Protein AF-A0A7C4QH54-F1 (afdb_monomer)

Foldseek 3Di:
DDDDDDDDDPPDPDPPDDPPDCVVLVVLLVVLLVLLLCLQVPPLVPPPHDADPQLVVLLVLLVCVLVVVDDDCWDPPDPIAFCLLSVVLNVQCVPVNSDQSSLLVVLSVLLSLLLVLQLLLQLLVCVVPPCSSVRSSVRSNCSSPVPVLSRRSSHSDLQSNQSVLLSVLSNLVSVCVVVVDPVSVVVSVVSLVSCVRRHVLSVLVVLVVCVVVVVLVVSVVVLVVCVVVCVVCVVSCVSNVVSCVVVPPPCVPPDPDPDPPQDDKDWDKDDQEFEQDPVQKTKIKIKIAHDPQKKWADQDAPDPPHDHWDKDKPDWDKDKATDPDRIGDGMDIIMMMTGDDPPDQKDKMKMKIWIWMDGPVDIDDIDIDMDMHMYGD

Mean predicted aligned error: 15.24 Å

Solvent-accessible surface area (backbone atoms only — not comparable to full-atom values): 20505 Å² total; per-residue (Å²): 136,86,82,83,79,81,80,80,75,81,82,73,78,67,88,84,60,74,77,80,76,60,61,68,59,52,52,51,49,51,48,29,34,51,49,20,41,50,70,31,58,58,59,42,80,62,38,67,76,75,84,52,67,71,29,52,52,38,51,52,53,10,50,34,40,64,70,67,74,46,84,65,78,55,39,78,62,99,85,53,48,64,28,41,40,30,53,54,46,17,57,48,27,74,76,73,38,92,42,73,57,44,41,18,50,51,14,23,48,40,39,26,56,18,23,62,36,34,20,51,24,46,20,60,75,35,58,90,43,98,54,16,68,57,52,5,46,51,48,13,44,47,54,36,66,31,62,67,57,42,55,42,7,28,34,35,41,42,71,16,39,37,61,30,40,54,20,50,30,50,38,31,43,56,48,14,71,70,67,71,40,71,72,39,46,52,50,21,51,50,46,48,54,48,29,50,39,38,17,81,83,36,64,39,52,66,44,54,49,29,50,76,71,66,40,49,70,61,33,52,53,53,49,61,72,43,41,73,54,38,73,75,38,43,82,86,30,41,62,52,54,60,68,41,53,86,68,51,68,73,68,89,70,61,75,74,77,77,75,74,74,76,63,80,67,49,75,48,72,33,65,52,62,35,58,32,46,102,86,34,41,22,71,35,38,39,35,39,43,35,43,91,79,37,33,31,38,10,69,69,38,93,47,94,87,58,62,43,35,47,73,51,57,41,83,43,56,70,49,72,54,70,72,90,50,48,56,46,60,43,77,45,74,29,47,32,37,39,41,62,61,93,90,56,71,54,48,73,36,39,38,45,36,36,37,29,53,26,46,97,88,52,67,56,77,73,46,78,49,78,50,69,37,36,45,30,95

Radius of gyration: 34.36 Å; Cα contacts (8 Å, |Δi|>4): 586; chains: 1; bounding box: 82×75×97 Å

Secondary structure (DSSP, 8-state):
-----PPPPP-PPPTTSPPPPSHHHHHHHHHHHHHHHHHHHTTTTTSS-S--HHHHHHHHHHHHHHTTS---SEE-STT-EESHHHHHHHHHHHHH-S-HHHHHHHHHHHHHHHHHHHHHHHHHHTTTSTTHHHHHHHHHHHHHH-HHHHHHHTSSSGGGHHHHHHHHHHHHHHHHHHH--HHHHHHHHHHHHHHHHH-GGGGGHHHHHHHHTT-HHHHHHHHHHHHHHHHH-TTTTHHHHHHHGGGS--GGGSPPP--PPP-PPEEEEE-SEEE--TTSEEEEEEEEE--TT-EEE-SS-SSTTS---EEEEESSEEEE---S-SEE-SEEEEEEEEEPPTT-SEEEEEEEEEE-EE-SS-BPPPEEEEEEEEEE-

Sequence (377 aa):
MSASMAGSSPHTPNPDTPPPRAWPWLAGLALATGLAALLRYWDLSGLPPGYWYDEAHKAVIAVYILRGLQAPIYITDFIGIEAGFAWLLAGWFALFGPTEFGGRALSALLGVLAVPLVYGAARGLYRDHPRANLIGLAAAFGLAGLFWHLLWSRRGDEISLVPLASAAVLMAVVWACRRRTIPAFLFAGALLGLSQYIAPAARVLPLEALLAFGEVERATQTLGYFLGLMERAPGAMEAMLLAAMPLLPEASQAEAAPVQPAGEVIVSFGPREARAEGDGWGTFELSFQIPGGVHLNGNRPAARWLIPTTASVEPLEASIAWPSEDQYVGTVKVPVRLRLPEGSGGEEFQIDVRFQACTESECQEPVERRFGGVLVR

pLDDT: mean 87.73, std 13.54, range [35.78, 98.62]

Nearest PDB structures (foldseek):
  2dwy-assembly3_C  TM=5.657E-01  e=8.528E-03  Homo sapiens
  2dwx-assembly1_A  TM=5.484E-01  e=2.101E-02  Homo sapiens
  1na8-assembly1_A  TM=5.716E-01  e=2.101E-02  Homo sapiens
  1om9-assembly1_A  TM=5.227E-01  e=1.998E-02  Homo sapiens
  5lo7-assembly1_B  TM=4.716E-01  e=2.322E-02  Yersinia enterocolitica

Structure (mmCIF, N/CA/C/O backbone):
data_AF-A0A7C4QH54-F1
#
_entry.id   AF-A0A7C4QH54-F1
#
loop_
_atom_site.group_PDB
_atom_site.id
_atom_site.type_symbol
_atom_site.label_atom_id
_atom_site.label_alt_id
_atom_site.label_comp_id
_atom_site.label_asym_id
_atom_site.label_entity_id
_atom_site.label_seq_id
_atom_site.pdbx_PDB_ins_code
_atom_site.Cartn_x
_atom_site.Cartn_y
_atom_site.Cartn_z
_atom_site.occupancy
_atom_site.B_iso_or_equiv
_atom_site.auth_seq_id
_atom_site.auth_comp_id
_atom_site.auth_asym_id
_atom_site.auth_atom_id
_atom_site.pdbx_PDB_model_num
ATOM 1 N N . MET A 1 1 ? 13.641 53.342 18.847 1.00 39.88 1 MET A N 1
ATOM 2 C CA . MET A 1 1 ? 14.711 52.380 19.192 1.00 39.88 1 MET A CA 1
ATOM 3 C C . MET A 1 1 ? 14.899 51.463 17.999 1.00 39.88 1 MET A C 1
ATOM 5 O O . MET A 1 1 ? 14.008 50.687 17.694 1.00 39.88 1 MET A O 1
ATOM 9 N N . SER A 1 2 ? 15.981 51.679 17.252 1.00 35.78 2 SER A N 1
ATOM 10 C CA . SER A 1 2 ? 16.306 50.953 16.021 1.00 35.78 2 SER A CA 1
ATOM 11 C C . SER A 1 2 ? 17.147 49.733 16.395 1.00 35.78 2 SER A C 1
ATOM 13 O O . SER A 1 2 ? 18.235 49.899 16.946 1.00 35.78 2 SER A O 1
ATOM 15 N N . ALA A 1 3 ? 16.624 48.526 16.182 1.00 39.12 3 ALA A N 1
ATOM 16 C CA . ALA A 1 3 ? 17.351 47.287 16.433 1.00 39.12 3 ALA A CA 1
ATOM 17 C C . ALA A 1 3 ? 18.115 46.885 15.164 1.00 39.12 3 ALA A C 1
ATOM 19 O O . ALA A 1 3 ? 17.528 46.539 14.143 1.00 39.12 3 ALA A O 1
ATOM 20 N N . SER A 1 4 ? 19.440 46.972 15.256 1.00 37.88 4 SER A N 1
ATOM 21 C CA . SER A 1 4 ? 20.406 46.478 14.279 1.00 37.88 4 SER A CA 1
ATOM 22 C C . SER A 1 4 ? 20.275 44.958 14.131 1.00 37.88 4 SER A C 1
ATOM 24 O O . SER A 1 4 ? 20.542 44.219 15.079 1.00 37.88 4 SER A O 1
ATOM 26 N N . MET A 1 5 ? 19.864 44.483 12.953 1.00 38.78 5 MET A N 1
ATOM 27 C CA . MET A 1 5 ? 20.036 43.085 12.560 1.00 38.78 5 MET A CA 1
ATOM 28 C C . MET A 1 5 ? 21.453 42.912 12.010 1.00 38.78 5 MET A C 1
ATOM 30 O O . MET A 1 5 ? 21.752 43.310 10.885 1.00 38.78 5 MET A O 1
ATOM 34 N N . ALA A 1 6 ? 22.333 42.333 12.824 1.00 42.00 6 ALA A N 1
ATOM 35 C CA . ALA A 1 6 ? 23.648 41.889 12.388 1.00 42.00 6 ALA A CA 1
ATOM 36 C C . ALA A 1 6 ? 23.488 40.752 11.365 1.00 42.00 6 ALA A C 1
ATOM 38 O O . ALA A 1 6 ? 22.905 39.709 11.664 1.00 42.00 6 ALA A O 1
ATOM 39 N N . GLY A 1 7 ? 23.994 40.975 10.151 1.00 38.94 7 GLY A N 1
ATOM 40 C CA . GLY A 1 7 ? 24.037 39.976 9.092 1.00 38.94 7 GLY A CA 1
ATOM 41 C C . GLY A 1 7 ? 24.912 38.790 9.488 1.00 38.94 7 GLY A C 1
ATOM 42 O O . GLY A 1 7 ? 26.075 38.953 9.851 1.00 38.94 7 GLY A O 1
ATOM 43 N N . SER A 1 8 ? 24.348 37.589 9.404 1.00 41.72 8 SER A N 1
ATOM 44 C CA . SER A 1 8 ? 25.106 36.345 9.410 1.00 41.72 8 SER A CA 1
ATOM 45 C C . SER A 1 8 ? 25.739 36.160 8.031 1.00 41.72 8 SER A C 1
ATOM 47 O O . SER A 1 8 ? 25.054 36.073 7.012 1.00 41.72 8 SER A O 1
ATOM 49 N N . SER A 1 9 ? 27.068 36.153 7.985 1.00 45.09 9 SER A N 1
ATOM 50 C CA . SER A 1 9 ? 27.829 35.878 6.768 1.00 45.09 9 SER A CA 1
ATOM 51 C C . SER A 1 9 ? 27.486 34.482 6.225 1.00 45.09 9 SER A C 1
ATOM 53 O O . SER A 1 9 ? 27.394 33.537 7.013 1.00 45.09 9 SER A O 1
ATOM 55 N N . PRO A 1 10 ? 27.332 34.301 4.901 1.00 47.28 10 PRO A N 1
ATOM 56 C CA . PRO A 1 10 ? 27.159 32.977 4.320 1.00 47.28 10 PRO A CA 1
ATOM 57 C C . PRO A 1 10 ? 28.426 32.152 4.570 1.00 47.28 10 PRO A C 1
ATOM 59 O O . PRO A 1 10 ? 29.519 32.539 4.158 1.00 47.28 10 PRO A O 1
ATOM 62 N N . HIS A 1 11 ? 28.282 31.018 5.259 1.00 52.44 11 HIS A N 1
ATOM 63 C CA . HIS A 1 11 ? 29.340 30.020 5.397 1.00 52.44 11 HIS A CA 1
ATOM 64 C C . HIS A 1 11 ? 29.776 29.574 3.995 1.00 52.44 11 HIS A C 1
ATOM 66 O O . HIS A 1 11 ? 29.070 28.822 3.322 1.00 52.44 11 HIS A O 1
ATOM 72 N N . THR A 1 12 ? 30.933 30.045 3.537 1.00 50.88 12 THR A N 1
ATOM 73 C CA . THR A 1 12 ? 31.593 29.496 2.357 1.00 50.88 12 THR A CA 1
ATOM 74 C C . THR A 1 12 ? 32.136 28.110 2.730 1.00 50.88 12 THR A C 1
ATOM 76 O O . THR A 1 12 ? 32.876 27.989 3.710 1.00 50.88 12 THR A O 1
ATOM 79 N N . PRO A 1 13 ? 31.745 27.031 2.024 1.00 53.25 13 PRO A N 1
ATOM 80 C CA . PRO A 1 13 ? 32.285 25.705 2.295 1.00 53.25 13 PRO A CA 1
ATOM 81 C C . PRO A 1 13 ? 33.795 25.709 2.038 1.00 53.25 13 PRO A C 1
ATOM 83 O O . PRO A 1 13 ? 34.244 26.224 1.014 1.00 53.25 13 PRO A O 1
ATOM 86 N N . ASN A 1 14 ? 34.571 25.139 2.962 1.00 55.00 14 ASN A N 1
ATOM 87 C CA . ASN A 1 14 ? 36.018 25.009 2.821 1.00 55.00 14 ASN A CA 1
ATOM 88 C C . ASN A 1 14 ? 36.349 24.137 1.584 1.00 55.00 14 ASN A C 1
ATOM 90 O O . ASN A 1 14 ? 35.956 22.963 1.576 1.00 55.00 14 ASN A O 1
ATOM 94 N N . PRO A 1 15 ? 37.048 24.664 0.558 1.00 60.28 15 PRO A N 1
ATOM 95 C CA . PRO A 1 15 ? 37.346 23.937 -0.681 1.00 60.28 15 PRO A CA 1
ATOM 96 C C . PRO A 1 15 ? 38.214 22.685 -0.477 1.00 60.28 15 PRO A C 1
ATOM 98 O O . PRO A 1 15 ? 38.249 21.829 -1.358 1.00 60.28 15 PRO A O 1
ATOM 101 N N . ASP A 1 16 ? 38.840 22.538 0.694 1.00 58.12 16 ASP A N 1
ATOM 102 C CA . ASP A 1 16 ? 39.712 21.409 1.032 1.00 58.12 16 ASP A CA 1
ATOM 103 C C . ASP A 1 16 ? 38.981 20.224 1.689 1.00 58.12 16 ASP A C 1
ATOM 105 O O . ASP A 1 16 ? 39.603 19.222 2.049 1.00 58.12 16 ASP A O 1
ATOM 109 N N . THR A 1 17 ? 37.656 20.298 1.862 1.00 54.53 17 THR A N 1
ATOM 110 C CA . THR A 1 17 ? 36.892 19.141 2.349 1.00 54.53 17 THR A CA 1
ATOM 111 C C . THR A 1 17 ? 36.672 18.140 1.211 1.00 54.53 17 THR A C 1
ATOM 113 O O . THR A 1 17 ? 36.002 18.471 0.231 1.00 54.53 17 THR A O 1
ATOM 116 N N . PRO A 1 18 ? 37.212 16.905 1.299 1.00 55.81 18 PRO A N 1
ATOM 117 C CA . PRO A 1 18 ? 36.976 15.909 0.266 1.00 55.81 18 PRO A CA 1
ATOM 118 C C . PRO A 1 18 ? 35.468 15.649 0.165 1.00 55.81 18 PRO A C 1
ATOM 120 O O . PRO A 1 18 ? 34.795 15.565 1.200 1.00 55.81 18 PRO A O 1
ATOM 123 N N . PRO A 1 19 ? 34.917 15.512 -1.055 1.00 62.16 19 PRO A N 1
ATOM 124 C CA . PRO A 1 19 ? 33.498 15.259 -1.222 1.00 62.16 19 PRO A CA 1
ATOM 125 C C . PRO A 1 19 ? 33.109 14.013 -0.416 1.00 62.16 19 PRO A C 1
ATOM 127 O O . PRO A 1 19 ? 33.867 13.033 -0.385 1.00 62.16 19 PRO A O 1
ATOM 130 N N . PRO A 1 20 ? 31.947 14.026 0.260 1.00 66.81 20 PRO A N 1
ATOM 131 C CA . PRO A 1 20 ? 31.520 12.904 1.079 1.00 66.81 20 PRO A CA 1
ATOM 132 C C . PRO A 1 20 ? 31.536 11.621 0.246 1.00 66.81 20 PRO A C 1
ATOM 134 O O . PRO A 1 20 ? 30.994 11.569 -0.861 1.00 66.81 20 PRO A O 1
ATOM 137 N N . ARG A 1 21 ? 32.185 10.575 0.771 1.00 79.81 21 ARG A N 1
ATOM 138 C CA . ARG A 1 21 ? 32.340 9.297 0.066 1.00 79.81 21 ARG A CA 1
ATOM 139 C C . ARG A 1 21 ? 30.960 8.728 -0.276 1.00 79.81 21 ARG A C 1
ATOM 141 O O . ARG A 1 21 ? 30.160 8.454 0.614 1.00 79.81 21 ARG A O 1
ATOM 148 N N . ALA A 1 22 ? 30.694 8.527 -1.567 1.00 83.88 22 ALA A N 1
ATOM 149 C CA . ALA A 1 22 ? 29.417 7.994 -2.054 1.00 83.88 22 ALA A CA 1
ATOM 150 C C . ALA A 1 22 ? 29.273 6.472 -1.854 1.00 83.88 22 ALA A C 1
ATOM 152 O O . ALA A 1 22 ? 28.159 5.966 -1.731 1.00 83.88 22 ALA A O 1
ATOM 153 N N . TRP A 1 23 ? 30.397 5.750 -1.782 1.00 88.69 23 TRP A N 1
ATOM 154 C CA . TRP A 1 23 ? 30.456 4.291 -1.647 1.00 88.69 23 TRP A CA 1
ATOM 155 C C . TRP A 1 23 ? 29.602 3.683 -0.517 1.00 88.69 23 TRP A C 1
ATOM 157 O O . TRP A 1 23 ? 28.861 2.752 -0.818 1.00 88.69 23 TRP A O 1
ATOM 167 N N . PRO A 1 24 ? 29.623 4.166 0.747 1.00 91.31 24 PRO A N 1
ATOM 168 C CA . PRO A 1 24 ? 28.806 3.570 1.810 1.00 91.31 24 PRO A CA 1
ATOM 169 C C . PRO A 1 24 ? 27.304 3.610 1.500 1.00 91.31 24 PRO A C 1
ATOM 171 O O . PRO A 1 24 ? 26.581 2.671 1.822 1.00 91.31 24 PRO A O 1
ATOM 174 N N . TRP A 1 25 ? 26.833 4.659 0.822 1.00 94.75 25 TRP A N 1
ATOM 175 C CA . TRP A 1 25 ? 25.427 4.794 0.442 1.00 94.75 25 TRP A CA 1
ATOM 176 C C . TRP A 1 25 ? 25.056 3.855 -0.704 1.00 94.75 25 TRP A C 1
ATOM 178 O O . TRP A 1 25 ? 23.994 3.243 -0.668 1.00 94.75 25 TRP A O 1
ATOM 188 N N . LEU A 1 26 ? 25.946 3.704 -1.689 1.00 95.31 26 LEU A N 1
ATOM 189 C CA . LEU A 1 26 ? 25.770 2.743 -2.780 1.00 95.31 26 LEU A CA 1
ATOM 190 C C . LEU A 1 26 ? 25.789 1.302 -2.262 1.00 95.31 26 LEU A C 1
ATOM 192 O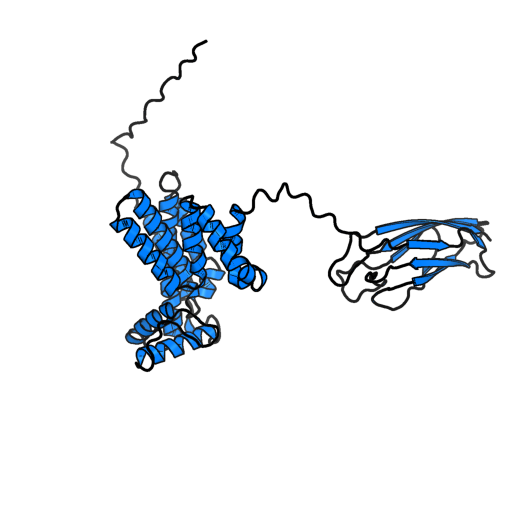 O . LEU A 1 26 ? 24.951 0.505 -2.667 1.00 95.31 26 LEU A O 1
ATOM 196 N N . ALA A 1 27 ? 26.686 0.986 -1.325 1.00 96.94 27 ALA A N 1
ATOM 197 C CA . ALA A 1 27 ? 26.740 -0.317 -0.672 1.00 96.94 27 ALA A CA 1
ATOM 198 C C . ALA A 1 27 ? 25.464 -0.597 0.137 1.00 96.94 27 ALA A C 1
ATOM 200 O O . ALA A 1 27 ? 24.895 -1.679 0.023 1.00 96.94 27 ALA A O 1
ATOM 201 N N . GLY A 1 28 ? 24.968 0.386 0.897 1.00 97.75 28 GLY A N 1
ATOM 202 C CA . GLY A 1 28 ? 23.698 0.269 1.617 1.00 97.75 28 GLY A CA 1
ATOM 203 C C . GLY A 1 28 ? 22.504 0.053 0.683 1.00 97.75 28 GLY A C 1
ATOM 204 O O . GLY A 1 28 ? 21.655 -0.792 0.952 1.00 97.75 28 GLY A O 1
ATOM 205 N N . LEU A 1 29 ? 22.462 0.765 -0.446 1.00 98.06 29 LEU A N 1
ATOM 206 C CA . LEU A 1 29 ? 21.412 0.613 -1.452 1.00 98.06 29 LEU A CA 1
ATOM 207 C C . LEU A 1 29 ? 21.473 -0.753 -2.146 1.00 98.06 29 LEU A C 1
ATOM 209 O O . LEU A 1 29 ? 20.440 -1.393 -2.346 1.00 98.06 29 LEU A O 1
ATOM 213 N N . ALA A 1 30 ? 22.679 -1.212 -2.485 1.00 98.31 30 ALA A N 1
ATOM 214 C CA . ALA A 1 30 ? 22.908 -2.537 -3.044 1.00 98.31 30 ALA A CA 1
ATOM 215 C C . ALA A 1 30 ? 22.482 -3.631 -2.058 1.00 98.31 30 ALA A C 1
ATOM 217 O O . ALA A 1 30 ? 21.823 -4.584 -2.463 1.00 98.31 30 ALA A O 1
ATOM 218 N N . LEU A 1 31 ? 22.772 -3.462 -0.764 1.00 98.50 31 LEU A N 1
ATOM 219 C CA . LEU A 1 31 ? 22.332 -4.379 0.285 1.00 98.50 31 LEU A CA 1
ATOM 220 C C . LEU A 1 31 ? 20.803 -4.405 0.415 1.00 98.50 31 LEU A C 1
ATOM 222 O O . LEU A 1 31 ? 20.225 -5.486 0.441 1.00 98.50 31 LEU A O 1
ATOM 226 N N . ALA A 1 32 ? 20.139 -3.247 0.445 1.00 98.44 32 ALA A N 1
ATOM 227 C CA . ALA A 1 32 ? 18.677 -3.175 0.506 1.00 98.44 32 ALA A CA 1
ATOM 228 C C . ALA A 1 32 ? 18.019 -3.823 -0.724 1.00 98.44 32 ALA A C 1
ATOM 230 O O . ALA A 1 32 ? 17.060 -4.581 -0.593 1.00 98.44 32 ALA A O 1
ATOM 231 N N . THR A 1 33 ? 18.565 -3.573 -1.916 1.00 98.62 33 THR A N 1
ATOM 232 C CA . THR A 1 33 ? 18.067 -4.150 -3.176 1.00 98.62 33 THR A CA 1
ATOM 233 C C . THR A 1 33 ? 18.323 -5.659 -3.235 1.00 98.62 33 THR A C 1
ATOM 235 O O . THR A 1 33 ? 17.441 -6.421 -3.622 1.00 98.62 33 THR A O 1
ATOM 238 N N . GLY A 1 34 ? 19.499 -6.112 -2.793 1.00 98.62 34 GLY A N 1
ATOM 239 C CA . GLY A 1 34 ? 19.845 -7.529 -2.692 1.00 98.62 34 GLY A CA 1
ATOM 240 C C . GLY A 1 34 ? 18.968 -8.271 -1.686 1.00 98.62 34 GLY A C 1
ATOM 241 O O . GLY A 1 34 ? 18.473 -9.352 -1.990 1.00 98.62 34 GLY A O 1
ATOM 242 N N . LEU A 1 35 ? 18.693 -7.663 -0.528 1.00 98.56 35 LEU A N 1
ATOM 243 C CA . LEU A 1 35 ? 17.735 -8.182 0.448 1.00 98.56 35 LEU A CA 1
ATOM 244 C C . LEU A 1 35 ? 16.329 -8.269 -0.155 1.00 98.56 35 LEU A C 1
ATOM 246 O O . LEU A 1 35 ? 15.664 -9.290 -0.013 1.00 98.56 35 LEU A O 1
ATOM 250 N N . ALA A 1 36 ? 15.885 -7.230 -0.863 1.00 98.31 36 ALA A N 1
ATOM 251 C CA . ALA A 1 36 ? 14.583 -7.222 -1.517 1.00 98.31 36 ALA A CA 1
ATOM 252 C C . ALA A 1 36 ? 14.446 -8.343 -2.554 1.00 98.31 36 ALA A C 1
ATOM 254 O O . ALA A 1 36 ? 13.388 -8.974 -2.616 1.00 98.31 36 ALA A O 1
ATOM 255 N N . ALA A 1 37 ? 15.506 -8.595 -3.330 1.00 98.50 37 ALA A N 1
ATOM 256 C CA . ALA A 1 37 ? 15.572 -9.682 -4.299 1.00 98.50 37 ALA A CA 1
ATOM 257 C C . ALA A 1 37 ? 15.566 -11.047 -3.609 1.00 98.50 37 ALA A C 1
ATOM 259 O O . ALA A 1 37 ? 14.752 -11.894 -3.966 1.00 98.50 37 ALA A O 1
ATOM 260 N N . LEU A 1 38 ? 16.393 -11.237 -2.578 1.00 98.38 38 LEU A N 1
ATOM 261 C CA . LEU A 1 38 ? 16.413 -12.468 -1.790 1.00 98.38 38 LEU A CA 1
ATOM 262 C C . LEU A 1 38 ? 15.015 -12.783 -1.247 1.00 98.38 38 LEU A C 1
ATOM 264 O O . LEU A 1 38 ? 14.488 -13.857 -1.506 1.00 98.38 38 LEU A O 1
ATOM 268 N N . LEU A 1 39 ? 14.381 -11.828 -0.565 1.00 97.56 39 LEU A N 1
ATOM 269 C CA . LEU A 1 39 ? 13.066 -12.028 0.043 1.00 97.56 39 LEU A CA 1
ATOM 270 C C . LEU A 1 39 ? 11.965 -12.318 -0.982 1.00 97.56 39 LEU A C 1
ATOM 272 O O . LEU A 1 39 ? 11.040 -13.062 -0.669 1.00 97.56 39 LEU A O 1
ATOM 276 N N . ARG A 1 40 ? 12.030 -11.745 -2.191 1.00 97.44 40 ARG A N 1
ATOM 277 C CA . ARG A 1 40 ? 10.994 -11.920 -3.225 1.00 97.44 40 ARG A CA 1
ATOM 278 C C . ARG A 1 40 ? 11.198 -13.167 -4.074 1.00 97.44 40 ARG A C 1
ATOM 280 O O . ARG A 1 40 ? 10.212 -13.780 -4.448 1.00 97.44 40 ARG A O 1
ATOM 287 N N . TYR A 1 41 ? 12.438 -13.564 -4.347 1.00 97.50 41 TYR A N 1
ATOM 288 C CA . TYR A 1 41 ? 12.729 -14.730 -5.187 1.00 97.50 41 TYR A CA 1
ATOM 289 C C . TYR A 1 41 ? 12.950 -16.022 -4.400 1.00 97.50 41 TYR A C 1
ATOM 291 O O . TYR A 1 41 ? 12.870 -17.102 -4.986 1.00 97.50 41 TYR A O 1
ATOM 299 N N . TRP A 1 42 ? 13.194 -15.944 -3.088 1.00 96.94 42 TRP A N 1
ATOM 300 C CA . TRP A 1 42 ? 13.304 -17.130 -2.242 1.00 96.94 42 TRP A CA 1
ATOM 301 C C . TRP A 1 42 ? 12.014 -17.950 -2.295 1.00 96.94 42 TRP A C 1
ATOM 303 O O . TRP A 1 42 ? 10.961 -17.458 -1.894 1.00 96.94 42 TRP A O 1
ATOM 313 N N . ASP A 1 43 ? 12.095 -19.183 -2.793 1.00 95.44 43 ASP A N 1
ATOM 314 C CA . ASP A 1 43 ? 10.956 -20.099 -2.935 1.00 95.44 43 ASP A CA 1
ATOM 315 C C . ASP A 1 43 ? 9.724 -19.467 -3.618 1.00 95.44 43 ASP A C 1
ATOM 317 O O . ASP A 1 43 ? 8.590 -19.579 -3.156 1.00 95.44 43 ASP A O 1
ATOM 321 N N . LEU A 1 44 ? 9.937 -18.714 -4.703 1.00 95.25 44 LEU A N 1
ATOM 322 C CA . LEU A 1 44 ? 8.845 -18.033 -5.417 1.00 95.25 44 LEU A CA 1
ATOM 323 C C . LEU A 1 44 ? 7.822 -19.005 -6.034 1.00 95.25 44 LEU A C 1
ATOM 325 O O . LEU A 1 44 ? 6.654 -18.659 -6.204 1.00 95.25 44 LEU A O 1
ATOM 329 N N . SER A 1 45 ? 8.253 -20.229 -6.345 1.00 92.38 45 SER A N 1
ATOM 330 C CA . SER A 1 45 ? 7.378 -21.286 -6.859 1.00 92.38 45 SER A CA 1
ATOM 331 C C . SER A 1 45 ? 6.494 -21.905 -5.773 1.00 92.38 45 SER A C 1
ATOM 333 O O . SER A 1 45 ? 5.382 -22.320 -6.080 1.00 92.38 45 SER A O 1
ATOM 335 N N . GLY A 1 46 ? 6.971 -21.988 -4.525 1.00 92.19 46 GLY A N 1
ATOM 336 C CA . GLY A 1 46 ? 6.212 -22.549 -3.404 1.00 92.19 46 GLY A CA 1
ATOM 337 C C . GLY A 1 46 ? 5.389 -21.521 -2.626 1.00 92.19 46 GLY A C 1
ATOM 338 O O . GLY A 1 46 ? 4.373 -21.876 -2.027 1.00 92.19 46 GLY A O 1
ATOM 339 N N . LEU A 1 47 ? 5.800 -20.246 -2.633 1.00 92.69 47 LEU A N 1
ATOM 340 C CA . LEU A 1 47 ? 5.214 -19.199 -1.795 1.00 92.69 47 LEU A CA 1
ATOM 341 C C . LEU A 1 47 ? 4.856 -17.921 -2.587 1.00 92.69 47 LEU A C 1
ATOM 343 O O . LEU A 1 47 ? 5.739 -17.340 -3.225 1.00 92.69 47 LEU A O 1
ATOM 347 N N . PRO A 1 48 ? 3.631 -17.380 -2.435 1.00 91.88 48 PRO A N 1
ATOM 348 C CA . PRO A 1 48 ? 2.529 -17.932 -1.640 1.00 91.88 48 PRO A CA 1
ATOM 349 C C . PRO A 1 48 ? 1.941 -19.216 -2.265 1.00 91.88 48 PRO A C 1
ATOM 351 O O . PRO A 1 48 ? 2.052 -19.415 -3.476 1.00 91.88 48 PRO A O 1
ATOM 354 N N . PRO A 1 49 ? 1.345 -20.109 -1.455 1.00 90.50 49 PRO A N 1
ATOM 355 C CA . PRO A 1 49 ? 0.809 -21.369 -1.953 1.00 90.50 49 PRO A CA 1
ATOM 356 C C . PRO A 1 49 ? -0.447 -21.154 -2.803 1.00 90.50 49 PRO A C 1
ATOM 358 O O . PRO A 1 49 ? -1.317 -20.352 -2.458 1.00 90.50 49 PRO A O 1
ATOM 361 N N . GLY A 1 50 ? -0.564 -21.942 -3.874 1.00 88.00 50 GLY A N 1
ATOM 362 C CA . GLY A 1 50 ? -1.699 -21.908 -4.796 1.00 88.00 50 GLY A CA 1
ATOM 363 C C . GLY A 1 50 ? -1.686 -20.693 -5.720 1.00 88.00 50 GLY A C 1
ATOM 364 O O . GLY A 1 50 ? -0.954 -19.735 -5.490 1.00 88.00 50 GLY A O 1
ATOM 365 N N . TYR A 1 51 ? -2.519 -20.727 -6.760 1.00 90.44 51 TYR A N 1
ATOM 366 C CA . TYR A 1 51 ? -2.584 -19.658 -7.750 1.00 90.44 51 TYR A CA 1
ATOM 367 C C . TYR A 1 51 ? -3.823 -18.794 -7.522 1.00 90.44 51 TYR A C 1
ATOM 369 O O . TYR A 1 51 ? -4.952 -19.231 -7.754 1.00 90.44 51 TYR A O 1
ATOM 377 N N . TRP A 1 52 ? -3.621 -17.583 -7.000 1.00 91.69 52 TRP A N 1
ATOM 378 C CA . TRP A 1 52 ? -4.722 -16.695 -6.643 1.00 91.69 52 TRP A CA 1
ATOM 379 C C . TRP A 1 52 ? -5.530 -16.280 -7.879 1.00 91.69 52 TRP A C 1
ATOM 381 O O . TRP A 1 52 ? -4.967 -16.050 -8.950 1.00 91.69 52 TRP A O 1
ATOM 391 N N . TYR A 1 53 ? -6.852 -16.147 -7.735 1.00 91.06 53 TYR A N 1
ATOM 392 C CA . TYR A 1 53 ? -7.742 -15.912 -8.877 1.00 91.06 53 TYR A CA 1
ATOM 393 C C . TYR A 1 53 ? -7.433 -14.600 -9.621 1.00 91.06 53 TYR A C 1
ATOM 395 O O . TYR A 1 53 ? -7.512 -14.583 -10.848 1.00 91.06 53 TYR A O 1
ATOM 403 N N . ASP A 1 54 ? -7.008 -13.535 -8.923 1.00 89.69 54 ASP A N 1
ATOM 404 C CA . ASP A 1 54 ? -6.617 -12.275 -9.582 1.00 89.69 54 ASP A CA 1
ATOM 405 C C . ASP A 1 54 ? -5.351 -12.435 -10.434 1.00 89.69 54 ASP A C 1
ATOM 407 O O . ASP A 1 54 ? -5.252 -11.846 -11.512 1.00 89.69 54 ASP A O 1
ATOM 411 N N . GLU A 1 55 ? -4.383 -13.229 -9.961 1.00 92.56 55 GLU A N 1
ATOM 412 C CA . GLU A 1 55 ? -3.145 -13.523 -10.694 1.00 92.56 55 GLU A CA 1
ATOM 413 C C . GLU A 1 55 ? -3.458 -14.374 -11.931 1.00 92.56 55 GLU A C 1
ATOM 415 O O . GLU A 1 55 ? -2.991 -14.087 -13.036 1.00 92.56 55 GLU A O 1
ATOM 420 N N . ALA A 1 56 ? -4.299 -15.399 -11.755 1.00 93.19 56 ALA A N 1
ATOM 421 C CA . ALA A 1 56 ? -4.720 -16.294 -12.823 1.00 93.19 56 ALA A CA 1
ATOM 422 C C . ALA A 1 56 ? -5.506 -15.549 -13.911 1.00 93.19 56 ALA A C 1
ATOM 424 O O . ALA A 1 56 ? -5.233 -15.730 -15.098 1.00 93.19 56 ALA A O 1
ATOM 425 N N . HIS A 1 57 ? -6.432 -14.665 -13.525 1.00 93.38 57 HIS A N 1
ATOM 426 C CA . HIS A 1 57 ? -7.183 -13.836 -14.466 1.00 93.38 57 HIS A CA 1
ATOM 427 C C . HIS A 1 57 ? -6.238 -13.005 -15.346 1.00 93.38 57 HIS A C 1
ATOM 429 O O . HIS A 1 57 ? -6.313 -13.066 -16.574 1.00 93.38 57 HIS A O 1
ATOM 435 N N . LYS A 1 58 ? -5.282 -12.291 -14.739 1.00 92.94 58 LYS A N 1
ATOM 436 C CA . LYS A 1 58 ? -4.316 -11.454 -15.472 1.00 92.94 58 LYS A CA 1
ATOM 437 C C . LYS A 1 58 ? -3.421 -12.274 -16.388 1.00 92.94 58 LYS A C 1
ATOM 439 O O . LYS A 1 58 ? -3.168 -11.858 -17.517 1.00 92.94 58 LYS A O 1
ATOM 444 N N . ALA A 1 59 ? -2.993 -13.454 -15.948 1.00 95.31 59 ALA A N 1
ATOM 445 C CA . ALA A 1 59 ? -2.213 -14.353 -16.784 1.00 95.31 59 ALA A CA 1
ATOM 446 C C . ALA A 1 59 ? -3.002 -14.871 -17.994 1.00 95.31 59 ALA A C 1
ATOM 448 O O . ALA A 1 59 ? -2.459 -14.899 -19.097 1.00 95.31 59 ALA A O 1
ATOM 449 N N . VAL A 1 60 ? -4.284 -15.216 -17.831 1.00 95.38 60 VAL A N 1
ATOM 450 C CA . VAL A 1 60 ? -5.154 -15.613 -18.952 1.00 95.38 60 VAL A CA 1
ATOM 451 C C . VAL A 1 60 ? -5.303 -14.468 -19.952 1.00 95.38 60 VAL A C 1
ATOM 453 O O . VAL A 1 60 ? -5.093 -14.670 -21.150 1.00 95.38 60 VAL A O 1
ATOM 456 N N . ILE A 1 61 ? -5.585 -13.254 -19.471 1.00 95.62 61 ILE A N 1
ATOM 457 C CA . ILE A 1 61 ? -5.686 -12.071 -20.332 1.00 95.62 61 ILE A CA 1
ATOM 458 C C . ILE A 1 61 ? -4.370 -11.834 -21.083 1.00 95.62 61 ILE A C 1
ATOM 460 O O . ILE A 1 61 ? -4.395 -11.640 -22.301 1.00 95.62 61 ILE A O 1
ATOM 464 N N . ALA A 1 62 ? -3.230 -11.912 -20.395 1.00 96.88 62 ALA A N 1
ATOM 465 C CA . ALA A 1 62 ? -1.906 -11.767 -20.993 1.00 96.88 62 ALA A CA 1
ATOM 466 C C . ALA A 1 62 ? -1.619 -12.836 -22.062 1.00 96.88 62 ALA A C 1
ATOM 468 O O . ALA A 1 62 ? -1.050 -12.523 -23.106 1.00 96.88 62 ALA A O 1
ATOM 469 N N . VAL A 1 63 ? -2.057 -14.083 -21.858 1.00 97.56 63 VAL A N 1
ATOM 470 C CA . VAL A 1 63 ? -1.953 -15.153 -22.866 1.00 97.56 63 VAL A CA 1
ATOM 471 C C . VAL A 1 63 ? -2.810 -14.851 -24.093 1.00 97.56 63 VAL A C 1
ATOM 473 O O . VAL A 1 63 ? -2.355 -15.060 -25.217 1.00 97.56 63 VAL A O 1
ATOM 476 N N . TYR A 1 64 ? -4.034 -14.355 -23.915 1.00 97.12 64 TYR A N 1
ATOM 477 C CA . TYR A 1 64 ? -4.875 -13.966 -25.047 1.00 97.12 64 TYR A CA 1
ATOM 478 C C . TYR A 1 64 ? -4.275 -12.789 -25.826 1.00 97.12 64 TYR A C 1
ATOM 480 O O . TYR A 1 64 ? -4.297 -12.818 -27.054 1.00 97.12 64 TYR A O 1
ATOM 488 N N . ILE A 1 65 ? -3.688 -11.804 -25.137 1.00 97.56 65 ILE A N 1
ATOM 489 C CA . ILE A 1 65 ? -2.934 -10.710 -25.769 1.00 97.56 65 ILE A CA 1
ATOM 490 C C . ILE A 1 65 ? -1.759 -11.275 -26.574 1.00 97.56 65 ILE A C 1
ATOM 492 O O . ILE A 1 65 ? -1.628 -10.992 -27.762 1.00 97.56 65 ILE A O 1
ATOM 496 N N . LEU A 1 66 ? -0.938 -12.128 -25.953 1.00 97.44 66 LEU A N 1
ATOM 497 C CA . LEU A 1 66 ? 0.236 -12.740 -26.578 1.00 97.44 66 LEU A CA 1
ATOM 498 C C . LEU A 1 66 ? -0.119 -13.557 -27.831 1.00 97.44 66 LEU A C 1
ATOM 500 O O . LEU A 1 66 ? 0.642 -13.584 -28.794 1.00 97.44 66 LEU A O 1
ATOM 504 N N . ARG A 1 67 ? -1.282 -14.218 -27.828 1.00 97.44 67 ARG A N 1
ATOM 505 C CA . ARG A 1 67 ? -1.801 -14.997 -28.964 1.00 97.44 67 ARG A CA 1
ATOM 506 C C . ARG A 1 67 ? -2.537 -14.152 -30.010 1.00 97.44 67 ARG A C 1
ATOM 508 O O . ARG A 1 67 ? -3.023 -14.715 -30.985 1.00 97.44 67 ARG A O 1
ATOM 515 N N . GLY A 1 68 ? -2.655 -12.838 -29.810 1.00 96.62 68 GLY A N 1
ATOM 516 C CA . GLY A 1 68 ? -3.392 -11.944 -30.706 1.00 96.62 68 GLY A CA 1
ATOM 517 C C . GLY A 1 68 ? -4.910 -12.158 -30.695 1.00 96.62 68 GLY A C 1
ATOM 518 O O . GLY A 1 68 ? -5.587 -11.757 -31.635 1.00 96.62 68 GLY A O 1
ATOM 519 N N . LEU A 1 69 ? -5.451 -12.795 -29.652 1.00 96.62 69 LEU A N 1
ATOM 520 C CA . LEU A 1 69 ? -6.889 -13.051 -29.504 1.00 96.62 69 LEU A CA 1
ATOM 521 C C . LEU A 1 69 ? -7.648 -11.818 -28.999 1.00 96.62 69 LEU A C 1
ATOM 523 O O . LEU A 1 69 ? -8.847 -11.699 -29.229 1.00 96.62 69 LEU A O 1
ATOM 527 N N . GLN A 1 70 ? -6.957 -10.904 -28.315 1.00 93.69 70 GLN A N 1
ATOM 528 C CA . GLN A 1 70 ? -7.510 -9.631 -27.863 1.00 93.69 70 GLN A CA 1
ATOM 529 C C . GLN A 1 70 ? -6.439 -8.538 -27.822 1.00 93.69 70 GLN A C 1
ATOM 531 O O . GLN A 1 70 ? -5.257 -8.821 -27.638 1.00 93.69 70 GLN A O 1
ATOM 536 N N . ALA A 1 71 ? -6.875 -7.283 -27.923 1.00 94.25 71 ALA A N 1
ATOM 537 C CA . ALA A 1 71 ? -6.044 -6.099 -27.716 1.00 94.25 71 ALA A CA 1
ATOM 538 C C . ALA A 1 71 ? -6.797 -5.082 -26.833 1.00 94.25 71 ALA A C 1
ATOM 540 O O . ALA A 1 71 ? -7.220 -4.032 -27.322 1.00 94.25 71 ALA A O 1
ATOM 541 N N . PRO A 1 72 ? -7.049 -5.413 -25.552 1.00 92.88 72 PRO A N 1
ATOM 542 C CA . PRO A 1 72 ? -7.885 -4.598 -24.691 1.00 92.88 72 PRO A CA 1
ATOM 543 C C . PRO A 1 72 ? -7.176 -3.287 -24.352 1.00 92.88 72 PRO A C 1
ATOM 545 O O . PRO A 1 72 ? -6.012 -3.272 -23.948 1.00 92.88 72 PRO A O 1
ATOM 548 N N . ILE A 1 73 ? -7.912 -2.185 -24.485 1.00 92.19 73 ILE A N 1
ATOM 549 C CA . ILE A 1 73 ? -7.574 -0.905 -23.845 1.00 92.19 73 ILE A CA 1
ATOM 550 C C . ILE A 1 73 ? -8.063 -0.933 -22.390 1.00 92.19 73 ILE A C 1
ATOM 552 O O . ILE A 1 73 ? -7.427 -0.402 -21.489 1.00 92.19 73 ILE A O 1
ATOM 556 N N . TYR A 1 74 ? -9.184 -1.606 -22.149 1.00 91.50 74 TYR A N 1
ATOM 557 C CA . TYR A 1 74 ? -9.773 -1.822 -20.838 1.00 91.50 74 TYR A CA 1
ATOM 558 C C . TYR A 1 74 ? -10.345 -3.237 -20.799 1.00 91.50 74 TYR A C 1
ATOM 560 O O . TYR A 1 74 ? -10.886 -3.707 -21.803 1.00 91.50 74 TYR A O 1
ATOM 568 N N . ILE A 1 75 ? -10.187 -3.927 -19.675 1.00 90.81 75 ILE A N 1
ATOM 569 C CA . ILE A 1 75 ? -10.688 -5.288 -19.487 1.00 90.81 75 ILE A CA 1
ATOM 570 C C . ILE A 1 75 ? -12.055 -5.156 -18.829 1.00 90.81 75 ILE A C 1
ATOM 572 O O . ILE A 1 75 ? -12.143 -4.676 -17.706 1.00 90.81 75 ILE A O 1
ATOM 576 N N . THR A 1 76 ? -13.116 -5.539 -19.538 1.00 87.62 76 THR A N 1
ATOM 577 C CA . THR A 1 76 ? -14.510 -5.377 -19.086 1.00 87.62 76 THR A CA 1
ATOM 578 C C . THR A 1 76 ? -14.995 -6.486 -18.159 1.00 87.62 76 THR A C 1
ATOM 580 O O . THR A 1 76 ? -16.023 -6.327 -17.508 1.00 87.62 76 THR A O 1
ATOM 583 N N . ASP A 1 77 ? -14.279 -7.606 -18.112 1.00 81.94 77 ASP A N 1
ATOM 584 C CA . ASP A 1 77 ? -14.642 -8.749 -17.282 1.00 81.94 77 ASP A CA 1
ATOM 585 C C . ASP A 1 77 ? -14.280 -8.505 -15.805 1.00 81.94 77 ASP A C 1
ATOM 587 O O . ASP A 1 77 ? -13.577 -7.554 -15.448 1.00 81.94 77 ASP A O 1
ATOM 591 N N . PHE A 1 78 ? -14.746 -9.405 -14.935 1.00 74.88 78 PHE A N 1
ATOM 592 C CA . PHE A 1 78 ? -14.532 -9.362 -13.488 1.00 74.88 78 PHE A CA 1
ATOM 593 C C . PHE A 1 78 ? -15.205 -8.145 -12.829 1.00 74.88 78 PHE A C 1
ATOM 595 O O . PHE A 1 78 ? -16.396 -8.200 -12.536 1.00 74.88 78 PHE A O 1
ATOM 602 N N . ILE A 1 79 ? -14.470 -7.052 -12.624 1.00 75.31 79 ILE A N 1
ATOM 603 C CA . ILE A 1 79 ? -14.967 -5.789 -12.042 1.00 75.31 79 ILE A CA 1
ATOM 604 C C . ILE A 1 79 ? -14.637 -4.572 -12.912 1.00 75.31 79 ILE A C 1
ATOM 606 O O . ILE A 1 79 ? -14.881 -3.440 -12.501 1.00 75.31 79 ILE A O 1
ATOM 610 N N . GLY A 1 80 ? -14.071 -4.801 -14.100 1.00 81.81 80 GLY A N 1
ATOM 611 C CA . GLY A 1 80 ? -13.516 -3.739 -14.919 1.00 81.81 80 GLY A CA 1
ATOM 612 C C . GLY A 1 80 ? -12.149 -3.275 -14.405 1.00 81.81 80 GLY A C 1
ATOM 613 O O . GLY A 1 80 ? -12.058 -2.590 -13.385 1.00 81.81 80 GLY A O 1
ATOM 614 N N . ILE A 1 81 ? -11.072 -3.611 -15.117 1.00 84.94 81 ILE A N 1
ATOM 615 C CA . ILE A 1 81 ? -9.700 -3.236 -14.731 1.00 84.94 81 ILE A CA 1
ATOM 616 C C . ILE A 1 81 ? -8.894 -2.715 -15.923 1.00 84.94 81 ILE A C 1
ATOM 618 O O . ILE A 1 81 ? -9.133 -3.068 -17.081 1.00 84.94 81 ILE A O 1
ATOM 622 N N . GLU A 1 82 ? -7.911 -1.864 -15.647 1.00 87.62 82 GLU A N 1
ATOM 623 C CA . GLU A 1 82 ? -6.994 -1.362 -16.660 1.00 87.62 82 GLU A CA 1
ATOM 624 C C . GLU A 1 82 ? -6.118 -2.478 -17.245 1.00 87.62 82 GLU A C 1
ATOM 626 O O . GLU A 1 82 ? -5.645 -3.379 -16.549 1.00 87.62 82 GLU A O 1
ATOM 631 N N . ALA A 1 83 ? -5.855 -2.397 -18.551 1.00 92.69 83 ALA A N 1
ATOM 632 C CA . ALA A 1 83 ? -5.113 -3.430 -19.266 1.00 92.69 83 ALA A CA 1
ATOM 633 C C . ALA A 1 83 ? -3.582 -3.297 -19.148 1.00 92.69 83 ALA A C 1
ATOM 635 O O . ALA A 1 83 ? -2.858 -4.177 -19.618 1.00 92.69 83 ALA A O 1
ATOM 636 N N . GLY A 1 84 ? -3.058 -2.224 -18.542 1.00 93.69 84 GLY A N 1
ATOM 637 C CA . GLY A 1 84 ? -1.629 -1.899 -18.580 1.00 93.69 84 GLY A CA 1
ATOM 638 C C . GLY A 1 84 ? -0.719 -2.992 -18.017 1.00 93.69 84 GLY A C 1
ATOM 639 O O . GLY A 1 84 ? 0.264 -3.363 -18.661 1.00 93.69 84 GLY A O 1
ATOM 640 N N . PHE A 1 85 ? -1.066 -3.574 -16.865 1.00 94.12 85 PHE A N 1
ATOM 641 C CA . PHE A 1 85 ? -0.301 -4.697 -16.312 1.00 94.12 85 PHE A CA 1
ATOM 642 C C . PHE A 1 85 ? -0.406 -5.958 -17.179 1.00 94.12 85 PHE A C 1
ATOM 644 O O . PHE A 1 85 ? 0.589 -6.651 -17.365 1.00 94.12 85 PHE A O 1
ATOM 651 N N . ALA A 1 86 ? -1.573 -6.240 -17.766 1.00 95.00 86 ALA A N 1
ATOM 652 C CA . ALA A 1 86 ? -1.748 -7.403 -18.635 1.00 95.00 86 ALA A CA 1
ATOM 653 C C . ALA A 1 86 ? -0.895 -7.305 -19.912 1.00 95.00 86 ALA A C 1
ATOM 655 O O . ALA A 1 86 ? -0.319 -8.303 -20.339 1.00 95.00 86 ALA A O 1
ATOM 656 N N . TRP A 1 87 ? -0.746 -6.105 -20.483 1.00 96.56 87 TRP A N 1
ATOM 657 C CA . TRP A 1 87 ? 0.181 -5.851 -21.591 1.00 96.56 87 TRP A CA 1
ATOM 658 C C . TRP A 1 87 ? 1.642 -6.060 -21.189 1.00 96.56 87 TRP A C 1
ATOM 660 O O . TRP A 1 87 ? 2.398 -6.702 -21.922 1.00 96.56 87 TRP A O 1
ATOM 670 N N . LEU A 1 88 ? 2.035 -5.559 -20.015 1.00 96.75 88 LEU A N 1
ATOM 671 C CA . LEU A 1 88 ? 3.380 -5.771 -19.479 1.00 96.75 88 LEU A CA 1
ATOM 672 C C . LEU A 1 88 ? 3.662 -7.267 -19.264 1.00 96.75 88 LEU A C 1
ATOM 674 O O . LEU A 1 88 ? 4.712 -7.768 -19.667 1.00 96.75 88 LEU A O 1
ATOM 678 N N . LEU A 1 89 ? 2.698 -7.990 -18.692 1.00 97.19 89 LEU A N 1
ATOM 679 C CA . LEU A 1 89 ? 2.774 -9.427 -18.459 1.00 97.19 89 LEU A CA 1
ATOM 680 C C . LEU A 1 89 ? 2.799 -10.228 -19.768 1.00 97.19 89 LEU A C 1
ATOM 682 O O . LEU A 1 89 ? 3.553 -11.190 -19.871 1.00 97.19 89 LEU A O 1
ATOM 686 N N . ALA A 1 90 ? 2.048 -9.817 -20.792 1.00 97.81 90 ALA A N 1
ATOM 687 C CA . ALA A 1 90 ? 2.084 -10.449 -22.110 1.00 97.81 90 ALA A CA 1
ATOM 688 C C . ALA A 1 90 ? 3.471 -10.325 -22.758 1.00 97.81 90 ALA A C 1
ATOM 690 O O . ALA A 1 90 ? 4.008 -11.311 -23.263 1.00 97.81 90 ALA A O 1
ATOM 691 N N . GLY A 1 91 ? 4.084 -9.137 -22.687 1.00 97.75 91 GLY A N 1
ATOM 692 C CA . GLY A 1 91 ? 5.460 -8.924 -23.139 1.00 97.75 91 GLY A CA 1
ATOM 693 C C . GLY A 1 91 ? 6.469 -9.769 -22.358 1.00 97.75 91 GLY A C 1
ATOM 694 O O . GLY A 1 91 ? 7.367 -10.366 -22.946 1.00 97.75 91 GLY A O 1
ATOM 695 N N . TRP A 1 92 ? 6.288 -9.893 -21.042 1.00 97.88 92 TRP A N 1
ATOM 696 C CA . TRP A 1 92 ? 7.113 -10.765 -20.206 1.00 97.88 92 TRP A CA 1
ATOM 697 C C . TRP A 1 92 ? 6.961 -12.249 -20.573 1.00 97.88 92 TRP A C 1
ATOM 699 O O . TRP A 1 92 ? 7.953 -12.963 -20.722 1.00 97.88 92 TRP A O 1
ATOM 709 N N . PHE A 1 93 ? 5.733 -12.713 -20.803 1.00 98.31 93 PHE A N 1
ATOM 710 C CA . PHE A 1 93 ? 5.449 -14.073 -21.260 1.00 98.31 93 PHE A CA 1
ATOM 711 C C . PHE A 1 93 ? 5.994 -14.366 -22.656 1.00 98.31 93 PHE A C 1
ATOM 713 O O . PHE A 1 93 ? 6.361 -15.510 -22.918 1.00 98.31 93 PHE A O 1
ATOM 720 N N . ALA A 1 94 ? 6.116 -13.365 -23.531 1.00 97.75 94 ALA A N 1
ATOM 721 C CA . ALA A 1 94 ? 6.792 -13.533 -24.816 1.00 97.75 94 ALA A CA 1
ATOM 722 C C . ALA A 1 94 ? 8.279 -13.905 -24.651 1.00 97.75 94 ALA A C 1
ATOM 724 O O . ALA A 1 94 ? 8.826 -14.616 -25.490 1.00 97.75 94 ALA A O 1
ATOM 725 N N . LEU A 1 95 ? 8.923 -13.437 -23.576 1.00 97.31 95 LEU A N 1
ATOM 726 C CA . LEU A 1 95 ? 10.348 -13.658 -23.308 1.00 97.31 95 LEU A CA 1
ATOM 727 C C . LEU A 1 95 ? 10.611 -14.916 -22.471 1.00 97.31 95 LEU A C 1
ATOM 729 O O . LEU A 1 95 ? 11.556 -15.650 -22.750 1.00 97.31 95 LEU A O 1
ATOM 733 N N . PHE A 1 96 ? 9.791 -15.162 -21.445 1.00 96.25 96 PHE A N 1
ATOM 734 C CA . PHE A 1 96 ? 10.045 -16.195 -20.428 1.00 96.25 96 PHE A CA 1
ATOM 735 C C . PHE A 1 96 ? 8.994 -17.312 -20.387 1.00 96.25 96 PHE A C 1
ATOM 737 O O . PHE A 1 96 ? 9.146 -18.281 -19.645 1.00 96.25 96 PHE A O 1
ATOM 744 N N . GLY A 1 97 ? 7.939 -17.196 -21.193 1.00 95.88 97 GLY A N 1
ATOM 745 C CA . GLY A 1 97 ? 6.839 -18.151 -21.263 1.00 95.88 97 GLY A CA 1
ATOM 746 C C . GLY A 1 97 ? 5.704 -17.880 -20.257 1.00 95.88 97 GLY A C 1
ATOM 747 O O . GLY A 1 97 ? 5.935 -17.327 -19.177 1.00 95.88 97 GLY A O 1
ATOM 748 N N . PRO A 1 98 ? 4.460 -18.284 -20.588 1.00 96.25 98 PRO A N 1
ATOM 749 C CA . PRO A 1 98 ? 3.279 -18.086 -19.749 1.00 96.25 98 PRO A CA 1
ATOM 750 C C . PRO A 1 98 ? 3.178 -19.151 -18.651 1.00 96.25 98 PRO A C 1
ATOM 752 O O . PRO A 1 98 ? 2.427 -20.119 -18.763 1.00 96.25 98 PRO A O 1
ATOM 755 N N . THR A 1 99 ? 3.961 -18.983 -17.590 1.00 94.69 99 THR A N 1
ATOM 756 C CA . THR A 1 99 ? 3.941 -19.853 -16.403 1.00 94.69 99 THR A CA 1
ATOM 757 C C . THR A 1 99 ? 3.559 -19.059 -15.157 1.00 94.69 99 THR A C 1
ATOM 759 O O . THR A 1 99 ? 3.755 -17.843 -15.112 1.00 94.69 99 THR A O 1
ATOM 762 N N . GLU A 1 100 ? 3.060 -19.743 -14.123 1.00 93.62 100 GLU A N 1
ATOM 763 C CA . GLU A 1 100 ? 2.801 -19.133 -12.808 1.00 93.62 100 GLU A CA 1
ATOM 764 C C . GLU A 1 100 ? 4.065 -18.458 -12.258 1.00 93.62 100 GLU A C 1
ATOM 766 O O . GLU A 1 100 ? 4.044 -17.276 -11.911 1.00 93.62 100 GLU A O 1
ATOM 771 N N . PHE A 1 101 ? 5.195 -19.177 -12.285 1.00 94.88 101 PHE A N 1
ATOM 772 C CA . PHE A 1 101 ? 6.499 -18.624 -11.920 1.00 94.88 101 PHE A CA 1
ATOM 773 C C . PHE A 1 101 ? 6.835 -17.380 -12.745 1.00 94.88 101 PHE A C 1
ATOM 775 O O . PHE A 1 101 ? 7.274 -16.384 -12.183 1.00 94.88 101 PHE A O 1
ATOM 782 N N . GLY A 1 102 ? 6.603 -17.409 -14.060 1.00 94.81 102 GLY A N 1
ATOM 783 C CA . GLY A 1 102 ? 6.842 -16.271 -14.942 1.00 94.81 102 GLY A CA 1
ATOM 784 C C . GLY A 1 102 ? 6.077 -15.026 -14.495 1.00 94.81 102 GLY A C 1
ATOM 785 O O . GLY A 1 102 ? 6.677 -13.960 -14.379 1.00 94.81 102 GLY A O 1
ATOM 786 N N . GLY A 1 103 ? 4.787 -15.159 -14.178 1.00 95.75 103 GLY A N 1
ATOM 787 C CA . GLY A 1 103 ? 3.968 -14.031 -13.729 1.00 95.75 103 GLY A CA 1
ATOM 788 C C . GLY A 1 103 ? 4.434 -13.473 -12.389 1.00 95.75 103 GLY A C 1
ATOM 789 O O . GLY A 1 103 ? 4.625 -12.265 -12.247 1.00 95.75 103 GLY A O 1
ATOM 790 N N . ARG A 1 104 ? 4.724 -14.357 -11.433 1.00 96.69 104 ARG A N 1
ATOM 791 C CA . ARG A 1 104 ? 5.270 -13.969 -10.127 1.00 96.69 104 ARG A CA 1
ATOM 792 C C . ARG A 1 104 ? 6.658 -13.348 -10.230 1.00 96.69 104 ARG A C 1
ATOM 794 O O . ARG A 1 104 ? 6.962 -12.410 -9.502 1.00 96.69 104 ARG A O 1
ATOM 801 N N . ALA A 1 105 ? 7.496 -13.829 -11.145 1.00 97.31 105 ALA A N 1
ATOM 802 C CA . ALA A 1 105 ? 8.844 -13.315 -11.358 1.00 97.31 105 ALA A CA 1
ATOM 803 C C . ALA A 1 105 ? 8.840 -11.873 -11.878 1.00 97.31 105 ALA A C 1
ATOM 805 O O . ALA A 1 105 ? 9.726 -11.105 -11.497 1.00 97.31 105 ALA A O 1
ATOM 806 N N . LEU A 1 106 ? 7.851 -11.496 -12.698 1.00 97.44 106 LEU A N 1
ATOM 807 C CA . LEU A 1 106 ? 7.655 -10.109 -13.121 1.00 97.44 106 LEU A CA 1
ATOM 808 C C . LEU A 1 106 ? 7.296 -9.218 -11.927 1.00 97.44 106 LEU A C 1
ATOM 810 O O . LEU A 1 106 ? 7.975 -8.223 -11.687 1.00 97.44 106 LEU A O 1
ATOM 814 N N . SER A 1 107 ? 6.275 -9.578 -11.150 1.00 96.69 107 SER A N 1
ATOM 815 C CA . SER A 1 107 ? 5.873 -8.791 -9.975 1.00 96.69 107 SER A CA 1
ATOM 816 C C . SER A 1 107 ? 6.988 -8.707 -8.926 1.00 96.69 107 SER A C 1
ATOM 818 O O . SER A 1 107 ? 7.220 -7.642 -8.347 1.00 96.69 107 SER A O 1
ATOM 820 N N . ALA A 1 108 ? 7.767 -9.781 -8.759 1.00 97.62 108 ALA A N 1
ATOM 821 C CA . ALA A 1 108 ? 8.940 -9.796 -7.893 1.00 97.62 108 ALA A CA 1
ATOM 822 C C . ALA A 1 108 ? 9.995 -8.797 -8.379 1.00 97.62 108 ALA A C 1
ATOM 824 O O . ALA A 1 108 ? 10.502 -8.012 -7.577 1.00 97.62 108 ALA A O 1
ATOM 825 N N . LEU A 1 109 ? 10.279 -8.769 -9.686 1.00 97.88 109 LEU A N 1
ATOM 826 C CA . LEU A 1 109 ? 11.208 -7.815 -10.290 1.00 97.88 109 LEU A CA 1
ATOM 827 C C . LEU A 1 109 ? 10.745 -6.375 -10.057 1.00 97.88 109 LEU A C 1
ATOM 829 O O . LEU A 1 109 ? 11.540 -5.536 -9.638 1.00 97.88 109 LEU A O 1
ATOM 833 N N . LEU A 1 110 ? 9.465 -6.088 -10.286 1.00 97.50 110 LEU A N 1
ATOM 834 C CA . LEU A 1 110 ? 8.890 -4.755 -10.099 1.00 97.50 110 LEU A CA 1
ATOM 835 C C . LEU A 1 110 ? 8.990 -4.302 -8.635 1.00 97.50 110 LEU A C 1
ATOM 837 O O . LEU A 1 110 ? 9.420 -3.179 -8.367 1.00 97.50 110 LEU A O 1
ATOM 841 N N . GLY A 1 111 ? 8.718 -5.205 -7.690 1.00 97.12 111 GLY A N 1
ATOM 842 C CA . GLY A 1 111 ? 8.911 -4.959 -6.262 1.00 97.12 111 GLY A CA 1
ATOM 843 C C . GLY A 1 111 ? 10.377 -4.739 -5.865 1.00 97.12 111 GLY A C 1
ATOM 844 O O . GLY A 1 111 ? 10.659 -3.917 -4.991 1.00 97.12 111 GLY A O 1
ATOM 845 N N . VAL A 1 112 ? 11.328 -5.427 -6.510 1.00 98.38 112 VAL A N 1
ATOM 846 C CA . VAL A 1 112 ? 12.772 -5.185 -6.321 1.00 98.38 112 VAL A CA 1
ATOM 847 C C . VAL A 1 112 ? 13.170 -3.820 -6.870 1.00 98.38 112 VAL A C 1
ATOM 849 O O . VAL A 1 112 ? 13.877 -3.085 -6.187 1.00 98.38 112 VAL A O 1
ATOM 852 N N . LEU A 1 113 ? 12.700 -3.453 -8.065 1.00 97.81 113 LEU A N 1
ATOM 853 C CA . LEU A 1 113 ? 12.980 -2.158 -8.692 1.00 97.81 113 LEU A CA 1
ATOM 854 C C . LEU A 1 113 ? 12.365 -0.988 -7.914 1.00 97.81 113 LEU A C 1
ATOM 856 O O . LEU A 1 113 ? 12.931 0.105 -7.910 1.00 97.81 113 LEU A O 1
ATOM 860 N N . ALA A 1 114 ? 11.259 -1.205 -7.199 1.00 97.44 114 ALA A N 1
ATOM 861 C CA . ALA A 1 114 ? 10.655 -0.180 -6.353 1.00 97.44 114 ALA A CA 1
ATOM 862 C C . ALA A 1 114 ? 11.599 0.292 -5.232 1.00 97.44 114 ALA A C 1
ATOM 864 O O . ALA A 1 114 ? 11.591 1.470 -4.880 1.00 97.44 114 ALA A O 1
ATOM 865 N N . VAL A 1 115 ? 12.458 -0.585 -4.702 1.00 98.19 115 VAL A N 1
ATOM 866 C CA . VAL A 1 115 ? 13.373 -0.271 -3.588 1.00 98.19 115 VAL A CA 1
ATOM 867 C C . VAL A 1 115 ? 14.374 0.843 -3.925 1.00 98.19 115 VAL A C 1
ATOM 869 O O . VAL A 1 115 ? 14.409 1.843 -3.197 1.00 98.19 115 VAL A O 1
ATOM 872 N N . PRO A 1 116 ? 15.170 0.758 -5.010 1.00 97.69 116 PRO A N 1
ATOM 873 C CA . PRO A 1 116 ? 16.065 1.844 -5.380 1.00 97.69 116 PRO A CA 1
ATOM 874 C C . PRO A 1 116 ? 15.334 3.114 -5.823 1.00 97.69 116 PRO A C 1
ATOM 876 O O . PRO A 1 116 ? 15.848 4.213 -5.594 1.00 97.69 116 PRO A O 1
ATOM 879 N N . LEU A 1 117 ? 14.131 3.002 -6.394 1.00 96.75 117 LEU A N 1
ATOM 880 C CA . LEU A 1 117 ? 13.325 4.177 -6.721 1.00 96.75 117 LEU A CA 1
ATOM 881 C C . LEU A 1 117 ? 12.834 4.897 -5.460 1.00 96.75 117 LEU A C 1
ATOM 883 O O . LEU A 1 117 ? 12.945 6.117 -5.382 1.00 96.75 117 LEU A O 1
ATOM 887 N N . VAL A 1 118 ? 12.374 4.171 -4.439 1.00 97.19 118 VAL A N 1
ATOM 888 C CA . VAL A 1 118 ? 11.965 4.762 -3.155 1.00 97.19 118 VAL A CA 1
ATOM 889 C C . VAL A 1 118 ? 13.144 5.417 -2.435 1.00 97.19 118 VAL A C 1
ATOM 891 O O . VAL A 1 118 ? 12.988 6.522 -1.913 1.00 97.19 118 VAL A O 1
ATOM 894 N N . TYR A 1 119 ? 14.342 4.819 -2.481 1.00 97.19 119 TYR A N 1
ATOM 895 C CA . TYR A 1 119 ? 15.567 5.492 -2.026 1.00 97.19 119 TYR A CA 1
ATOM 896 C C . TYR A 1 119 ? 15.757 6.842 -2.730 1.00 97.19 119 TYR A C 1
ATOM 898 O O . TYR A 1 119 ? 15.978 7.863 -2.072 1.00 97.19 119 TYR A O 1
ATOM 906 N N . GLY A 1 120 ? 15.670 6.851 -4.065 1.00 95.50 120 GLY A N 1
ATOM 907 C CA . GLY A 1 120 ? 15.851 8.047 -4.885 1.00 95.50 120 GLY A CA 1
ATOM 908 C C . GLY A 1 120 ? 14.802 9.120 -4.602 1.00 95.50 120 GLY A C 1
ATOM 909 O O . GLY A 1 120 ? 15.152 10.293 -4.456 1.00 95.50 120 GLY A O 1
ATOM 910 N N . ALA A 1 121 ? 13.540 8.717 -4.461 1.00 94.75 121 ALA A N 1
ATOM 911 C CA . ALA A 1 121 ? 12.416 9.592 -4.161 1.00 94.75 121 ALA A CA 1
ATOM 912 C C . ALA A 1 121 ? 12.563 10.247 -2.781 1.00 94.75 121 ALA A C 1
ATOM 914 O O . ALA A 1 121 ? 12.570 11.474 -2.677 1.00 94.75 121 ALA A O 1
ATOM 915 N N . ALA A 1 122 ? 12.781 9.446 -1.733 1.00 95.25 122 ALA A N 1
ATOM 916 C CA . ALA A 1 122 ? 12.952 9.937 -0.369 1.00 95.25 122 ALA A CA 1
ATOM 917 C C . ALA A 1 122 ? 14.194 10.833 -0.243 1.00 95.25 122 ALA A C 1
ATOM 919 O O . ALA A 1 122 ? 14.118 11.947 0.276 1.00 95.25 122 ALA A O 1
ATOM 920 N N . ARG A 1 123 ? 15.339 10.413 -0.793 1.00 94.38 123 ARG A N 1
ATOM 921 C CA . ARG A 1 123 ? 16.546 11.253 -0.823 1.00 94.38 123 ARG A CA 1
ATOM 922 C C . ARG A 1 123 ? 16.315 12.556 -1.593 1.00 94.38 123 ARG A C 1
ATOM 924 O O . ARG A 1 123 ? 16.852 13.590 -1.205 1.00 94.38 123 ARG A O 1
ATOM 931 N N . GLY A 1 124 ? 15.572 12.506 -2.697 1.00 91.50 124 GLY A N 1
ATOM 932 C CA . GLY A 1 124 ? 15.247 13.666 -3.522 1.00 91.50 124 GLY A CA 1
ATOM 933 C C . GLY A 1 124 ? 14.390 14.691 -2.782 1.00 91.50 124 GLY A C 1
ATOM 934 O O . GLY A 1 124 ? 14.684 15.884 -2.868 1.00 91.50 124 GLY A O 1
ATOM 935 N N . LEU A 1 125 ? 13.395 14.219 -2.026 1.00 90.62 125 LEU A N 1
ATOM 936 C CA . LEU A 1 125 ? 12.508 15.046 -1.208 1.00 90.62 125 LEU A CA 1
ATOM 937 C C . LEU A 1 125 ? 13.270 15.730 -0.065 1.00 90.62 125 LEU A C 1
ATOM 939 O O . LEU A 1 125 ? 13.155 16.935 0.131 1.00 90.62 125 LEU A O 1
ATOM 943 N N . TYR A 1 126 ? 14.130 14.982 0.629 1.00 92.06 126 TYR A N 1
ATOM 944 C CA . TYR A 1 126 ? 14.914 15.480 1.762 1.00 92.06 126 TYR A CA 1
ATOM 945 C C . TYR A 1 126 ? 16.321 15.946 1.373 1.00 92.06 126 TYR A C 1
ATOM 947 O O . TYR A 1 126 ? 17.213 15.947 2.214 1.00 92.06 126 TYR A O 1
ATOM 955 N N . ARG A 1 127 ? 16.561 16.335 0.114 1.00 89.38 127 ARG A N 1
ATOM 956 C CA . ARG A 1 127 ? 17.917 16.608 -0.408 1.00 89.38 127 ARG A CA 1
ATOM 957 C C . ARG A 1 127 ? 18.720 17.628 0.414 1.00 89.38 127 ARG A C 1
ATOM 959 O O . ARG A 1 127 ? 19.939 17.515 0.476 1.00 89.38 127 ARG A O 1
ATOM 966 N N . ASP A 1 128 ? 18.031 18.616 0.987 1.00 90.44 128 ASP A N 1
ATOM 967 C CA . ASP A 1 128 ? 18.619 19.744 1.718 1.00 90.44 128 ASP A CA 1
ATOM 968 C C . ASP A 1 128 ? 18.795 19.394 3.213 1.00 90.44 128 ASP A C 1
ATOM 970 O O . ASP A 1 128 ? 19.427 20.125 3.972 1.00 90.44 128 ASP A O 1
ATOM 974 N N . HIS A 1 129 ? 18.280 18.236 3.642 1.00 93.12 129 HIS A N 1
ATOM 975 C CA . HIS A 1 129 ? 18.435 17.711 4.990 1.00 93.12 129 HIS A CA 1
ATOM 976 C C . HIS A 1 129 ? 19.783 16.974 5.133 1.00 93.12 129 HIS A C 1
ATOM 978 O O . HIS A 1 129 ? 20.106 16.110 4.310 1.00 93.12 129 HIS A O 1
ATOM 984 N N . PRO A 1 130 ? 20.555 17.185 6.218 1.00 92.56 130 PRO A N 1
ATOM 985 C CA . PRO A 1 130 ? 21.882 16.572 6.392 1.00 92.56 130 PRO A CA 1
ATOM 986 C C . PRO A 1 130 ? 21.855 15.034 6.416 1.00 92.56 130 PRO A C 1
ATOM 988 O O . PRO A 1 130 ? 22.859 14.380 6.145 1.00 92.56 130 PRO A O 1
ATOM 991 N N . ARG A 1 131 ? 20.694 14.437 6.717 1.00 94.75 131 ARG A N 1
ATOM 992 C CA . ARG A 1 131 ? 20.478 12.979 6.750 1.00 94.75 131 ARG A CA 1
ATOM 993 C C . ARG A 1 131 ? 19.775 12.420 5.504 1.00 94.75 131 ARG A C 1
ATOM 995 O O . ARG A 1 131 ? 19.282 11.301 5.570 1.00 94.75 131 ARG A O 1
ATOM 1002 N N . ALA A 1 132 ? 19.722 13.143 4.382 1.00 94.31 132 ALA A N 1
ATOM 1003 C CA . ALA A 1 132 ? 18.992 12.731 3.171 1.00 94.31 132 ALA A CA 1
ATOM 1004 C C . ALA A 1 132 ? 19.282 11.285 2.727 1.00 94.31 132 ALA A C 1
ATOM 1006 O O . ALA A 1 132 ? 18.367 10.515 2.443 1.00 94.31 132 ALA A O 1
ATOM 1007 N N . ASN A 1 133 ? 20.562 10.895 2.700 1.00 95.69 133 ASN A N 1
ATOM 1008 C CA . ASN A 1 133 ? 20.956 9.540 2.309 1.00 95.69 133 ASN A CA 1
ATOM 1009 C C . ASN A 1 133 ? 20.498 8.481 3.320 1.00 95.69 133 ASN A C 1
ATOM 1011 O O . ASN A 1 133 ? 20.097 7.396 2.913 1.00 95.69 133 ASN A O 1
ATOM 1015 N N . LEU A 1 134 ? 20.541 8.796 4.619 1.00 96.88 134 LEU A N 1
ATOM 1016 C CA . LEU A 1 134 ? 20.078 7.895 5.673 1.00 96.88 134 LEU A CA 1
ATOM 1017 C C . LEU A 1 134 ? 18.558 7.723 5.618 1.00 96.88 134 LEU A C 1
ATOM 1019 O O . LEU A 1 134 ? 18.083 6.603 5.739 1.00 96.88 134 LEU A O 1
ATOM 1023 N N . ILE A 1 135 ? 17.811 8.805 5.376 1.00 97.19 135 ILE A N 1
ATOM 1024 C CA . ILE A 1 135 ? 16.354 8.763 5.178 1.00 97.19 135 ILE A CA 1
ATOM 1025 C C . ILE A 1 135 ? 16.017 7.903 3.956 1.00 97.19 135 I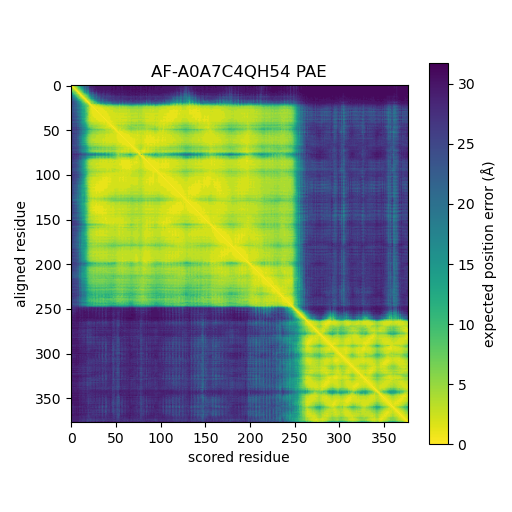LE A C 1
ATOM 1027 O O . ILE A 1 135 ? 15.170 7.019 4.041 1.00 97.19 135 ILE A O 1
ATOM 1031 N N . GLY A 1 136 ? 16.727 8.104 2.840 1.00 97.19 136 GLY A N 1
ATOM 1032 C CA . GLY A 1 136 ? 16.564 7.278 1.645 1.00 97.19 136 GLY A CA 1
ATOM 1033 C C . GLY A 1 136 ? 16.850 5.799 1.905 1.00 97.19 136 GLY A C 1
ATOM 1034 O O . GLY A 1 136 ? 16.084 4.942 1.471 1.00 97.19 136 GLY A O 1
ATOM 1035 N N . LEU A 1 137 ? 17.932 5.477 2.624 1.00 98.19 137 LEU A N 1
ATOM 1036 C CA . LEU A 1 137 ? 18.241 4.091 2.982 1.00 98.19 137 LEU A CA 1
ATOM 1037 C C . LEU A 1 137 ? 17.194 3.501 3.926 1.00 98.19 137 LEU A C 1
ATOM 1039 O O . LEU A 1 137 ? 16.771 2.372 3.707 1.00 98.19 137 LEU A O 1
ATOM 1043 N N . ALA A 1 138 ? 16.744 4.250 4.934 1.00 98.19 138 ALA A N 1
ATOM 1044 C CA . ALA A 1 138 ? 15.691 3.807 5.842 1.00 98.19 138 ALA A CA 1
ATOM 1045 C C . ALA A 1 138 ? 14.396 3.490 5.077 1.00 98.19 138 ALA A C 1
ATOM 1047 O O . ALA A 1 138 ? 13.798 2.443 5.307 1.00 98.19 138 ALA A O 1
ATOM 1048 N N . ALA A 1 139 ? 14.017 4.331 4.109 1.00 97.88 139 ALA A N 1
ATOM 1049 C CA . ALA A 1 139 ? 12.870 4.082 3.240 1.00 97.88 139 ALA A CA 1
ATOM 1050 C C . ALA A 1 139 ? 13.058 2.821 2.375 1.00 97.88 139 ALA A C 1
ATOM 1052 O O . ALA A 1 139 ? 12.146 2.002 2.271 1.00 97.88 139 ALA A O 1
ATOM 1053 N N . ALA A 1 140 ? 14.249 2.619 1.801 1.00 98.31 140 ALA A N 1
ATOM 1054 C CA . ALA A 1 140 ? 14.560 1.433 1.003 1.00 98.31 140 ALA A CA 1
ATOM 1055 C C . ALA A 1 140 ? 14.555 0.135 1.822 1.00 98.31 140 ALA A C 1
ATOM 1057 O O . ALA A 1 140 ? 13.942 -0.842 1.399 1.00 98.31 140 ALA A O 1
ATOM 1058 N N . PHE A 1 141 ? 15.188 0.115 2.998 1.00 98.38 141 PHE A N 1
ATOM 1059 C CA . PHE A 1 141 ? 15.149 -1.043 3.898 1.00 98.38 141 PHE A CA 1
ATOM 1060 C C . PHE A 1 141 ? 13.735 -1.307 4.419 1.00 98.38 141 PHE A C 1
ATOM 1062 O O . PHE A 1 141 ? 13.308 -2.461 4.455 1.00 98.38 141 PHE A O 1
ATOM 1069 N N . GLY A 1 142 ? 12.996 -0.244 4.748 1.00 98.00 142 GLY A N 1
ATOM 1070 C CA . GLY A 1 142 ? 11.589 -0.324 5.122 1.00 98.00 142 GLY A CA 1
ATOM 1071 C C . GLY A 1 142 ? 10.766 -1.017 4.041 1.00 98.00 142 GLY A C 1
ATOM 1072 O O . GLY A 1 142 ? 10.132 -2.027 4.317 1.00 98.00 142 GLY A O 1
ATOM 1073 N N . LEU A 1 143 ? 10.840 -0.556 2.789 1.00 97.75 143 LEU A N 1
ATOM 1074 C CA . LEU A 1 143 ? 10.101 -1.158 1.674 1.00 97.75 143 LEU A CA 1
ATOM 1075 C C . LEU A 1 143 ? 10.580 -2.578 1.320 1.00 97.75 143 LEU A C 1
ATOM 1077 O O . LEU A 1 143 ? 9.776 -3.424 0.911 1.00 97.75 143 LEU A O 1
ATOM 1081 N N . ALA A 1 144 ? 11.883 -2.847 1.453 1.00 97.81 144 ALA A N 1
ATOM 1082 C CA . ALA A 1 144 ? 12.461 -4.156 1.170 1.00 97.81 144 ALA A CA 1
ATOM 1083 C C . ALA A 1 144 ? 11.863 -5.242 2.077 1.00 97.81 144 ALA A C 1
ATOM 1085 O O . ALA A 1 144 ? 11.523 -6.313 1.567 1.00 97.81 144 ALA A O 1
ATOM 1086 N N . GLY A 1 145 ? 11.710 -4.939 3.375 1.00 96.31 145 GLY A N 1
ATOM 1087 C CA . GLY A 1 145 ? 11.192 -5.847 4.406 1.00 96.31 145 GLY A CA 1
ATOM 1088 C C . GLY A 1 145 ? 9.714 -5.667 4.776 1.00 96.31 145 GLY A C 1
ATOM 1089 O O . GLY A 1 145 ? 9.197 -6.460 5.559 1.00 96.31 145 GLY A O 1
ATOM 1090 N N . LEU A 1 146 ? 9.022 -4.654 4.240 1.00 97.00 146 LEU A N 1
ATOM 1091 C CA . LEU A 1 146 ? 7.607 -4.416 4.523 1.00 97.00 146 LEU A CA 1
ATOM 1092 C C . LEU A 1 146 ? 6.771 -5.620 4.079 1.00 97.00 146 LEU A C 1
ATOM 1094 O O . LEU A 1 146 ? 6.649 -5.886 2.882 1.00 97.00 146 LEU A O 1
ATOM 1098 N N . PHE A 1 147 ? 6.163 -6.302 5.052 1.00 95.44 147 PHE A N 1
ATOM 1099 C CA . PHE A 1 147 ? 5.407 -7.538 4.845 1.00 95.44 147 PHE A CA 1
ATOM 1100 C C . PHE A 1 147 ? 4.385 -7.430 3.708 1.00 95.44 147 PHE A C 1
ATOM 1102 O O . PHE A 1 147 ? 4.378 -8.268 2.812 1.00 95.44 147 PHE A O 1
ATOM 1109 N N . TRP A 1 148 ? 3.575 -6.370 3.697 1.00 93.31 148 TRP A N 1
ATOM 1110 C CA . TRP A 1 148 ? 2.540 -6.182 2.680 1.00 93.31 148 TRP A CA 1
ATOM 1111 C C . TRP A 1 148 ? 3.122 -6.039 1.281 1.00 93.31 148 TRP A C 1
ATOM 1113 O O . TRP A 1 148 ? 2.697 -6.723 0.355 1.00 93.31 148 TRP A O 1
ATOM 1123 N N . HIS A 1 149 ? 4.146 -5.202 1.124 1.00 94.94 149 HIS A N 1
ATOM 1124 C CA . HIS A 1 149 ? 4.785 -5.043 -0.174 1.00 94.94 149 HIS A CA 1
ATOM 1125 C C . HIS A 1 149 ? 5.476 -6.334 -0.622 1.00 94.94 149 HIS A C 1
ATOM 1127 O O . HIS A 1 149 ? 5.447 -6.656 -1.807 1.00 94.94 149 HIS A O 1
ATOM 1133 N N . LEU A 1 150 ? 6.070 -7.089 0.305 1.00 95.31 150 LEU A N 1
ATOM 1134 C CA . LEU A 1 150 ? 6.653 -8.394 0.016 1.00 95.31 150 LEU A CA 1
ATOM 1135 C C . LEU A 1 150 ? 5.592 -9.392 -0.464 1.00 95.31 150 LEU A C 1
ATOM 1137 O O . LEU A 1 150 ? 5.794 -10.017 -1.499 1.00 95.31 150 LEU A O 1
ATOM 1141 N N . LEU A 1 151 ? 4.472 -9.510 0.252 1.00 93.75 151 LEU A N 1
ATOM 1142 C CA . LEU A 1 151 ? 3.369 -10.405 -0.094 1.00 93.75 151 LEU A CA 1
ATOM 1143 C C . LEU A 1 151 ? 2.848 -10.117 -1.506 1.00 93.75 151 LEU A C 1
ATOM 1145 O O . LEU A 1 151 ? 2.846 -11.015 -2.344 1.00 93.75 151 LEU A O 1
ATOM 1149 N N . TRP A 1 152 ? 2.480 -8.865 -1.790 1.00 92.88 152 TRP A N 1
ATOM 1150 C CA . TRP A 1 152 ? 1.933 -8.487 -3.095 1.00 92.88 152 TRP A CA 1
ATOM 1151 C C . TRP A 1 152 ? 2.973 -8.573 -4.218 1.00 92.88 152 TRP A C 1
ATOM 1153 O O . TRP A 1 152 ? 2.651 -8.999 -5.317 1.00 92.88 152 TRP A O 1
ATOM 1163 N N . SER A 1 153 ? 4.249 -8.271 -3.949 1.00 95.50 153 SER A N 1
ATOM 1164 C CA . SER A 1 153 ? 5.318 -8.437 -4.952 1.00 95.50 153 SER A CA 1
ATOM 1165 C C . SER A 1 153 ? 5.595 -9.898 -5.308 1.00 95.50 153 SER A C 1
ATOM 1167 O O . SER A 1 153 ? 6.234 -10.161 -6.317 1.00 95.50 153 SER A O 1
ATOM 1169 N N . ARG A 1 154 ? 5.186 -10.858 -4.473 1.00 95.94 154 ARG A N 1
ATOM 1170 C CA . ARG A 1 154 ? 5.361 -12.294 -4.746 1.00 95.94 154 ARG A CA 1
ATOM 1171 C C . ARG A 1 154 ? 4.175 -12.911 -5.480 1.00 95.94 154 ARG A C 1
ATOM 1173 O O . ARG A 1 154 ? 4.266 -14.053 -5.921 1.00 95.94 154 ARG A O 1
ATOM 1180 N N . ARG A 1 155 ? 3.082 -12.164 -5.612 1.00 93.56 155 ARG A N 1
ATOM 1181 C CA . ARG A 1 155 ? 1.917 -12.526 -6.412 1.00 93.56 155 ARG A CA 1
ATOM 1182 C C . ARG A 1 155 ? 2.028 -11.894 -7.788 1.00 93.56 155 ARG A C 1
ATOM 1184 O O . ARG A 1 155 ? 2.490 -10.765 -7.903 1.00 93.56 155 ARG A O 1
ATOM 1191 N N . GLY A 1 156 ? 1.615 -12.611 -8.829 1.00 92.44 156 GLY A N 1
ATOM 1192 C CA . GLY A 1 156 ? 1.645 -12.145 -10.220 1.00 92.44 156 GLY A CA 1
ATOM 1193 C C . GLY A 1 156 ? 0.589 -11.081 -10.542 1.00 92.44 156 GLY A C 1
ATOM 1194 O O . GLY A 1 156 ? -0.220 -11.285 -11.445 1.00 92.44 156 GLY A O 1
ATOM 1195 N N . ASP A 1 157 ? 0.568 -9.975 -9.797 1.00 89.12 157 ASP A N 1
ATOM 1196 C CA . ASP A 1 157 ? -0.400 -8.887 -9.932 1.00 89.12 157 ASP A CA 1
ATOM 1197 C C . ASP A 1 157 ? 0.248 -7.483 -9.997 1.00 89.12 157 ASP A C 1
ATOM 1199 O O . ASP A 1 157 ? 1.438 -7.272 -9.726 1.00 89.12 157 ASP A O 1
ATOM 1203 N N . GLU A 1 158 ? -0.576 -6.520 -10.398 1.00 90.50 158 GLU A N 1
ATOM 1204 C CA . GLU A 1 158 ? -0.326 -5.092 -10.581 1.00 90.50 158 GLU A CA 1
ATOM 1205 C C . GLU A 1 158 ? -0.135 -4.314 -9.279 1.00 90.50 158 GLU A C 1
ATOM 1207 O O . GLU A 1 158 ? 0.360 -3.189 -9.320 1.00 90.50 158 GLU A O 1
ATOM 1212 N N . ILE A 1 159 ? -0.484 -4.871 -8.113 1.00 90.00 159 ILE A N 1
ATOM 1213 C CA . ILE A 1 159 ? -0.335 -4.165 -6.829 1.00 90.00 159 ILE A CA 1
ATOM 1214 C C . ILE A 1 159 ? 1.152 -3.884 -6.570 1.00 90.00 159 ILE A C 1
ATOM 1216 O O . ILE A 1 159 ? 1.516 -2.829 -6.044 1.00 90.00 159 ILE A O 1
ATOM 1220 N N . SER A 1 160 ? 2.028 -4.777 -7.040 1.00 88.94 160 SER A N 1
ATOM 1221 C CA . SER A 1 160 ? 3.486 -4.599 -7.043 1.00 88.94 160 SER A CA 1
ATOM 1222 C C . SER A 1 160 ? 3.970 -3.334 -7.778 1.00 88.94 160 SER A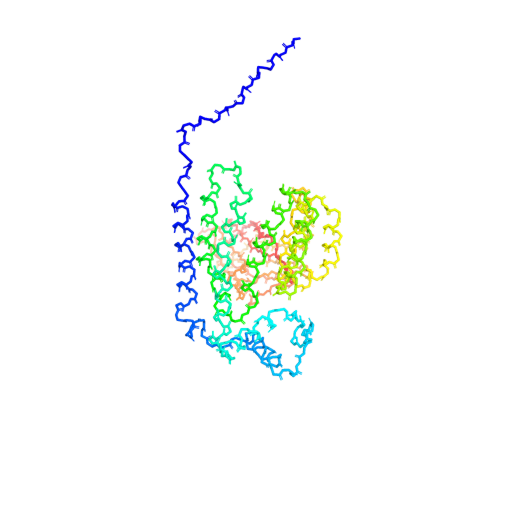 C 1
ATOM 1224 O O . SER A 1 160 ? 5.026 -2.794 -7.441 1.00 88.94 160 SER A O 1
ATOM 1226 N N . LEU A 1 161 ? 3.204 -2.812 -8.746 1.00 92.38 161 LEU A N 1
ATOM 1227 C CA . LEU A 1 161 ? 3.551 -1.593 -9.481 1.00 92.38 161 LEU A CA 1
ATOM 1228 C C . LEU A 1 161 ? 3.278 -0.319 -8.694 1.00 92.38 161 LEU A C 1
ATOM 1230 O O . LEU A 1 161 ? 3.868 0.708 -9.023 1.00 92.38 161 LEU A O 1
ATOM 1234 N N . VAL A 1 162 ? 2.412 -0.351 -7.678 1.00 90.81 162 VAL A N 1
ATOM 1235 C CA . VAL A 1 162 ? 1.977 0.867 -6.984 1.00 90.81 162 VAL A CA 1
ATOM 1236 C C . VAL A 1 162 ? 3.171 1.604 -6.367 1.00 90.81 162 VAL A C 1
ATOM 1238 O O . VAL A 1 162 ? 3.358 2.777 -6.692 1.00 90.81 162 VAL A O 1
ATOM 1241 N N . PRO A 1 163 ? 4.060 0.972 -5.572 1.00 92.19 163 PRO A N 1
ATOM 1242 C CA . PRO A 1 163 ? 5.186 1.696 -4.978 1.00 92.19 163 PRO A CA 1
ATOM 1243 C C . PRO A 1 163 ? 6.216 2.144 -6.018 1.00 92.19 163 PRO A C 1
ATOM 1245 O O . PRO A 1 163 ? 6.783 3.228 -5.888 1.00 92.19 163 PRO A O 1
ATOM 1248 N N . LEU A 1 164 ? 6.430 1.341 -7.068 1.00 94.31 164 LEU A N 1
ATOM 1249 C CA . LEU A 1 164 ? 7.315 1.684 -8.181 1.00 94.31 164 LEU A CA 1
ATOM 1250 C C . LEU A 1 164 ? 6.815 2.939 -8.912 1.00 94.31 164 LEU A C 1
ATOM 1252 O O . LEU A 1 164 ? 7.579 3.885 -9.106 1.00 94.31 164 LEU A O 1
ATOM 1256 N N . ALA A 1 165 ? 5.534 2.958 -9.286 1.00 93.44 165 ALA A N 1
ATOM 1257 C CA . ALA A 1 165 ? 4.897 4.059 -9.994 1.00 93.44 165 ALA A CA 1
ATOM 1258 C C . ALA A 1 165 ? 4.856 5.325 -9.131 1.00 93.44 165 ALA A C 1
ATOM 1260 O O . ALA A 1 165 ? 5.279 6.383 -9.592 1.00 93.44 165 ALA A O 1
ATOM 1261 N N . SER A 1 166 ? 4.445 5.215 -7.865 1.00 92.25 166 SER A N 1
ATOM 1262 C CA . SER A 1 166 ? 4.424 6.339 -6.922 1.00 92.25 166 SER A CA 1
ATOM 1263 C C . SER A 1 166 ? 5.809 6.957 -6.737 1.00 92.25 166 SER A C 1
ATOM 1265 O O . SER A 1 166 ? 5.961 8.177 -6.815 1.00 92.25 166 SER A O 1
ATOM 1267 N N . ALA A 1 167 ? 6.848 6.134 -6.560 1.00 94.06 167 ALA A N 1
ATOM 1268 C CA . ALA A 1 167 ? 8.217 6.621 -6.431 1.00 94.06 167 ALA A CA 1
ATOM 1269 C C . ALA A 1 167 ? 8.729 7.267 -7.729 1.00 94.06 167 ALA A C 1
ATOM 1271 O O . ALA A 1 167 ? 9.354 8.327 -7.677 1.00 94.06 167 ALA A O 1
ATOM 1272 N N . ALA A 1 168 ? 8.435 6.673 -8.891 1.00 94.56 168 ALA A N 1
ATOM 1273 C CA . ALA A 1 168 ? 8.805 7.224 -10.194 1.00 94.56 168 ALA A CA 1
ATOM 1274 C C . ALA A 1 168 ? 8.144 8.587 -10.451 1.00 94.56 168 ALA A C 1
ATOM 1276 O O . ALA A 1 1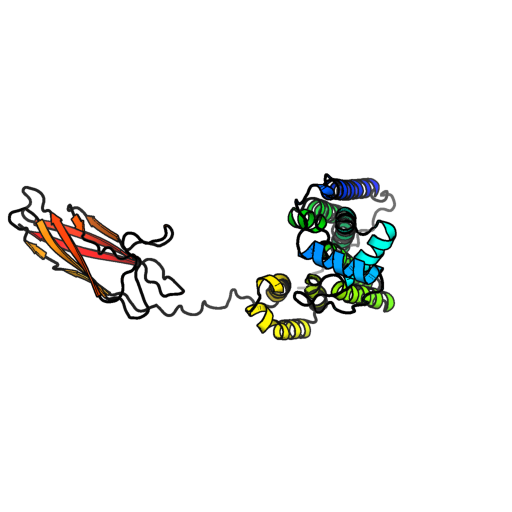68 ? 8.826 9.536 -10.842 1.00 94.56 168 ALA A O 1
ATOM 1277 N N . VAL A 1 169 ? 6.840 8.700 -10.183 1.00 94.12 169 VAL A N 1
ATOM 1278 C CA . VAL A 1 169 ? 6.076 9.949 -10.299 1.00 94.12 169 VAL A CA 1
ATOM 1279 C C . VAL A 1 169 ? 6.642 11.002 -9.353 1.00 94.12 169 VAL A C 1
ATOM 1281 O O . VAL A 1 169 ? 6.961 12.102 -9.800 1.00 94.12 169 VAL A O 1
ATOM 1284 N N . LEU A 1 170 ? 6.855 10.667 -8.077 1.00 91.75 170 LEU A N 1
ATOM 1285 C CA . LEU A 1 170 ? 7.414 11.601 -7.100 1.00 91.75 170 LEU A CA 1
ATOM 1286 C C . LEU A 1 170 ? 8.801 12.101 -7.527 1.00 91.75 170 LEU A C 1
ATOM 1288 O O . LEU A 1 170 ? 9.065 13.304 -7.505 1.00 91.75 170 LEU A O 1
ATOM 1292 N N . MET A 1 171 ? 9.681 11.204 -7.979 1.00 92.81 171 MET A N 1
ATOM 1293 C CA . MET A 1 171 ? 10.994 11.585 -8.505 1.00 92.81 171 MET A CA 1
ATOM 1294 C C . MET A 1 171 ? 10.885 12.508 -9.720 1.00 92.81 171 MET A C 1
ATOM 1296 O O . MET A 1 171 ? 11.617 13.496 -9.800 1.00 92.81 171 MET A O 1
ATOM 1300 N N . ALA A 1 172 ? 9.985 12.205 -10.655 1.00 93.81 172 ALA A N 1
ATOM 1301 C CA . ALA A 1 172 ? 9.789 13.000 -11.859 1.00 93.81 172 ALA A CA 1
ATOM 1302 C C . ALA A 1 172 ? 9.228 14.391 -11.544 1.00 93.81 172 ALA A C 1
ATOM 1304 O O . ALA A 1 172 ? 9.719 15.373 -12.097 1.00 93.81 172 ALA A O 1
ATOM 1305 N N . VAL A 1 173 ? 8.278 14.496 -10.611 1.00 91.56 173 VAL A N 1
ATOM 1306 C CA . VAL A 1 173 ? 7.730 15.772 -10.126 1.00 91.56 173 VAL A CA 1
ATOM 1307 C C . VAL A 1 173 ? 8.815 16.597 -9.436 1.00 91.56 173 VAL A C 1
ATOM 1309 O O . VAL A 1 173 ? 9.031 17.752 -9.800 1.00 91.56 173 VAL A O 1
ATOM 1312 N N . VAL A 1 174 ? 9.576 16.005 -8.508 1.00 90.06 174 VAL A N 1
ATOM 1313 C CA . VAL A 1 174 ? 10.700 16.689 -7.844 1.00 90.06 174 VAL A CA 1
ATOM 1314 C C . VAL A 1 174 ? 11.729 17.166 -8.871 1.00 90.06 174 VAL A C 1
ATOM 1316 O O . VAL A 1 174 ? 12.236 18.287 -8.786 1.00 90.06 174 VAL A O 1
ATOM 1319 N N . TRP A 1 175 ? 12.043 16.340 -9.868 1.00 91.06 175 TRP A N 1
ATOM 1320 C CA . TRP A 1 175 ? 12.951 16.709 -10.948 1.00 91.06 175 TRP A CA 1
ATOM 1321 C C . TRP A 1 175 ? 12.398 17.851 -11.812 1.00 91.06 175 TRP A C 1
ATOM 1323 O O . TRP A 1 175 ? 13.133 18.803 -12.091 1.00 91.06 175 TRP A O 1
ATOM 1333 N N . ALA A 1 176 ? 11.113 17.813 -12.169 1.00 92.88 176 ALA A N 1
ATOM 1334 C CA . ALA A 1 176 ? 10.437 18.856 -12.931 1.00 92.88 176 ALA A CA 1
ATOM 1335 C C . ALA A 1 176 ? 10.423 20.196 -12.189 1.00 92.88 176 ALA A C 1
ATOM 1337 O O . ALA A 1 176 ? 10.842 21.207 -12.754 1.00 92.88 176 ALA A O 1
ATOM 1338 N N . CYS A 1 177 ? 10.086 20.198 -10.898 1.00 90.50 177 CYS A N 1
ATOM 1339 C CA . CYS A 1 177 ? 10.114 21.390 -10.046 1.00 90.50 177 CYS A CA 1
ATOM 1340 C C . CYS A 1 177 ? 11.515 22.009 -9.924 1.00 90.50 177 CYS A C 1
ATOM 1342 O O . CYS A 1 177 ? 11.651 23.224 -9.763 1.00 90.50 177 CYS A O 1
ATOM 1344 N N . ARG A 1 178 ? 12.571 21.191 -10.019 1.00 88.94 178 ARG A N 1
ATOM 1345 C CA . ARG A 1 178 ? 13.968 21.652 -9.970 1.00 88.94 178 ARG A CA 1
ATOM 1346 C C . ARG A 1 178 ? 14.463 22.171 -11.311 1.00 88.94 178 ARG A C 1
ATOM 1348 O O . ARG A 1 178 ? 15.164 23.177 -11.345 1.00 88.94 178 ARG A O 1
ATOM 1355 N N . ARG A 1 179 ? 14.129 21.486 -12.406 1.00 93.12 179 ARG A N 1
ATOM 1356 C CA . ARG A 1 179 ? 14.494 21.908 -13.766 1.00 93.12 179 ARG A CA 1
ATOM 1357 C C . ARG A 1 179 ? 13.711 23.139 -14.203 1.00 93.12 179 ARG A C 1
ATOM 1359 O O . ARG A 1 179 ? 14.270 23.972 -14.904 1.00 93.12 179 ARG A O 1
ATOM 1366 N N . ARG A 1 180 ? 12.444 23.237 -13.790 1.00 92.81 180 ARG A N 1
ATOM 1367 C CA . ARG A 1 180 ? 11.487 24.278 -14.191 1.00 92.81 180 ARG A CA 1
ATOM 1368 C C . ARG A 1 180 ? 11.368 24.411 -15.712 1.00 92.81 180 ARG A C 1
ATOM 1370 O O . ARG A 1 180 ? 11.280 25.513 -16.240 1.00 92.81 180 ARG A O 1
ATOM 1377 N N . THR A 1 181 ? 11.390 23.282 -16.423 1.00 96.06 181 THR A N 1
ATOM 1378 C CA . THR A 1 181 ? 11.273 23.243 -17.887 1.00 96.06 181 THR A CA 1
ATOM 1379 C C . THR A 1 181 ? 10.032 22.473 -18.321 1.00 96.06 181 THR A C 1
ATOM 1381 O O . THR A 1 181 ? 9.656 21.482 -17.694 1.00 96.06 181 THR A O 1
ATOM 1384 N N . ILE A 1 182 ? 9.422 22.893 -19.434 1.00 96.00 182 ILE A N 1
ATOM 1385 C CA . ILE A 1 182 ? 8.236 22.233 -20.004 1.00 96.00 182 ILE A CA 1
ATOM 1386 C C . ILE A 1 182 ? 8.482 20.736 -20.263 1.00 96.00 182 ILE A C 1
ATOM 1388 O O . ILE A 1 182 ? 7.663 19.940 -19.812 1.00 96.00 182 ILE A O 1
ATOM 1392 N N . PRO A 1 183 ? 9.601 20.297 -20.885 1.00 97.44 183 PRO A N 1
ATOM 1393 C CA . PRO A 1 183 ? 9.842 18.870 -21.100 1.00 97.44 183 PRO A CA 1
ATOM 1394 C C . PRO A 1 183 ? 9.884 18.057 -19.804 1.00 97.44 183 PRO A C 1
ATOM 1396 O O . PRO A 1 183 ? 9.465 16.904 -19.792 1.00 97.44 183 PRO A O 1
ATOM 1399 N N . ALA A 1 184 ? 10.359 18.652 -18.705 1.00 94.75 184 ALA A N 1
ATOM 1400 C CA . ALA A 1 184 ? 10.409 17.956 -17.430 1.00 94.75 184 ALA A CA 1
ATOM 1401 C C . ALA A 1 184 ? 9.010 17.752 -16.832 1.00 94.75 184 ALA A C 1
ATOM 1403 O O . ALA A 1 184 ? 8.699 16.662 -16.357 1.00 94.75 184 ALA A O 1
ATOM 1404 N N . PHE A 1 185 ? 8.144 18.765 -16.929 1.00 94.94 185 PHE A N 1
ATOM 1405 C CA . PHE A 1 185 ? 6.741 18.643 -16.533 1.00 94.94 185 PHE A CA 1
ATOM 1406 C C . PHE A 1 185 ? 5.947 17.707 -17.451 1.00 94.94 185 PHE A C 1
ATOM 1408 O O . PHE A 1 185 ? 5.148 16.923 -16.950 1.00 94.94 185 PHE A O 1
ATOM 1415 N N . LEU A 1 186 ? 6.201 17.717 -18.765 1.00 96.88 186 LEU A N 1
ATOM 1416 C CA . LEU A 1 186 ? 5.587 16.764 -19.698 1.00 96.88 186 LEU A CA 1
ATOM 1417 C C . LEU A 1 186 ? 5.972 15.322 -19.362 1.00 96.88 186 LEU A C 1
ATOM 1419 O O . LEU A 1 186 ? 5.116 14.445 -19.367 1.00 96.88 186 LEU A O 1
ATOM 1423 N N . PHE A 1 187 ? 7.237 15.076 -19.018 1.00 96.50 187 PHE A N 1
ATOM 1424 C CA . PHE A 1 187 ? 7.689 13.756 -18.587 1.00 96.50 187 PHE A CA 1
ATOM 1425 C C . PHE A 1 187 ? 7.030 13.316 -17.272 1.00 96.50 187 PHE A C 1
ATOM 1427 O O . PHE A 1 187 ? 6.551 12.188 -17.174 1.00 96.50 187 PHE A O 1
ATOM 1434 N N . ALA A 1 188 ? 6.947 14.209 -16.279 1.00 94.75 188 ALA A N 1
ATOM 1435 C CA . ALA A 1 188 ? 6.252 13.927 -15.024 1.00 94.75 188 ALA A CA 1
ATOM 1436 C C . ALA A 1 188 ? 4.756 13.641 -15.248 1.00 94.75 188 ALA A C 1
ATOM 1438 O O . ALA A 1 188 ? 4.233 12.672 -14.705 1.00 94.75 188 ALA A O 1
ATOM 1439 N N . GLY A 1 189 ? 4.090 14.426 -16.100 1.00 94.50 189 GLY A N 1
ATOM 1440 C CA . GLY A 1 189 ? 2.696 14.213 -16.489 1.00 94.50 189 GLY A CA 1
ATOM 1441 C C . GLY A 1 189 ? 2.480 12.907 -17.255 1.00 94.50 189 GLY A C 1
ATOM 1442 O O . GLY A 1 189 ? 1.509 12.203 -16.995 1.00 94.50 189 GLY A O 1
ATOM 1443 N N . ALA A 1 190 ? 3.405 12.531 -18.143 1.00 96.00 190 ALA A N 1
ATOM 1444 C CA . ALA A 1 190 ? 3.352 11.260 -18.861 1.00 96.00 190 ALA A CA 1
ATOM 1445 C C . ALA A 1 190 ? 3.491 10.061 -17.911 1.00 96.00 190 ALA A C 1
ATOM 1447 O O . ALA A 1 190 ? 2.730 9.103 -18.027 1.00 96.00 190 ALA A O 1
ATOM 1448 N N . LEU A 1 191 ? 4.407 10.122 -16.937 1.00 95.12 191 LEU A N 1
ATOM 1449 C CA . LEU A 1 191 ? 4.529 9.088 -15.904 1.00 95.12 191 LEU A CA 1
ATOM 1450 C C . LEU A 1 191 ? 3.304 9.035 -14.990 1.00 95.12 191 LEU A C 1
ATOM 1452 O O . LEU A 1 191 ? 2.850 7.945 -14.646 1.00 95.12 191 LEU A O 1
ATOM 1456 N N . LEU A 1 192 ? 2.745 10.193 -14.631 1.00 94.25 192 LEU A N 1
ATOM 1457 C CA . LEU A 1 192 ? 1.514 10.265 -13.855 1.00 94.25 192 LEU A CA 1
ATOM 1458 C C . LEU A 1 192 ? 0.352 9.619 -14.620 1.00 94.25 192 LEU A C 1
ATOM 1460 O O . LEU A 1 192 ? -0.329 8.769 -14.060 1.00 94.25 192 LEU A O 1
ATOM 1464 N N . GLY A 1 193 ? 0.170 9.933 -15.904 1.00 93.12 193 GLY A N 1
ATOM 1465 C CA . GLY A 1 193 ? -0.839 9.295 -16.754 1.00 93.12 193 GLY A CA 1
ATOM 1466 C C . GLY A 1 193 ? -0.614 7.790 -16.917 1.00 93.12 193 GLY A C 1
ATOM 1467 O O . GLY A 1 193 ? -1.548 7.007 -16.767 1.00 93.12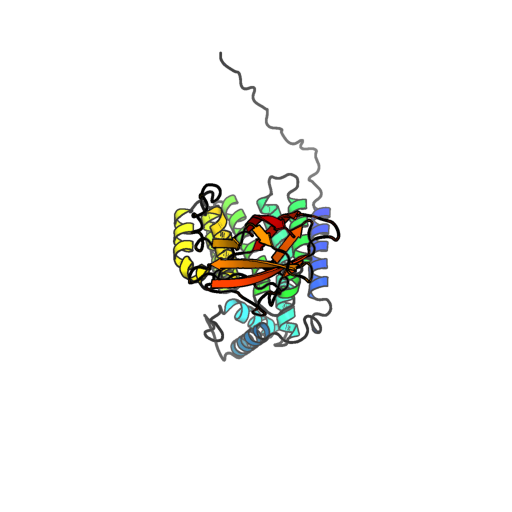 193 GLY A O 1
ATOM 1468 N N . LEU A 1 194 ? 0.634 7.364 -17.134 1.00 93.31 194 LEU A N 1
ATOM 1469 C CA . LEU A 1 194 ? 0.980 5.946 -17.228 1.00 93.31 194 LEU A CA 1
ATOM 1470 C C . LEU A 1 194 ? 0.668 5.197 -15.927 1.00 93.31 194 LEU A C 1
ATOM 1472 O O . LEU A 1 194 ? 0.168 4.077 -15.989 1.00 93.31 194 LEU A O 1
ATOM 1476 N N . SER A 1 195 ? 0.901 5.813 -14.762 1.00 92.88 195 SER A N 1
ATOM 1477 C CA . SER A 1 195 ? 0.569 5.202 -13.468 1.00 92.88 195 SER A CA 1
ATOM 1478 C C . SER A 1 195 ? -0.919 4.850 -13.353 1.00 92.88 195 SER A C 1
ATOM 1480 O O . SER A 1 195 ? -1.242 3.795 -12.816 1.00 92.88 195 SER A O 1
ATOM 1482 N N . GLN A 1 196 ? -1.804 5.659 -13.950 1.00 90.31 196 GLN A N 1
ATOM 1483 C CA . GLN A 1 196 ? -3.250 5.401 -13.976 1.00 90.31 196 GLN A CA 1
ATOM 1484 C C . GLN A 1 196 ? -3.602 4.170 -14.808 1.00 90.31 196 GLN A C 1
ATOM 1486 O O . GLN A 1 196 ? -4.545 3.458 -14.495 1.00 90.31 196 GLN A O 1
ATOM 1491 N N . TYR A 1 197 ? -2.835 3.910 -15.866 1.00 91.44 197 TYR 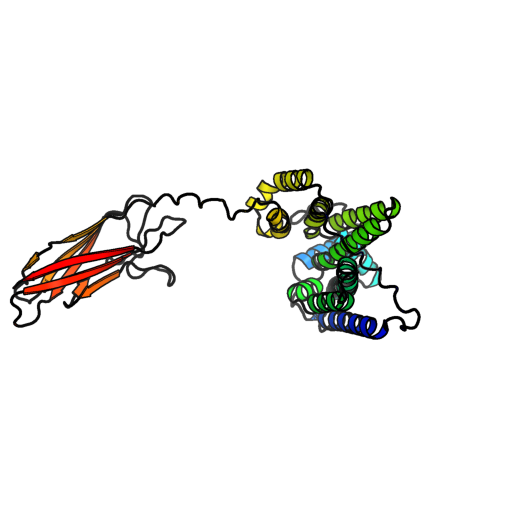A N 1
ATOM 1492 C CA . TYR A 1 197 ? -3.092 2.799 -16.775 1.00 91.44 197 TYR A CA 1
ATOM 1493 C C . TYR A 1 197 ? -2.556 1.456 -16.266 1.00 91.44 197 TYR A C 1
ATOM 1495 O O . TYR A 1 197 ? -3.035 0.399 -16.671 1.00 91.44 197 TYR A O 1
ATOM 1503 N N . ILE A 1 198 ? -1.535 1.479 -15.409 1.00 90.06 198 ILE A N 1
ATOM 1504 C CA . ILE A 1 198 ? -0.852 0.260 -14.958 1.00 90.06 198 ILE A CA 1
ATOM 1505 C C . ILE A 1 198 ? -1.200 -0.136 -13.521 1.00 90.06 198 ILE A C 1
ATOM 1507 O O . ILE A 1 198 ? -0.945 -1.277 -13.150 1.00 90.06 198 ILE A O 1
ATOM 1511 N N . ALA A 1 199 ? -1.743 0.783 -12.715 1.00 84.19 199 ALA A N 1
ATOM 1512 C CA . ALA A 1 199 ? -1.991 0.565 -11.295 1.00 84.19 199 ALA A CA 1
ATOM 1513 C C . ALA A 1 199 ? -3.278 1.285 -10.826 1.00 84.19 199 ALA A C 1
ATOM 1515 O O . ALA A 1 199 ? -3.254 2.494 -10.591 1.00 84.19 199 ALA A O 1
ATOM 1516 N N . PRO A 1 200 ? -4.385 0.558 -10.585 1.00 78.50 200 PRO A N 1
ATOM 1517 C CA . PRO A 1 200 ? -5.657 1.145 -10.147 1.00 78.50 200 PRO A CA 1
ATOM 1518 C C . PRO A 1 200 ? -5.551 1.956 -8.842 1.00 78.50 200 PRO A C 1
ATOM 1520 O O . PRO A 1 200 ? -6.230 2.968 -8.668 1.00 78.50 200 PRO A O 1
ATOM 1523 N N . ALA A 1 201 ? -4.685 1.537 -7.914 1.00 79.94 201 ALA A N 1
ATOM 1524 C CA . ALA A 1 201 ? -4.465 2.243 -6.649 1.00 79.94 201 ALA A CA 1
ATOM 1525 C C . ALA A 1 201 ? -3.641 3.539 -6.809 1.00 79.94 201 ALA A C 1
ATOM 1527 O O . ALA A 1 201 ? -3.615 4.370 -5.905 1.00 79.94 201 ALA A O 1
ATOM 1528 N N . ALA A 1 202 ? -3.008 3.767 -7.968 1.00 83.25 202 ALA A N 1
ATOM 1529 C CA . ALA A 1 202 ? -2.285 5.005 -8.261 1.00 83.25 202 ALA A CA 1
ATOM 1530 C C . ALA A 1 202 ? -3.217 6.190 -8.592 1.00 83.25 202 ALA A C 1
ATOM 1532 O O . ALA A 1 202 ? -2.734 7.301 -8.824 1.00 83.25 202 ALA A O 1
ATOM 1533 N N . ARG A 1 203 ? -4.545 5.998 -8.572 1.00 82.69 203 ARG A N 1
ATOM 1534 C CA . ARG A 1 203 ? -5.551 7.058 -8.788 1.00 82.69 203 ARG A CA 1
ATOM 1535 C C . ARG A 1 203 ? -5.523 8.186 -7.769 1.00 82.69 203 ARG A C 1
ATOM 1537 O O . ARG A 1 203 ? -6.029 9.267 -8.046 1.00 82.69 203 ARG A O 1
ATOM 1544 N N . VAL A 1 204 ? -4.883 7.965 -6.627 1.00 86.62 204 VAL A N 1
ATOM 1545 C CA . VAL A 1 204 ? -4.638 9.022 -5.644 1.00 86.62 204 VAL A CA 1
ATOM 1546 C C . VAL A 1 204 ? -3.511 9.975 -6.073 1.00 86.62 204 VAL A C 1
ATOM 1548 O O . VAL A 1 204 ? -3.506 11.135 -5.683 1.00 86.62 204 VAL A O 1
ATOM 1551 N N . LEU A 1 205 ? -2.571 9.543 -6.924 1.00 89.00 205 LEU A N 1
ATOM 1552 C CA . LEU A 1 205 ? -1.381 10.340 -7.256 1.00 89.00 205 LEU A CA 1
ATOM 1553 C C . LEU A 1 205 ? -1.682 11.691 -7.928 1.00 89.00 205 LEU A C 1
ATOM 1555 O O . LEU A 1 205 ? -1.007 12.664 -7.589 1.00 89.00 205 LEU A O 1
ATOM 1559 N N . PRO A 1 206 ? -2.656 11.818 -8.854 1.00 89.56 206 PRO A N 1
ATOM 1560 C CA . PRO A 1 206 ? -3.021 13.121 -9.404 1.00 89.56 206 PRO A CA 1
ATOM 1561 C C . PRO A 1 206 ? -3.583 14.066 -8.340 1.00 89.56 206 PRO A C 1
ATOM 1563 O O . PRO A 1 206 ? -3.292 15.258 -8.375 1.00 89.56 206 PRO A O 1
ATOM 1566 N N . LEU A 1 207 ? -4.346 13.533 -7.381 1.00 88.81 207 LEU A N 1
ATOM 1567 C CA . LEU A 1 207 ? -4.893 14.303 -6.269 1.00 88.81 207 LEU A CA 1
ATOM 1568 C C . LEU A 1 207 ? -3.773 14.808 -5.350 1.00 88.81 207 LEU A C 1
ATOM 1570 O O . LEU A 1 207 ? -3.703 16.003 -5.080 1.00 88.81 207 LEU A O 1
ATOM 1574 N N . GLU A 1 208 ? -2.844 13.932 -4.965 1.00 87.25 208 GLU A N 1
ATOM 1575 C CA . GLU A 1 208 ? -1.648 14.308 -4.197 1.00 87.25 208 GLU A CA 1
ATOM 1576 C C . GLU A 1 208 ? -0.809 15.365 -4.926 1.00 87.25 208 GLU A C 1
ATOM 1578 O O . GLU A 1 208 ? -0.297 16.300 -4.313 1.00 87.25 208 GLU A O 1
ATOM 1583 N N . ALA A 1 209 ? -0.699 15.267 -6.255 1.00 87.81 209 ALA A N 1
ATOM 1584 C CA . ALA A 1 209 ? -0.016 16.276 -7.053 1.00 87.81 209 ALA A CA 1
ATOM 1585 C C . ALA A 1 209 ? -0.739 17.632 -6.991 1.00 87.81 209 ALA A C 1
ATOM 1587 O O . ALA A 1 209 ? -0.083 18.646 -6.765 1.00 87.81 209 ALA A O 1
ATOM 1588 N N . LEU A 1 210 ? -2.069 17.669 -7.146 1.00 89.00 210 LEU A N 1
ATOM 1589 C CA . LEU A 1 210 ? -2.854 18.904 -7.011 1.00 89.00 210 LEU A CA 1
ATOM 1590 C C . LEU A 1 210 ? -2.642 19.551 -5.638 1.00 89.00 210 LEU A C 1
ATOM 1592 O O . LEU A 1 210 ? -2.340 20.742 -5.566 1.00 89.00 210 LEU A O 1
ATOM 1596 N N . LEU A 1 211 ? -2.719 18.760 -4.565 1.00 87.00 211 LEU A N 1
ATOM 1597 C CA . LEU A 1 211 ? -2.474 19.227 -3.200 1.00 87.00 211 LEU A CA 1
ATOM 1598 C C . LEU A 1 211 ? -1.058 19.786 -3.034 1.00 87.00 211 LEU A C 1
ATOM 1600 O O . LEU A 1 211 ? -0.887 20.898 -2.536 1.00 87.00 211 LEU A O 1
ATOM 1604 N N . ALA A 1 212 ? -0.047 19.064 -3.519 1.00 84.56 212 ALA A N 1
ATOM 1605 C CA . ALA A 1 212 ? 1.346 19.496 -3.458 1.00 84.56 212 ALA A CA 1
ATOM 1606 C C . ALA A 1 212 ? 1.613 20.795 -4.241 1.00 84.56 212 ALA A C 1
ATOM 1608 O O . ALA A 1 212 ? 2.507 21.559 -3.876 1.00 84.56 212 ALA A O 1
ATOM 1609 N N . PHE A 1 213 ? 0.845 21.062 -5.302 1.00 87.81 213 PHE A N 1
ATOM 1610 C CA . PHE A 1 213 ? 0.913 22.306 -6.074 1.00 87.81 213 PHE A CA 1
ATOM 1611 C C . PHE A 1 213 ? 0.009 23.428 -5.536 1.00 87.81 213 PHE A C 1
ATOM 1613 O O . PHE A 1 213 ? 0.029 24.526 -6.088 1.00 87.81 213 PHE A O 1
ATOM 1620 N N . GLY A 1 214 ? -0.740 23.196 -4.453 1.00 88.31 214 GLY A N 1
ATOM 1621 C CA . GLY A 1 214 ? -1.640 24.190 -3.860 1.00 88.31 214 GLY A CA 1
ATOM 1622 C C . GLY A 1 214 ? -2.971 24.362 -4.599 1.00 88.31 214 GLY A C 1
ATOM 1623 O O . GLY A 1 214 ? -3.713 25.298 -4.311 1.00 88.31 214 GLY A O 1
ATOM 1624 N N . GLU A 1 215 ? -3.314 23.455 -5.516 1.00 90.25 215 GLU A N 1
ATOM 1625 C CA . GLU A 1 215 ? -4.573 23.434 -6.277 1.00 90.25 215 GLU A CA 1
ATOM 1626 C C . GLU A 1 215 ? -5.712 22.825 -5.437 1.00 90.25 215 GLU A C 1
ATOM 1628 O O . GLU A 1 215 ? -6.396 21.882 -5.847 1.00 90.25 215 GLU A O 1
ATOM 1633 N N . VAL A 1 216 ? -5.897 23.356 -4.224 1.00 88.38 216 VAL A N 1
ATOM 1634 C CA . VAL A 1 216 ? -6.811 22.820 -3.203 1.00 88.38 216 VAL A CA 1
ATOM 1635 C C . VAL A 1 216 ? -8.250 22.771 -3.711 1.00 88.38 216 VAL A C 1
ATOM 1637 O O . VAL A 1 216 ? -8.932 21.775 -3.514 1.00 88.38 216 VAL A O 1
ATOM 1640 N N . GLU A 1 217 ? -8.706 23.797 -4.430 1.00 87.94 217 GLU A N 1
ATOM 1641 C CA . GLU A 1 217 ? -10.067 23.835 -4.973 1.00 87.94 217 GLU A CA 1
ATOM 1642 C C . GLU A 1 217 ? -10.332 22.671 -5.940 1.00 87.94 217 GLU A C 1
ATOM 1644 O O . GLU A 1 217 ? -11.346 21.981 -5.827 1.00 87.94 217 GLU A O 1
ATOM 1649 N N . ARG A 1 218 ? -9.392 22.392 -6.851 1.00 88.88 218 ARG A N 1
ATOM 1650 C CA . ARG A 1 218 ? -9.501 21.273 -7.800 1.00 88.88 218 ARG A CA 1
ATOM 1651 C C . ARG A 1 218 ? -9.408 19.922 -7.100 1.00 88.88 218 ARG A C 1
ATOM 1653 O O . ARG A 1 218 ? -10.114 18.987 -7.482 1.00 88.88 218 ARG A O 1
ATOM 1660 N N . ALA A 1 219 ? -8.559 19.818 -6.078 1.00 88.94 219 ALA A N 1
ATOM 1661 C CA . ALA A 1 219 ? -8.461 18.625 -5.246 1.00 88.94 219 ALA A CA 1
ATOM 1662 C C . ALA A 1 219 ? -9.794 18.337 -4.530 1.00 88.94 219 ALA A C 1
ATOM 1664 O O . ALA A 1 219 ? -10.317 17.227 -4.629 1.00 88.94 219 ALA A O 1
ATOM 1665 N N . THR A 1 220 ? -10.403 19.355 -3.916 1.00 87.06 220 THR A N 1
ATOM 1666 C CA . THR A 1 220 ? -11.716 19.264 -3.261 1.00 87.06 220 THR A CA 1
ATOM 1667 C C . THR A 1 220 ? -12.830 18.916 -4.247 1.00 87.06 220 THR A C 1
ATOM 1669 O O . THR A 1 220 ? -13.646 18.046 -3.957 1.00 87.06 220 THR A O 1
ATOM 1672 N N . GLN A 1 221 ? -12.854 19.529 -5.437 1.00 88.56 221 GLN A N 1
ATOM 1673 C CA . GLN A 1 221 ? -13.817 19.181 -6.493 1.00 88.56 221 GLN A CA 1
ATOM 1674 C C . GLN A 1 221 ? -13.685 17.712 -6.922 1.00 88.56 221 GLN A C 1
ATOM 1676 O O . GLN A 1 221 ? -14.689 17.015 -7.067 1.00 88.56 221 GLN A O 1
ATOM 1681 N N . THR A 1 222 ? -12.449 17.228 -7.082 1.00 87.75 222 THR A N 1
ATOM 1682 C CA . THR A 1 222 ? -12.171 15.830 -7.441 1.00 87.75 222 THR A CA 1
ATOM 1683 C C . THR A 1 222 ? -12.674 14.881 -6.356 1.00 87.75 222 THR A C 1
ATOM 1685 O O . THR A 1 222 ? -13.389 13.930 -6.657 1.00 87.75 222 THR A O 1
ATOM 1688 N N . LEU A 1 223 ? -12.368 15.158 -5.088 1.00 86.69 223 LEU A N 1
ATOM 1689 C CA . LEU A 1 223 ? -12.856 14.362 -3.961 1.00 86.69 223 LEU A CA 1
ATOM 1690 C C . LEU A 1 223 ? -14.384 14.381 -3.849 1.00 86.69 223 LEU A C 1
ATOM 1692 O O . LEU A 1 223 ? -14.987 13.333 -3.633 1.00 86.69 223 LEU A O 1
ATOM 1696 N N . GLY A 1 224 ? -15.016 15.536 -4.073 1.00 85.12 224 GLY A N 1
ATOM 1697 C CA . GLY A 1 224 ? -16.473 15.667 -4.102 1.00 85.12 224 GLY A CA 1
ATOM 1698 C C . GLY A 1 224 ? -17.129 14.779 -5.164 1.00 85.12 224 GLY A C 1
ATOM 1699 O O . GLY A 1 224 ? -18.160 14.166 -4.895 1.00 85.12 224 GLY A O 1
ATOM 1700 N N . TYR A 1 225 ? -16.505 14.629 -6.337 1.00 86.88 225 TYR A N 1
ATOM 1701 C CA . TYR A 1 225 ? -16.987 13.722 -7.386 1.00 86.88 225 TYR A CA 1
ATOM 1702 C C . TYR A 1 225 ? -16.957 12.247 -6.951 1.00 86.88 225 TYR A C 1
ATOM 1704 O O . TYR A 1 225 ? -17.862 11.479 -7.280 1.00 86.88 225 TYR A O 1
ATOM 1712 N N . PHE A 1 226 ? -15.936 11.847 -6.187 1.00 84.62 226 PHE A N 1
ATOM 1713 C CA . PHE A 1 226 ? -15.779 10.472 -5.707 1.00 84.62 226 PHE A CA 1
ATOM 1714 C C . PHE A 1 226 ? -16.469 10.193 -4.365 1.00 84.62 226 PHE A C 1
ATOM 1716 O O . PHE A 1 226 ? -16.480 9.039 -3.937 1.00 84.62 226 PHE A O 1
ATOM 1723 N N . LEU A 1 227 ? -17.092 11.188 -3.722 1.00 83.06 227 LEU A N 1
ATOM 1724 C CA . LEU A 1 227 ? -17.668 11.058 -2.377 1.00 83.06 227 LEU A CA 1
ATOM 1725 C C . LEU A 1 227 ? -18.640 9.880 -2.251 1.00 83.06 227 LEU A C 1
ATOM 1727 O O . LEU A 1 227 ? -18.457 9.021 -1.395 1.00 83.06 227 LEU A O 1
ATOM 1731 N N . GLY A 1 228 ? -19.601 9.759 -3.169 1.00 81.50 228 GLY A N 1
ATOM 1732 C CA . GLY A 1 228 ? -20.564 8.653 -3.130 1.00 81.50 228 GLY A CA 1
ATOM 1733 C C . GLY A 1 228 ? -19.933 7.266 -3.325 1.00 81.50 228 GLY A C 1
ATOM 1734 O O . GLY A 1 228 ? -20.491 6.267 -2.877 1.00 81.50 228 GLY A O 1
ATOM 1735 N N . LEU A 1 229 ? -18.771 7.171 -3.984 1.00 80.50 229 LEU A N 1
ATOM 1736 C CA . LEU A 1 229 ? -18.012 5.919 -4.083 1.00 80.50 229 LEU A CA 1
ATOM 1737 C C . LEU A 1 229 ? -17.191 5.656 -2.818 1.00 80.50 229 LEU A C 1
ATOM 1739 O O . LEU A 1 229 ? -17.119 4.509 -2.385 1.00 80.50 229 LEU A O 1
ATOM 1743 N N . MET A 1 230 ? -16.621 6.699 -2.210 1.00 83.25 230 MET A N 1
ATOM 1744 C CA . MET A 1 230 ? -15.928 6.602 -0.924 1.00 83.25 230 MET A CA 1
ATOM 1745 C C . MET A 1 230 ? -16.869 6.130 0.193 1.00 83.25 230 MET A C 1
ATOM 1747 O O . MET A 1 230 ? -16.474 5.297 0.999 1.00 83.25 230 MET A O 1
ATOM 1751 N N . GLU A 1 231 ? -18.126 6.580 0.198 1.00 81.69 231 GLU A N 1
ATOM 1752 C CA . GLU A 1 231 ? -19.152 6.131 1.153 1.00 81.69 231 GLU A CA 1
ATOM 1753 C C . GLU A 1 231 ? -19.575 4.670 0.929 1.00 81.69 231 GLU A C 1
ATOM 1755 O O . GLU A 1 231 ? -19.750 3.913 1.882 1.00 81.69 231 GLU A O 1
ATOM 1760 N N . ARG A 1 232 ? -19.734 4.250 -0.333 1.00 83.25 232 ARG A N 1
ATOM 1761 C CA . ARG A 1 232 ? -20.203 2.894 -0.680 1.00 83.25 232 ARG A CA 1
ATOM 1762 C C . ARG A 1 232 ? -19.115 1.829 -0.592 1.00 83.25 232 ARG A C 1
ATOM 1764 O O . ARG A 1 232 ? -19.427 0.665 -0.357 1.00 83.25 232 ARG A O 1
ATOM 1771 N N . ALA A 1 233 ? -17.863 2.203 -0.839 1.00 82.62 233 ALA A N 1
ATOM 1772 C CA . ALA A 1 233 ? -16.731 1.287 -0.904 1.00 82.62 233 ALA A CA 1
ATOM 1773 C C . ALA A 1 233 ? -15.479 1.886 -0.232 1.00 82.62 233 ALA A C 1
ATOM 1775 O O . ALA A 1 233 ? -14.440 2.029 -0.885 1.00 82.62 233 ALA A O 1
ATOM 1776 N N . PRO A 1 234 ? -15.540 2.210 1.074 1.00 80.69 234 PRO A N 1
ATOM 1777 C CA . PRO A 1 234 ? -14.467 2.922 1.769 1.00 80.69 234 PRO A CA 1
ATOM 1778 C C . PRO A 1 234 ? -13.130 2.178 1.721 1.00 80.69 234 PRO A C 1
ATOM 1780 O O . PRO A 1 234 ? -12.098 2.799 1.501 1.00 80.69 234 PRO A O 1
ATOM 1783 N N . GLY A 1 235 ? -13.135 0.843 1.819 1.00 79.25 235 GLY A N 1
ATOM 1784 C CA . GLY A 1 235 ? -11.908 0.045 1.701 1.00 79.25 235 GLY A CA 1
ATOM 1785 C C . GLY A 1 235 ? -11.273 0.085 0.304 1.00 79.25 235 GLY A C 1
ATOM 1786 O O . GLY A 1 235 ? -10.055 0.098 0.181 1.00 79.25 235 GLY A O 1
ATOM 1787 N N . ALA A 1 236 ? -12.075 0.160 -0.763 1.00 76.50 236 ALA A N 1
ATOM 1788 C CA . ALA A 1 236 ? -11.557 0.259 -2.133 1.00 76.50 236 ALA A CA 1
ATOM 1789 C C . ALA A 1 236 ? -11.056 1.674 -2.472 1.00 76.50 236 ALA A C 1
ATOM 1791 O O . ALA A 1 236 ? -10.242 1.843 -3.380 1.00 76.50 236 ALA A O 1
ATOM 1792 N N . MET A 1 237 ? -11.539 2.680 -1.738 1.00 83.19 237 MET A N 1
ATOM 1793 C CA . MET A 1 237 ? -11.205 4.094 -1.912 1.00 83.19 237 MET A CA 1
ATOM 1794 C C . MET A 1 237 ? -10.380 4.658 -0.747 1.00 83.19 237 MET A C 1
ATOM 1796 O O . MET A 1 237 ? -10.300 5.874 -0.583 1.00 83.19 237 MET A O 1
ATOM 1800 N N . GLU A 1 238 ? -9.732 3.797 0.041 1.00 84.25 238 GLU A N 1
ATOM 1801 C CA . GLU A 1 238 ? -8.975 4.190 1.237 1.00 84.25 238 GLU A CA 1
ATOM 1802 C C . GLU A 1 238 ? -7.925 5.263 0.920 1.00 84.25 238 GLU A C 1
ATOM 1804 O O . GLU A 1 238 ? -7.799 6.248 1.638 1.00 84.25 238 GLU A O 1
ATOM 1809 N N . ALA A 1 239 ? -7.232 5.140 -0.215 1.00 83.50 239 ALA A N 1
ATOM 1810 C CA . ALA A 1 239 ? -6.255 6.134 -0.645 1.00 83.50 239 ALA A CA 1
ATOM 1811 C C . ALA A 1 239 ? -6.881 7.525 -0.879 1.00 83.50 239 ALA A C 1
ATOM 1813 O O . ALA A 1 239 ? -6.277 8.533 -0.526 1.00 83.50 239 ALA A O 1
ATOM 1814 N N . MET A 1 240 ? -8.098 7.596 -1.432 1.00 84.56 240 MET A N 1
ATOM 1815 C CA . MET A 1 240 ? -8.808 8.869 -1.611 1.00 84.56 240 MET A CA 1
ATOM 1816 C C . MET A 1 240 ? -9.287 9.442 -0.275 1.00 84.56 240 MET A C 1
ATOM 1818 O O . MET A 1 240 ? -9.188 10.648 -0.069 1.00 84.56 240 MET A O 1
ATOM 1822 N N . LEU A 1 241 ? -9.738 8.587 0.648 1.00 85.06 241 LEU A N 1
ATOM 1823 C CA . LEU A 1 241 ? -10.095 8.996 2.008 1.00 85.06 241 LEU A CA 1
ATOM 1824 C C . LEU A 1 241 ? -8.884 9.575 2.753 1.00 85.06 241 LEU A C 1
ATOM 1826 O O . LEU A 1 241 ? -8.988 10.643 3.351 1.00 85.06 241 LEU A O 1
ATOM 1830 N N . LEU A 1 242 ? -7.723 8.921 2.659 1.00 85.38 242 LEU A N 1
ATOM 1831 C CA . LEU A 1 242 ? -6.469 9.411 3.237 1.00 85.38 242 LEU A CA 1
ATOM 1832 C C . LEU A 1 242 ? -6.053 10.756 2.633 1.00 85.38 242 LEU A C 1
ATOM 1834 O O . LEU A 1 242 ? -5.695 11.667 3.375 1.00 85.38 242 LEU A O 1
ATOM 1838 N N . ALA A 1 243 ? -6.164 10.916 1.312 1.00 84.12 243 ALA A N 1
ATOM 1839 C CA . ALA A 1 243 ? -5.877 12.181 0.637 1.00 84.12 243 ALA A CA 1
ATOM 1840 C C . ALA A 1 243 ? -6.894 13.293 0.964 1.00 84.12 243 ALA A C 1
ATOM 1842 O O . ALA A 1 243 ? -6.577 14.475 0.840 1.00 84.12 243 ALA A O 1
ATOM 1843 N N . ALA A 1 244 ? -8.106 12.940 1.403 1.00 83.56 244 ALA A N 1
ATOM 1844 C CA . ALA A 1 244 ? -9.093 13.895 1.896 1.00 83.56 244 ALA A CA 1
ATOM 1845 C C . ALA A 1 244 ? -8.796 14.368 3.326 1.00 83.56 244 ALA A C 1
ATOM 1847 O O . ALA A 1 244 ? -9.200 15.473 3.683 1.00 83.56 244 ALA A O 1
ATOM 1848 N N . MET A 1 245 ? -8.074 13.587 4.143 1.00 83.19 245 MET A N 1
ATOM 1849 C CA . MET A 1 245 ? -7.819 13.930 5.550 1.00 83.19 245 MET A CA 1
ATOM 1850 C C . MET A 1 245 ? -7.180 15.313 5.756 1.00 83.19 245 MET A C 1
ATOM 1852 O O . MET A 1 245 ? -7.659 16.034 6.627 1.00 83.19 245 MET A O 1
ATOM 1856 N N . PRO A 1 246 ? -6.162 15.742 4.980 1.00 80.44 246 PRO A N 1
ATOM 1857 C CA . PRO A 1 246 ? -5.581 17.079 5.121 1.00 80.44 246 PRO A CA 1
ATOM 1858 C C . PRO A 1 246 ? -6.540 18.216 4.739 1.00 80.44 246 PRO A C 1
ATOM 1860 O O . PRO A 1 246 ? -6.276 19.368 5.073 1.00 80.44 246 PRO A O 1
ATOM 1863 N N . LEU A 1 247 ? -7.612 17.906 4.001 1.00 79.00 247 LEU A N 1
ATOM 1864 C CA . LEU A 1 247 ? -8.630 18.861 3.561 1.00 79.00 247 LEU A CA 1
ATOM 1865 C C . LEU A 1 247 ? -9.837 18.922 4.488 1.00 79.00 247 LEU A C 1
ATOM 1867 O O . LEU A 1 247 ? -10.630 19.856 4.366 1.00 79.00 247 LEU A O 1
ATOM 1871 N N . LEU A 1 248 ? -9.996 17.947 5.387 1.00 75.06 248 LEU A N 1
ATOM 1872 C CA . LEU A 1 248 ? -10.969 18.054 6.458 1.00 75.06 248 LEU A CA 1
ATOM 1873 C C . LEU A 1 248 ? -10.517 19.244 7.319 1.00 75.06 248 LEU A C 1
ATOM 1875 O O . LEU A 1 248 ? -9.451 19.162 7.936 1.00 75.06 248 LEU A O 1
ATOM 1879 N N . PRO A 1 249 ? -11.254 20.374 7.327 1.00 61.44 249 PRO A N 1
ATOM 1880 C CA . PRO A 1 249 ? -10.910 21.486 8.207 1.00 61.44 249 PRO A CA 1
ATOM 1881 C C . PRO A 1 249 ? -10.843 20.937 9.627 1.00 61.44 249 PRO A C 1
ATOM 1883 O O . PRO A 1 249 ? -11.656 20.068 9.927 1.00 61.44 249 PRO A O 1
ATOM 1886 N N . GLU A 1 250 ? -9.884 21.405 10.443 1.00 50.22 250 GLU A N 1
ATOM 1887 C CA . GLU A 1 250 ? -9.658 21.017 11.848 1.00 50.22 250 GLU A CA 1
ATOM 1888 C C . GLU A 1 250 ? -10.911 20.411 12.503 1.00 50.22 250 GLU A C 1
ATOM 1890 O O . GLU A 1 250 ? -11.695 21.092 13.166 1.00 50.22 250 GLU A O 1
ATOM 1895 N N . ALA A 1 251 ? -11.108 19.100 12.328 1.00 44.56 251 ALA A N 1
ATOM 1896 C CA . ALA A 1 251 ? -12.270 18.400 12.868 1.00 44.56 251 ALA A CA 1
ATOM 1897 C C . ALA A 1 251 ? -12.221 18.372 14.408 1.00 44.56 251 ALA A C 1
ATOM 1899 O O . ALA A 1 251 ? -13.156 17.926 15.059 1.00 44.56 251 ALA A O 1
ATOM 1900 N N . SER A 1 252 ? -11.146 18.912 14.994 1.00 44.88 252 SER A N 1
ATOM 1901 C CA . SER A 1 252 ? -10.977 19.203 16.412 1.00 44.88 252 SER A CA 1
ATOM 1902 C C . SER A 1 252 ? -11.859 20.337 16.943 1.00 44.88 252 SER A C 1
ATOM 1904 O O . SER A 1 252 ? -11.850 20.553 18.150 1.00 44.88 252 SER A O 1
ATOM 1906 N N . GLN A 1 253 ? -12.597 21.065 16.095 1.00 44.94 253 GLN A N 1
ATOM 1907 C CA . GLN A 1 253 ? -13.555 22.091 16.544 1.00 44.94 253 GLN A CA 1
ATOM 1908 C C . GLN A 1 253 ? -15.023 21.739 16.268 1.00 44.94 253 GLN A C 1
ATOM 1910 O O . GLN A 1 253 ? -15.911 22.496 16.656 1.00 44.94 253 GLN A O 1
ATOM 1915 N N . ALA A 1 254 ? -15.302 20.602 15.621 1.00 41.97 254 ALA A N 1
ATOM 1916 C CA . ALA A 1 254 ? -16.670 20.123 15.488 1.00 41.97 254 ALA A CA 1
ATOM 1917 C C . ALA A 1 254 ? -17.117 19.557 16.840 1.00 41.97 254 ALA A C 1
ATOM 1919 O O . ALA A 1 254 ? -16.718 18.463 17.238 1.00 41.97 254 ALA A O 1
ATOM 1920 N N . GLU A 1 255 ? -17.919 20.340 17.559 1.00 44.56 255 GLU A N 1
ATOM 1921 C CA . GLU A 1 255 ? -18.662 19.880 18.726 1.00 44.56 255 GLU A CA 1
ATOM 1922 C C . GLU A 1 255 ? -19.412 18.605 18.319 1.00 44.56 255 GLU A C 1
ATOM 1924 O O . GLU A 1 255 ? -20.137 18.605 17.318 1.00 44.56 255 GLU A O 1
ATOM 1929 N N . ALA A 1 256 ? -19.148 17.495 19.019 1.00 44.69 256 ALA A N 1
ATOM 1930 C CA . ALA A 1 256 ? -19.766 16.213 18.712 1.00 44.69 256 ALA A CA 1
ATOM 1931 C C . ALA A 1 256 ? -21.276 16.423 18.587 1.00 44.69 256 ALA A C 1
ATOM 1933 O O . ALA A 1 256 ? -21.881 17.043 19.466 1.00 44.69 256 ALA A O 1
ATOM 1934 N N . ALA A 1 257 ? -21.872 15.947 17.487 1.00 42.28 257 ALA A N 1
ATOM 1935 C CA . ALA A 1 257 ? -23.315 16.023 17.320 1.00 42.28 257 ALA A CA 1
ATOM 1936 C C . A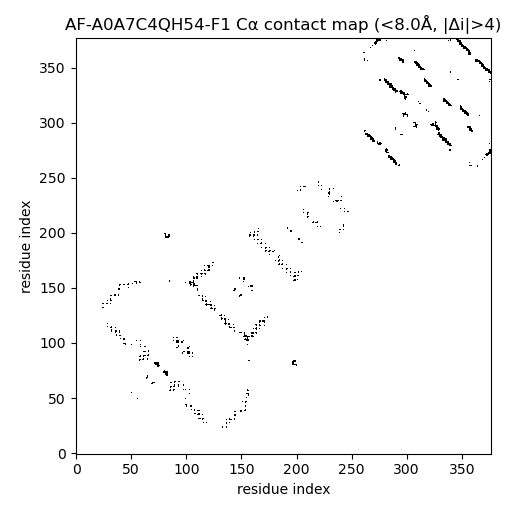LA A 1 257 ? -23.955 15.468 18.602 1.00 42.28 257 ALA A C 1
ATOM 1938 O O . ALA A 1 257 ? -23.561 14.376 19.026 1.00 42.28 257 ALA A O 1
ATOM 1939 N N . PRO A 1 258 ? -24.859 16.213 19.264 1.00 45.62 258 PRO A N 1
ATOM 1940 C CA . PRO A 1 258 ? -25.439 15.758 20.512 1.00 45.62 258 PRO A CA 1
ATOM 1941 C C . PRO A 1 258 ? -26.097 14.413 20.239 1.00 45.62 258 PRO A C 1
ATOM 1943 O O . PRO A 1 258 ? -27.039 14.324 19.448 1.00 45.62 258 PRO A O 1
ATOM 1946 N N . VAL A 1 259 ? -25.552 13.364 20.856 1.00 50.34 259 VAL A N 1
ATOM 1947 C CA . VAL A 1 259 ? -26.144 12.031 20.826 1.00 50.34 259 VAL A CA 1
ATOM 1948 C C . VAL A 1 259 ? -27.553 12.212 21.361 1.00 50.34 259 VAL A C 1
ATOM 1950 O O . VAL A 1 259 ? -27.732 12.613 22.512 1.00 50.34 259 VAL A O 1
ATOM 1953 N N . GLN A 1 260 ? -28.558 12.002 20.510 1.00 51.88 260 GLN A N 1
ATOM 1954 C CA . GLN A 1 260 ? -29.932 11.994 20.983 1.00 51.88 260 GLN A CA 1
ATOM 1955 C C . GLN A 1 260 ? -30.032 10.829 21.967 1.00 51.88 260 GLN A C 1
ATOM 1957 O O . GLN A 1 260 ? -29.780 9.691 21.563 1.00 51.88 260 GLN A O 1
ATOM 1962 N N . PRO A 1 261 ? -30.336 11.076 23.251 1.00 56.56 261 PRO A N 1
ATOM 1963 C CA . PRO A 1 261 ? -30.457 9.989 24.199 1.00 56.56 261 PRO A CA 1
ATOM 1964 C C . PRO A 1 261 ? -31.568 9.066 23.701 1.00 56.56 261 PRO A C 1
ATOM 1966 O O . PRO A 1 261 ? -32.729 9.467 23.603 1.00 56.56 261 PRO A O 1
ATOM 1969 N N . ALA A 1 262 ? -31.209 7.825 23.367 1.00 57.84 262 ALA A N 1
ATOM 1970 C CA . ALA A 1 262 ? -32.171 6.731 23.322 1.00 57.84 262 ALA A CA 1
ATOM 1971 C C . ALA A 1 262 ? -32.936 6.789 24.653 1.00 57.84 262 ALA A C 1
ATOM 1973 O O . ALA A 1 262 ? -32.298 6.902 25.701 1.00 57.84 262 ALA A O 1
ATOM 1974 N N . GLY A 1 263 ? -34.266 6.879 24.582 1.00 67.44 263 GLY A N 1
ATOM 1975 C CA . GLY A 1 263 ? -35.100 7.402 25.668 1.00 67.44 263 GLY A CA 1
ATOM 1976 C C . GLY A 1 263 ? -34.750 6.873 27.065 1.00 67.44 263 GLY A C 1
ATOM 1977 O O . GLY A 1 263 ? -34.297 5.741 27.229 1.00 67.44 263 GLY A O 1
ATOM 1978 N N . GLU A 1 264 ? -34.976 7.704 28.083 1.00 81.75 264 GLU A N 1
ATOM 1979 C CA . GLU A 1 264 ? -34.597 7.401 29.464 1.00 81.75 264 GLU A CA 1
ATOM 1980 C C . GLU A 1 264 ? -35.279 6.120 29.978 1.00 81.75 264 GLU A C 1
ATOM 1982 O O . GLU A 1 264 ? -36.507 6.017 30.013 1.00 81.75 264 GLU A O 1
ATOM 1987 N N . VAL A 1 265 ? -34.471 5.141 30.394 1.00 89.12 265 VAL A N 1
ATOM 1988 C CA . VAL A 1 265 ? -34.952 3.921 31.051 1.00 89.12 265 VAL A CA 1
ATOM 1989 C C . VAL A 1 265 ? -35.276 4.246 32.505 1.00 89.12 265 VAL A C 1
ATOM 1991 O O . VAL A 1 265 ? -34.387 4.584 33.292 1.00 89.12 265 VAL A O 1
ATOM 1994 N N . ILE A 1 266 ? -36.548 4.119 32.878 1.00 91.88 266 ILE A N 1
ATOM 1995 C CA . ILE A 1 266 ? -36.993 4.383 34.248 1.00 91.88 266 ILE A CA 1
ATOM 1996 C C . ILE A 1 266 ? -36.824 3.104 35.062 1.00 91.88 266 ILE A C 1
ATOM 1998 O O . ILE A 1 266 ? -37.450 2.083 34.773 1.00 91.88 266 ILE A O 1
ATOM 2002 N N . VAL A 1 267 ? -35.992 3.174 36.100 1.00 93.62 267 VAL A N 1
ATOM 2003 C CA . VAL A 1 267 ? -35.784 2.082 37.054 1.00 93.62 267 VAL A CA 1
ATOM 2004 C C . VAL A 1 267 ? -36.453 2.442 38.370 1.00 93.62 267 VAL A C 1
ATOM 2006 O O . VAL A 1 267 ? -36.214 3.518 38.921 1.00 93.62 267 VAL A O 1
ATOM 2009 N N . SER A 1 268 ? -37.284 1.545 38.885 1.00 93.81 268 SER A N 1
ATOM 2010 C CA . SER A 1 268 ? -37.915 1.685 40.192 1.00 93.81 268 SER A CA 1
ATOM 2011 C C . SER A 1 268 ? -37.705 0.430 41.024 1.00 93.81 268 SER A C 1
ATOM 2013 O O . SER A 1 268 ? -37.671 -0.684 40.510 1.00 93.81 268 SER A O 1
ATOM 2015 N N . PHE A 1 269 ? -37.555 0.622 42.329 1.00 94.25 269 PHE A N 1
ATOM 2016 C CA . PHE A 1 269 ? -37.431 -0.457 43.294 1.00 94.25 269 PHE A CA 1
ATOM 2017 C C . PHE A 1 269 ? -38.431 -0.219 44.421 1.00 94.25 269 PHE A C 1
ATOM 2019 O O . PHE A 1 269 ? -38.513 0.892 44.957 1.00 94.25 269 PHE A O 1
ATOM 2026 N N . GLY A 1 270 ? -39.217 -1.236 44.757 1.00 89.75 270 GLY A N 1
ATOM 2027 C CA . GLY A 1 270 ? -40.230 -1.113 45.795 1.00 89.75 270 GLY A CA 1
ATOM 2028 C C . GLY A 1 270 ? -40.694 -2.453 46.363 1.00 89.75 270 GLY A C 1
ATOM 2029 O O . GLY A 1 270 ? -40.476 -3.487 45.743 1.00 89.75 270 GLY A O 1
ATOM 2030 N N . PRO A 1 271 ? -41.365 -2.448 47.525 1.00 90.25 271 PRO A N 1
ATOM 2031 C CA . PRO A 1 271 ? -41.608 -1.284 48.384 1.00 90.25 271 PRO A CA 1
ATOM 2032 C C . PRO A 1 271 ? -40.322 -0.783 49.077 1.00 90.25 271 PRO A C 1
ATOM 2034 O O . PRO A 1 271 ? -39.323 -1.486 49.123 1.00 90.25 271 PRO A O 1
ATOM 2037 N N . ARG A 1 272 ? -40.312 0.452 49.606 1.00 87.50 272 ARG A N 1
ATOM 2038 C CA . ARG A 1 272 ? -39.154 0.971 50.377 1.00 87.50 272 ARG A CA 1
ATOM 2039 C C . ARG A 1 272 ? -38.987 0.292 51.736 1.00 87.50 272 ARG A C 1
ATOM 2041 O O . ARG A 1 272 ? -37.889 0.280 52.278 1.00 87.50 272 ARG A O 1
ATOM 2048 N N . GLU A 1 273 ? -40.073 -0.247 52.273 1.00 89.94 273 GLU A N 1
ATOM 2049 C CA . GLU A 1 273 ? -40.096 -1.008 53.514 1.00 89.94 273 GLU A CA 1
ATOM 2050 C C . GLU A 1 273 ? -40.902 -2.285 53.281 1.00 89.94 273 GLU A C 1
ATOM 2052 O O . GLU A 1 273 ? -41.997 -2.228 52.714 1.00 89.94 273 GLU A O 1
ATOM 2057 N N . ALA A 1 274 ? -40.365 -3.427 53.702 1.00 89.50 274 ALA A N 1
ATOM 2058 C CA . ALA A 1 274 ? -41.071 -4.703 53.687 1.00 89.50 274 ALA A CA 1
ATOM 2059 C C . ALA A 1 274 ? -40.941 -5.394 55.046 1.00 89.50 274 ALA A C 1
ATOM 2061 O O . ALA A 1 274 ? -39.964 -5.188 55.766 1.00 89.50 274 ALA A O 1
ATOM 2062 N N . ARG A 1 275 ? -41.925 -6.234 55.377 1.00 89.56 275 ARG A N 1
ATOM 2063 C CA . ARG A 1 275 ? -41.848 -7.144 56.523 1.00 89.56 275 ARG A CA 1
ATOM 2064 C C . ARG A 1 275 ? -41.319 -8.494 56.075 1.00 89.56 275 ARG A C 1
ATOM 2066 O O . ARG A 1 275 ? -41.769 -9.012 55.054 1.00 89.56 275 ARG A O 1
ATOM 2073 N N . ALA A 1 276 ? -40.386 -9.042 56.841 1.00 87.56 276 ALA A N 1
ATOM 2074 C CA . ALA A 1 276 ? -39.951 -10.414 56.689 1.00 87.56 276 ALA A CA 1
ATOM 2075 C C . ALA A 1 276 ? -41.107 -11.368 57.023 1.00 87.56 276 ALA A C 1
ATOM 2077 O O . ALA A 1 276 ? -41.842 -11.184 57.993 1.00 87.56 276 ALA A O 1
ATOM 2078 N N . GLU A 1 277 ? -41.281 -12.391 56.196 1.00 88.56 277 GLU A N 1
ATOM 2079 C CA . GLU A 1 277 ? -42.228 -13.469 56.447 1.00 88.56 277 GLU A CA 1
ATOM 2080 C C . GLU A 1 277 ? -41.681 -14.423 57.528 1.00 88.56 277 GLU A C 1
ATOM 2082 O O . GLU A 1 277 ? -40.571 -14.260 58.041 1.00 88.56 277 GLU A O 1
ATOM 2087 N N . GLY A 1 278 ? -42.453 -15.450 57.900 1.00 79.69 278 GLY A N 1
ATOM 2088 C CA . GLY A 1 278 ? -42.049 -16.416 58.934 1.00 79.69 278 GLY A CA 1
ATOM 2089 C C . GLY A 1 278 ? -40.760 -17.195 58.623 1.00 79.69 278 GLY A C 1
ATOM 2090 O O . GLY A 1 278 ? -40.201 -17.821 59.520 1.00 79.69 278 GLY A O 1
ATOM 2091 N N . ASP A 1 279 ? -40.282 -17.148 57.377 1.00 83.88 279 ASP A N 1
ATOM 2092 C CA . ASP A 1 279 ? -39.015 -17.719 56.907 1.00 83.88 279 ASP A CA 1
ATOM 2093 C C . ASP A 1 279 ? -37.828 -16.728 56.969 1.00 83.88 279 ASP A C 1
ATOM 2095 O O . ASP A 1 279 ? -36.702 -17.091 56.622 1.00 83.88 279 ASP A O 1
ATOM 2099 N N . GLY A 1 280 ? -38.062 -15.491 57.422 1.00 85.50 280 GLY A N 1
ATOM 2100 C CA . GLY A 1 280 ? -37.060 -14.430 57.528 1.00 85.50 280 GLY A CA 1
ATOM 2101 C C . GLY A 1 280 ? -36.803 -13.656 56.230 1.00 85.50 280 GLY A C 1
ATOM 2102 O O . GLY A 1 280 ? -35.899 -12.819 56.210 1.00 85.50 280 GLY A O 1
ATOM 2103 N N . TRP A 1 281 ? -37.564 -13.906 55.160 1.00 92.31 281 TRP A N 1
ATOM 2104 C CA . TRP A 1 281 ? -37.401 -13.230 53.872 1.00 92.31 281 TRP A CA 1
ATOM 2105 C C . TRP A 1 281 ? -38.460 -12.150 53.647 1.00 92.31 281 TRP A C 1
ATOM 2107 O O . TRP A 1 281 ? -39.649 -12.382 53.839 1.00 92.31 281 TRP A O 1
ATOM 2117 N N . GLY A 1 282 ? -38.037 -10.979 53.177 1.00 92.50 282 GLY A N 1
ATOM 2118 C CA . GLY A 1 282 ? -38.915 -9.944 52.631 1.00 92.50 282 GLY A CA 1
ATOM 2119 C C . GLY A 1 282 ? -38.899 -9.945 51.108 1.00 92.50 282 GLY A C 1
ATOM 2120 O O . GLY A 1 282 ? -37.880 -10.263 50.491 1.00 92.50 282 GLY A O 1
ATOM 2121 N N . THR A 1 283 ? -40.022 -9.565 50.502 1.00 93.19 283 THR A N 1
ATOM 2122 C CA . THR A 1 283 ? -40.192 -9.535 49.044 1.00 93.19 283 THR A CA 1
ATOM 2123 C C . THR A 1 283 ? -40.238 -8.099 48.523 1.00 93.19 283 THR A C 1
ATOM 2125 O O . THR A 1 283 ? -40.971 -7.257 49.040 1.00 93.19 283 THR A O 1
ATOM 2128 N N . PHE A 1 284 ? -39.474 -7.849 47.464 1.00 95.12 284 PHE A N 1
ATOM 2129 C CA . PHE A 1 284 ? -39.334 -6.587 46.746 1.00 95.12 284 PHE A CA 1
ATOM 2130 C C . PHE A 1 284 ? -39.422 -6.831 45.228 1.00 95.12 284 PHE A C 1
ATOM 2132 O O . PHE A 1 284 ? -39.279 -7.955 44.745 1.00 95.12 284 PHE A O 1
ATOM 2139 N N . GLU A 1 285 ? -39.647 -5.772 44.459 1.00 96.12 285 GLU A N 1
ATOM 2140 C CA . GLU A 1 285 ? -39.719 -5.778 42.999 1.00 96.12 285 GLU A CA 1
ATOM 2141 C C . GLU A 1 285 ? -38.819 -4.670 42.439 1.00 96.12 285 GLU A C 1
ATOM 2143 O O . GLU A 1 285 ? -38.948 -3.495 42.793 1.00 96.12 285 GLU A O 1
ATOM 2148 N N . LEU A 1 286 ? -37.914 -5.058 41.541 1.00 96.00 286 LEU A N 1
ATOM 2149 C CA . LEU A 1 286 ? -37.146 -4.156 40.693 1.00 96.00 286 LEU A CA 1
ATOM 2150 C C . LEU A 1 286 ? -37.830 -4.090 39.322 1.00 96.00 286 LEU A C 1
ATOM 2152 O O . LEU A 1 286 ? -38.026 -5.117 38.680 1.00 96.00 286 LEU A O 1
ATOM 2156 N N . SER A 1 287 ? -38.200 -2.898 38.864 1.00 95.50 287 SER A N 1
ATOM 2157 C CA . SER A 1 287 ? -38.908 -2.697 37.600 1.00 95.50 287 SER A CA 1
ATOM 2158 C C . SER A 1 287 ? -38.123 -1.778 36.670 1.00 95.50 287 SER A C 1
ATOM 2160 O O . SER A 1 287 ? -37.681 -0.704 37.073 1.00 95.50 287 SER A O 1
ATOM 2162 N N . PHE A 1 288 ? -38.027 -2.170 35.402 1.00 95.88 288 PHE A N 1
ATOM 2163 C CA . PHE A 1 288 ? -37.457 -1.392 34.305 1.00 95.88 288 PHE A CA 1
ATOM 2164 C C . PHE A 1 288 ? -38.575 -1.029 33.328 1.00 95.88 288 PHE A C 1
ATOM 2166 O O . PHE A 1 288 ? -39.267 -1.918 32.835 1.00 95.88 288 PHE A O 1
ATOM 2173 N N . GLN A 1 289 ? -38.765 0.258 33.043 1.00 95.31 289 GLN A N 1
ATOM 2174 C CA . GLN A 1 289 ? -39.614 0.724 31.946 1.00 95.31 289 GLN A CA 1
ATOM 2175 C C . GLN A 1 289 ? -38.714 1.179 30.801 1.00 95.31 289 GLN A C 1
ATOM 2177 O O . GLN A 1 289 ? -38.038 2.205 30.900 1.00 95.31 289 GLN A O 1
ATOM 2182 N N . ILE A 1 290 ? -38.688 0.383 29.735 1.00 93.81 290 ILE A N 1
ATOM 2183 C CA . ILE A 1 290 ? -37.806 0.572 28.587 1.00 93.81 290 ILE A CA 1
ATOM 2184 C C . ILE A 1 290 ? -38.640 1.143 27.430 1.00 93.81 290 ILE A C 1
ATOM 2186 O O . ILE A 1 290 ? -39.638 0.524 27.041 1.00 93.81 290 ILE A O 1
ATOM 2190 N N . PRO A 1 291 ? -38.281 2.319 26.883 1.00 91.00 291 PRO A N 1
ATOM 2191 C CA . PRO A 1 291 ? -39.024 2.921 25.782 1.00 91.00 291 PRO A CA 1
ATOM 2192 C C . PRO A 1 291 ? -38.891 2.104 24.490 1.00 91.00 291 PRO A C 1
ATOM 2194 O O . PRO A 1 291 ? -37.936 1.355 24.291 1.00 91.00 291 PRO A O 1
ATOM 2197 N N . GLY A 1 292 ? -39.859 2.262 23.584 1.00 87.50 292 GLY A N 1
ATOM 2198 C CA . GLY A 1 292 ? -39.840 1.579 22.289 1.00 87.50 292 GLY A CA 1
ATOM 2199 C C . GLY A 1 292 ? -38.602 1.941 21.461 1.00 87.50 292 GLY A C 1
ATOM 2200 O O . GLY A 1 292 ? -38.198 3.100 21.421 1.00 87.50 292 GLY A O 1
ATOM 2201 N N . GLY A 1 293 ? -38.008 0.944 20.799 1.00 86.00 293 GLY A N 1
ATOM 2202 C CA . GLY A 1 293 ? -36.764 1.103 20.032 1.00 86.00 293 GLY A CA 1
ATOM 2203 C C . GLY A 1 293 ? -35.483 1.026 20.872 1.00 86.00 293 GLY A C 1
ATOM 2204 O O . GLY A 1 293 ? -34.391 1.116 20.316 1.00 86.00 293 GLY A O 1
ATOM 2205 N N . VAL A 1 294 ? -35.610 0.827 22.187 1.00 90.75 294 VAL A N 1
ATOM 2206 C CA . VAL A 1 294 ? -34.497 0.600 23.113 1.00 90.75 294 VAL A CA 1
ATOM 2207 C C . VAL A 1 294 ? -34.638 -0.783 23.741 1.00 90.75 294 VAL A C 1
ATOM 2209 O O . VAL A 1 294 ? -35.746 -1.249 24.008 1.00 90.75 294 VAL A O 1
ATOM 2212 N N . HIS A 1 295 ? -33.511 -1.438 23.990 1.00 92.75 295 HIS A N 1
ATOM 2213 C CA . HIS A 1 295 ? -33.426 -2.658 24.779 1.00 92.75 295 HIS A CA 1
ATOM 2214 C C . HIS A 1 295 ? -32.308 -2.545 25.820 1.00 92.75 295 HIS A C 1
ATOM 2216 O O . HIS A 1 295 ? -31.380 -1.744 25.680 1.00 92.75 295 HIS A O 1
ATOM 2222 N N . LEU A 1 296 ? -32.400 -3.355 26.874 1.00 94.06 296 LEU A N 1
ATOM 2223 C CA . LEU A 1 296 ? -31.278 -3.630 27.770 1.00 94.06 296 LEU A CA 1
ATOM 2224 C C . LEU A 1 296 ? -30.722 -5.015 27.459 1.00 94.06 296 LEU A C 1
ATOM 2226 O O . LEU A 1 296 ? -31.467 -5.921 27.086 1.00 94.06 296 LEU A O 1
ATOM 2230 N N . ASN A 1 297 ? -29.428 -5.209 27.681 1.00 93.56 297 ASN A N 1
ATOM 2231 C CA . ASN A 1 297 ? -28.851 -6.550 27.692 1.00 93.56 297 ASN A CA 1
ATOM 2232 C C . ASN A 1 297 ? -29.372 -7.335 28.905 1.00 93.56 297 ASN A C 1
ATOM 2234 O O . ASN A 1 297 ? -29.449 -6.790 30.011 1.00 93.56 297 ASN A O 1
ATOM 2238 N N . GLY A 1 298 ? -29.682 -8.617 28.715 1.00 93.19 298 GLY A N 1
ATOM 2239 C CA . GLY A 1 298 ? -30.071 -9.529 29.788 1.00 93.19 298 GLY A CA 1
ATOM 2240 C C . GLY A 1 298 ? -28.992 -9.672 30.869 1.00 93.19 298 GLY A C 1
ATOM 2241 O O . GLY A 1 298 ? -27.875 -9.161 30.746 1.00 93.19 298 GLY A O 1
ATOM 2242 N N . ASN A 1 299 ? -29.292 -10.400 31.948 1.00 93.81 299 ASN A N 1
ATOM 2243 C CA . ASN A 1 299 ? -28.292 -10.646 33.002 1.00 93.81 299 ASN A CA 1
ATOM 2244 C C . ASN A 1 299 ? -27.166 -11.604 32.552 1.00 93.81 299 ASN A C 1
ATOM 2246 O O . ASN A 1 299 ? -26.126 -11.703 33.205 1.00 93.81 299 ASN A O 1
ATOM 2250 N N . ARG A 1 300 ? -27.383 -12.318 31.443 1.00 91.00 300 ARG A N 1
ATOM 2251 C CA . ARG A 1 300 ? -26.448 -13.237 30.788 1.00 91.00 300 ARG A CA 1
ATOM 2252 C C . ARG A 1 300 ? -26.542 -13.052 29.269 1.00 91.00 300 ARG A C 1
ATOM 2254 O O . ARG A 1 300 ? -27.137 -13.887 28.602 1.00 91.00 300 ARG A O 1
ATOM 2261 N N . PRO A 1 301 ? -26.000 -11.955 28.721 1.00 87.69 301 PRO A N 1
ATOM 2262 C CA . PRO A 1 301 ? -26.150 -11.649 27.306 1.00 87.69 301 PRO A CA 1
ATOM 2263 C C . PRO A 1 301 ? -25.415 -12.664 26.421 1.00 87.69 301 PRO A C 1
ATOM 2265 O O . PRO A 1 301 ? -24.422 -13.271 26.833 1.00 87.69 301 PRO A O 1
ATOM 2268 N N . ALA A 1 302 ? -25.859 -12.788 25.167 1.00 84.81 302 ALA A N 1
ATOM 2269 C CA . ALA A 1 302 ? -25.334 -13.757 24.200 1.00 84.81 302 ALA A CA 1
ATOM 2270 C C . ALA A 1 302 ? -23.826 -13.609 23.904 1.00 84.81 302 ALA A C 1
ATOM 2272 O O . ALA A 1 302 ? -23.160 -14.579 23.537 1.00 84.81 302 ALA A O 1
ATOM 2273 N N . ALA A 1 303 ? -23.270 -12.403 24.067 1.00 85.94 303 ALA A N 1
ATOM 2274 C CA . ALA A 1 303 ? -21.868 -12.107 23.793 1.00 85.94 303 ALA A CA 1
ATOM 2275 C C . ALA A 1 303 ? -21.145 -11.525 25.014 1.00 85.94 303 ALA A C 1
ATOM 2277 O O . ALA A 1 303 ? -21.672 -10.688 25.741 1.00 85.94 303 ALA A O 1
ATOM 2278 N N . ARG A 1 304 ? -19.880 -11.927 25.199 1.00 83.69 304 ARG A N 1
ATOM 2279 C CA . ARG A 1 304 ? -19.063 -11.571 26.377 1.00 83.69 304 ARG A CA 1
ATOM 2280 C C . ARG A 1 304 ? -18.697 -10.087 26.484 1.00 83.69 304 ARG A C 1
ATOM 2282 O O . ARG A 1 304 ? -18.272 -9.662 27.550 1.00 83.69 304 ARG A O 1
ATOM 2289 N N . TRP A 1 305 ? -18.791 -9.332 25.392 1.00 84.81 305 TRP A N 1
ATOM 2290 C CA . TRP A 1 305 ? -18.487 -7.896 25.365 1.00 84.81 305 TRP A CA 1
ATOM 2291 C C . TRP A 1 305 ? -19.711 -7.013 25.636 1.00 84.81 305 TRP A C 1
ATOM 2293 O O . TRP A 1 305 ? -19.563 -5.799 25.741 1.00 84.81 305 TRP A O 1
ATOM 2303 N N . LEU A 1 306 ? -20.909 -7.598 25.741 1.00 87.31 306 LEU A N 1
ATOM 2304 C CA . LEU A 1 306 ? -22.118 -6.870 26.114 1.00 87.31 306 LEU A CA 1
ATOM 2305 C C . LEU A 1 306 ? -22.151 -6.666 27.628 1.00 87.31 306 LEU A C 1
ATOM 2307 O O . LEU A 1 306 ? -21.823 -7.576 28.391 1.00 87.31 306 LEU A O 1
ATOM 2311 N N . ILE A 1 307 ? -22.550 -5.472 28.065 1.00 91.50 307 ILE A N 1
ATOM 2312 C CA . ILE A 1 307 ? -22.610 -5.133 29.488 1.00 91.50 307 ILE A CA 1
ATOM 2313 C C . ILE A 1 307 ? -23.937 -5.656 30.043 1.00 91.50 307 ILE A C 1
ATOM 2315 O O . ILE A 1 307 ? -24.984 -5.167 29.615 1.00 91.50 307 ILE A O 1
ATOM 2319 N N . PRO A 1 308 ? -23.917 -6.648 30.953 1.00 94.62 308 PRO A N 1
ATOM 2320 C CA . PRO A 1 308 ? -25.132 -7.269 31.467 1.00 94.62 308 PRO A CA 1
ATOM 2321 C C . PRO A 1 308 ? -25.910 -6.316 32.377 1.00 94.62 308 PRO A C 1
ATOM 2323 O O . PRO A 1 308 ? -25.318 -5.490 33.075 1.00 94.62 308 PRO A O 1
ATOM 2326 N N . THR A 1 309 ? -27.231 -6.491 32.432 1.00 96.06 309 THR A N 1
ATOM 2327 C CA . THR A 1 309 ? -28.049 -5.863 33.477 1.00 96.06 309 THR A CA 1
ATOM 2328 C C . THR A 1 309 ? -27.900 -6.652 34.775 1.00 96.06 309 THR A C 1
ATOM 2330 O O . THR A 1 309 ? -28.269 -7.825 34.844 1.00 96.06 309 THR A O 1
ATOM 2333 N N . THR A 1 310 ? -27.349 -6.018 35.808 1.00 95.44 310 THR A N 1
ATOM 2334 C CA . THR A 1 310 ? -27.047 -6.653 37.097 1.00 95.44 310 THR A CA 1
ATOM 2335 C C . THR A 1 310 ? -27.556 -5.822 38.260 1.00 95.44 310 THR A C 1
ATOM 2337 O O . THR A 1 310 ? -27.658 -4.601 38.162 1.00 95.44 310 THR A O 1
ATOM 2340 N N . ALA A 1 311 ? -27.809 -6.480 39.388 1.00 95.81 311 ALA A N 1
ATOM 2341 C CA . ALA A 1 311 ? -28.099 -5.817 40.646 1.00 95.81 311 ALA A CA 1
ATOM 2342 C C . ALA A 1 311 ? -27.385 -6.532 41.798 1.00 95.81 311 ALA A C 1
ATOM 2344 O O . ALA A 1 311 ? -27.317 -7.763 41.807 1.00 95.81 311 ALA A O 1
ATOM 2345 N N . SER A 1 312 ? -26.861 -5.762 42.745 1.00 94.19 312 SER A N 1
ATOM 2346 C CA . SER A 1 312 ? -26.225 -6.242 43.975 1.00 94.19 312 SER A CA 1
ATOM 2347 C C . SER A 1 312 ? -26.848 -5.555 45.180 1.00 94.19 312 SER A C 1
ATOM 2349 O O . SER A 1 312 ? -27.252 -4.399 45.085 1.00 94.19 312 SER A O 1
ATOM 2351 N N . VAL A 1 313 ? -26.948 -6.271 46.299 1.00 94.38 313 VAL A N 1
ATOM 2352 C CA . VAL A 1 313 ? -27.554 -5.766 47.534 1.00 94.38 313 VAL A CA 1
ATOM 2353 C C . VAL A 1 313 ? -26.56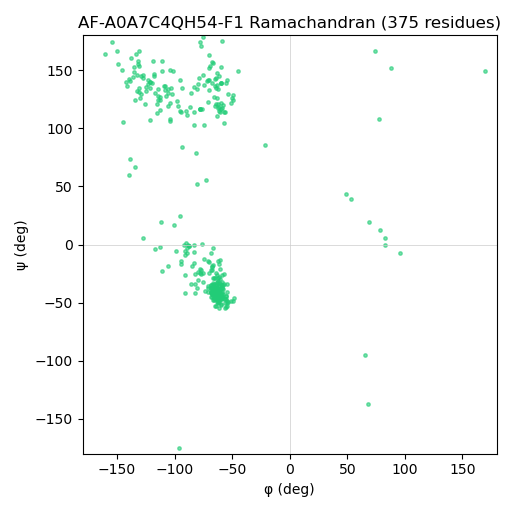1 -5.908 48.675 1.00 94.38 313 VAL A C 1
ATOM 2355 O O . VAL A 1 313 ? -25.937 -6.958 48.810 1.00 94.38 313 VAL A O 1
ATOM 2358 N N . GLU A 1 314 ? -26.443 -4.867 49.495 1.00 92.56 314 GLU A N 1
ATOM 2359 C CA . GLU A 1 314 ? -25.614 -4.851 50.701 1.00 92.56 314 GLU A CA 1
ATOM 2360 C C . GLU A 1 314 ? -26.385 -4.206 51.870 1.00 92.56 314 GLU A C 1
ATOM 2362 O O . GLU A 1 314 ? -27.146 -3.262 51.643 1.00 92.56 314 GLU A O 1
ATOM 2367 N N . PRO A 1 315 ? -26.222 -4.672 53.124 1.00 91.81 315 PRO A N 1
ATOM 2368 C CA . PRO A 1 315 ? -25.445 -5.841 53.558 1.00 91.81 315 PRO A CA 1
ATOM 2369 C C . PRO A 1 315 ? -26.238 -7.166 53.520 1.00 91.81 315 PRO A C 1
ATOM 2371 O O . PRO A 1 315 ? -25.697 -8.215 53.868 1.00 91.81 315 PRO A O 1
ATOM 2374 N N . LEU A 1 316 ? -27.520 -7.130 53.140 1.00 91.44 316 LEU A N 1
ATOM 2375 C CA . LEU A 1 316 ? -28.431 -8.274 53.240 1.00 91.44 316 LEU A CA 1
ATOM 2376 C C . LEU A 1 316 ? -28.185 -9.347 52.170 1.00 91.44 316 LEU A C 1
ATOM 2378 O O . LEU A 1 316 ? -27.891 -9.044 51.015 1.00 91.44 316 LEU A O 1
ATOM 2382 N N . GLU A 1 317 ? -28.401 -10.614 52.538 1.00 92.12 317 GLU A N 1
ATOM 2383 C CA . GLU A 1 317 ? -28.422 -11.725 51.581 1.00 92.12 317 GLU A CA 1
ATOM 2384 C C . GLU A 1 317 ? -29.618 -11.564 50.628 1.00 92.12 317 GLU A C 1
ATOM 2386 O O . GLU A 1 317 ? -30.762 -11.425 51.073 1.00 92.12 317 GLU A O 1
ATOM 2391 N N . ALA A 1 318 ? -29.354 -11.591 49.318 1.00 93.12 318 ALA A N 1
ATOM 2392 C CA . ALA A 1 318 ? -30.349 -11.334 48.282 1.00 93.12 318 ALA A CA 1
ATOM 2393 C C . ALA A 1 318 ? -30.488 -12.488 47.283 1.00 93.12 318 ALA A C 1
ATOM 2395 O O . ALA A 1 318 ? -29.508 -13.041 46.787 1.00 93.12 318 ALA A O 1
ATOM 2396 N N . SER A 1 319 ? -31.734 -12.793 46.924 1.00 94.50 319 SER A N 1
ATOM 2397 C CA . SER A 1 319 ? -32.103 -13.684 45.827 1.00 94.50 319 SER A CA 1
ATOM 2398 C C . SER A 1 319 ? -32.843 -12.878 44.760 1.00 94.50 319 SER A C 1
ATOM 2400 O O . SER A 1 319 ? -33.938 -12.376 45.006 1.00 94.50 319 SER A O 1
ATOM 2402 N N . ILE A 1 320 ? -32.230 -12.722 43.583 1.00 95.25 320 ILE A N 1
ATOM 2403 C CA . ILE A 1 320 ? -32.761 -11.909 42.478 1.00 95.25 320 ILE A CA 1
ATOM 2404 C C . ILE A 1 320 ? -33.144 -12.831 41.319 1.00 95.25 320 ILE A C 1
ATOM 2406 O O . ILE A 1 320 ? -32.286 -13.490 40.724 1.00 95.25 320 ILE A O 1
ATOM 2410 N N . ALA A 1 321 ? -34.433 -12.872 40.990 1.00 93.94 321 ALA A N 1
ATOM 2411 C CA . ALA A 1 321 ? -34.987 -13.744 39.961 1.00 93.94 321 ALA A CA 1
ATOM 2412 C C . ALA A 1 321 ? -35.051 -13.024 38.605 1.00 93.94 321 ALA A C 1
ATOM 2414 O O . ALA A 1 321 ? -36.077 -12.461 38.227 1.00 93.94 321 ALA A O 1
ATOM 2415 N N . TRP A 1 322 ? -33.933 -13.026 37.878 1.00 94.38 322 TRP A N 1
ATOM 2416 C CA . TRP A 1 322 ? -33.859 -12.436 36.541 1.00 94.38 322 TRP A CA 1
ATOM 2417 C C . TRP A 1 322 ? -34.645 -13.244 35.496 1.00 94.38 322 TRP A C 1
ATOM 2419 O O . TRP A 1 322 ? -34.577 -14.478 35.520 1.00 94.38 322 TRP A O 1
ATOM 2429 N N . PRO A 1 323 ? -35.319 -12.571 34.548 1.00 93.06 323 PRO A N 1
ATOM 2430 C CA . PRO A 1 323 ? -35.838 -13.208 33.344 1.00 93.06 323 PRO A CA 1
ATOM 2431 C C . PRO A 1 323 ? -34.711 -13.853 32.515 1.00 93.06 323 PRO A C 1
ATOM 2433 O O . PRO A 1 323 ? -33.547 -13.464 32.619 1.00 93.06 323 PRO A O 1
ATOM 2436 N N . SER A 1 324 ? -35.036 -14.889 31.742 1.00 90.06 324 SER A N 1
ATOM 2437 C CA . SER A 1 324 ? -34.050 -15.712 31.021 1.00 90.06 324 SER A CA 1
ATOM 2438 C C . SER A 1 324 ? -33.677 -15.179 29.634 1.00 90.06 324 SER A C 1
ATOM 2440 O O . SER A 1 324 ? -32.893 -15.809 28.931 1.00 90.06 324 SER A O 1
ATOM 2442 N N . GLU A 1 325 ? -34.283 -14.077 29.213 1.00 91.44 325 GLU A N 1
ATOM 2443 C CA . GLU A 1 325 ? -34.110 -13.465 27.905 1.00 91.44 325 GLU A CA 1
ATOM 2444 C C . GLU A 1 325 ? -32.735 -12.794 27.762 1.00 91.44 325 GLU A C 1
ATOM 2446 O O . GLU A 1 325 ? -32.246 -12.116 28.669 1.00 91.44 325 GLU A O 1
ATOM 2451 N N . ASP A 1 326 ? -32.135 -12.923 26.575 1.00 88.50 326 ASP A N 1
ATOM 2452 C CA . ASP A 1 326 ? -30.851 -12.285 26.248 1.00 88.50 326 ASP A CA 1
ATOM 2453 C C . ASP A 1 326 ? -30.957 -10.754 26.170 1.00 88.50 326 ASP A C 1
ATOM 2455 O O . ASP A 1 326 ? -29.953 -10.049 26.309 1.00 88.50 326 ASP A O 1
ATOM 2459 N N . GLN A 1 327 ? -32.168 -10.239 25.942 1.00 92.31 327 GLN A N 1
ATOM 2460 C CA . GLN A 1 327 ? -32.490 -8.819 25.867 1.00 92.31 327 GLN A CA 1
ATOM 2461 C C . GLN A 1 327 ? -33.825 -8.532 26.555 1.00 92.31 327 GLN A C 1
ATOM 2463 O O . GLN A 1 327 ? -34.784 -9.295 26.442 1.00 92.31 327 GLN A O 1
ATOM 2468 N N . TYR A 1 328 ? -33.896 -7.390 27.228 1.00 94.25 328 TYR A N 1
ATOM 2469 C CA . TYR A 1 328 ? -35.091 -6.893 27.895 1.00 94.25 328 TYR A CA 1
ATOM 2470 C C . TYR A 1 328 ? -35.687 -5.735 27.096 1.00 94.25 328 TYR A C 1
ATOM 2472 O O . TYR A 1 328 ? -34.981 -4.787 26.750 1.00 94.25 328 TYR A O 1
ATOM 2480 N N . VAL A 1 329 ? -36.991 -5.801 26.830 1.00 93.50 329 VAL A N 1
ATOM 2481 C CA . VAL A 1 329 ? -37.758 -4.778 26.104 1.00 93.50 329 VAL A CA 1
ATOM 2482 C C . VAL A 1 329 ? -39.084 -4.508 26.811 1.00 93.50 329 VAL A C 1
ATOM 2484 O O . VAL A 1 329 ? -39.672 -5.402 27.418 1.00 93.50 329 VAL A O 1
ATOM 2487 N N . GLY A 1 330 ? -39.574 -3.271 26.724 1.00 93.06 330 GLY A N 1
ATOM 2488 C CA . GLY A 1 330 ? -40.811 -2.860 27.387 1.00 93.06 330 GLY A CA 1
ATOM 2489 C C . GLY A 1 330 ? -40.688 -2.831 28.914 1.00 93.06 330 GLY A C 1
ATOM 2490 O O . GLY A 1 330 ? -39.709 -2.326 29.460 1.00 93.06 330 GLY A O 1
ATOM 2491 N N 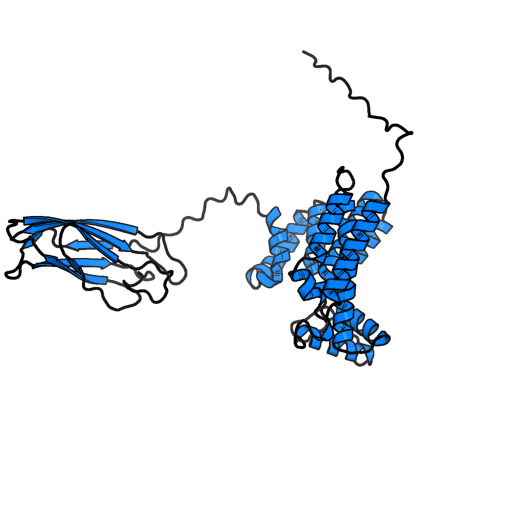. THR A 1 331 ? -41.705 -3.335 29.612 1.00 94.56 331 THR A N 1
ATOM 2492 C CA . THR A 1 331 ? -41.732 -3.347 31.081 1.00 94.56 331 THR A CA 1
ATOM 2493 C C . THR A 1 331 ? -41.220 -4.679 31.610 1.00 94.56 331 THR A C 1
ATOM 2495 O O . THR A 1 331 ? -41.883 -5.702 31.443 1.00 94.56 331 THR A O 1
ATOM 2498 N N . VAL A 1 332 ? -40.083 -4.658 32.306 1.00 95.50 332 VAL A N 1
ATOM 2499 C CA . VAL A 1 332 ? -39.479 -5.848 32.917 1.00 95.50 332 VAL A CA 1
ATOM 2500 C C . VAL A 1 332 ? -39.524 -5.740 34.431 1.00 95.50 332 VAL A C 1
ATOM 2502 O O . VAL A 1 332 ? -39.059 -4.757 35.000 1.00 95.50 332 VAL A O 1
ATOM 2505 N N . LYS A 1 333 ? -40.079 -6.763 35.081 1.00 95.62 333 LYS A N 1
ATOM 2506 C CA . LYS A 1 333 ? -40.196 -6.868 36.537 1.00 95.62 333 LYS A CA 1
ATOM 2507 C C . LYS A 1 333 ? -39.340 -8.024 37.027 1.00 95.62 333 LYS A C 1
ATOM 2509 O O . LYS A 1 333 ? -39.467 -9.141 36.534 1.00 95.62 333 LYS A O 1
ATOM 2514 N N . VAL A 1 334 ? -38.487 -7.744 37.998 1.00 95.88 334 VAL A N 1
ATOM 2515 C CA . VAL A 1 334 ? -37.497 -8.660 38.556 1.00 95.88 334 VAL A CA 1
ATOM 2516 C C . VAL A 1 334 ? -37.788 -8.799 40.052 1.00 95.88 334 VAL A C 1
ATOM 2518 O O . VAL A 1 334 ? -37.558 -7.853 40.811 1.00 95.88 334 VAL A O 1
ATOM 2521 N N . PRO A 1 335 ? -38.324 -9.945 40.501 1.00 95.38 335 PRO A N 1
ATOM 2522 C CA . PRO A 1 335 ? -38.532 -10.207 41.918 1.00 95.38 335 PRO A CA 1
ATOM 2523 C C . PRO A 1 335 ? -37.200 -10.272 42.673 1.00 95.38 335 PRO A C 1
ATOM 2525 O O . PRO A 1 335 ? -36.258 -10.941 42.239 1.00 95.38 335 PRO A O 1
ATOM 2528 N N . VAL A 1 336 ? -37.142 -9.607 43.824 1.00 95.44 336 VAL A N 1
ATOM 2529 C CA . VAL A 1 336 ? -35.982 -9.571 44.719 1.00 95.44 336 VAL A CA 1
ATOM 2530 C C . VAL A 1 336 ? -36.437 -10.010 46.105 1.00 95.44 336 VAL A C 1
ATOM 2532 O O . VAL A 1 336 ? -37.313 -9.387 46.694 1.00 95.44 336 VAL A O 1
ATOM 2535 N N . ARG A 1 337 ? -35.855 -11.077 46.649 1.00 95.00 337 ARG A N 1
ATOM 2536 C CA . ARG A 1 337 ? -36.060 -11.472 48.049 1.00 95.00 337 ARG A CA 1
ATOM 2537 C C . ARG A 1 337 ? -34.817 -11.130 48.853 1.00 95.00 337 ARG A C 1
ATOM 2539 O O . ARG A 1 337 ? -33.718 -11.440 48.403 1.00 95.00 337 ARG A O 1
ATOM 2546 N N . LEU A 1 338 ? -34.992 -10.521 50.022 1.00 94.69 338 LEU A N 1
ATOM 2547 C CA . LEU A 1 338 ? -33.911 -10.172 50.949 1.00 94.69 338 LEU A CA 1
ATOM 2548 C C . LEU A 1 338 ? -34.119 -10.885 52.279 1.00 94.69 338 LEU A C 1
ATOM 2550 O O . LEU A 1 338 ? -35.253 -10.953 52.753 1.00 94.69 338 LEU A O 1
ATOM 2554 N N . ARG A 1 339 ? -33.054 -11.403 52.886 1.00 92.88 339 ARG A N 1
ATOM 2555 C CA . ARG A 1 339 ? -33.134 -12.129 54.157 1.00 92.88 339 ARG A CA 1
ATOM 2556 C C . ARG A 1 339 ? -32.681 -11.259 55.321 1.00 92.88 339 ARG A C 1
ATOM 2558 O O . ARG A 1 339 ? -31.583 -10.709 55.286 1.00 92.88 339 ARG A O 1
ATOM 2565 N N . LEU A 1 340 ? -33.499 -11.188 56.368 1.00 91.44 340 LEU A N 1
ATOM 2566 C CA . LEU A 1 340 ? -33.155 -10.486 57.601 1.00 91.44 340 LEU A CA 1
ATOM 2567 C C . LEU A 1 340 ? -32.253 -11.369 58.491 1.00 91.44 340 LEU A C 1
ATOM 2569 O O . LEU A 1 340 ? -32.584 -12.541 58.704 1.00 91.44 340 LEU A O 1
ATOM 2573 N N . PRO A 1 341 ? -31.150 -10.846 59.057 1.00 88.19 341 PRO A N 1
ATOM 2574 C CA . PRO A 1 341 ? -30.297 -11.603 59.967 1.00 88.19 341 PRO A CA 1
ATOM 2575 C C . PRO A 1 341 ? -31.010 -12.030 61.254 1.00 88.19 341 PRO A C 1
ATOM 2577 O O . PRO A 1 341 ? -31.876 -11.333 61.794 1.00 88.19 341 PRO A O 1
ATOM 2580 N N . GLU A 1 342 ? -30.620 -13.189 61.785 1.00 82.56 342 GLU A N 1
ATOM 2581 C CA . GLU A 1 342 ? -31.200 -13.726 63.014 1.00 82.56 342 GLU A CA 1
ATOM 2582 C C . GLU A 1 342 ? -30.936 -12.796 64.207 1.00 82.56 342 GLU A C 1
ATOM 2584 O O . GLU A 1 342 ? -29.799 -12.512 64.568 1.00 82.56 342 GLU A O 1
ATOM 2589 N N . GLY A 1 343 ? -32.015 -12.322 64.835 1.00 77.62 343 GLY A N 1
ATOM 2590 C CA . GLY A 1 343 ? -31.944 -11.442 66.007 1.00 77.62 343 GLY A CA 1
ATOM 2591 C C . GLY A 1 343 ? -32.045 -9.949 65.685 1.00 77.62 343 GLY A C 1
ATOM 2592 O O . GLY A 1 343 ? -32.215 -9.163 66.615 1.00 77.62 343 GLY A O 1
ATOM 2593 N N . SER A 1 344 ? -32.031 -9.561 64.405 1.00 79.50 344 SER A N 1
ATOM 2594 C CA . SER A 1 344 ? -32.314 -8.187 63.982 1.00 79.50 344 SER A CA 1
ATOM 2595 C C . SER A 1 344 ? -33.818 -7.879 64.073 1.00 79.50 344 SER A C 1
ATOM 2597 O O . SER A 1 344 ? -34.661 -8.716 63.739 1.00 79.50 344 SER A O 1
ATOM 2599 N N . GLY A 1 345 ? -34.164 -6.688 64.573 1.00 79.12 345 GLY A N 1
ATOM 2600 C CA . GLY A 1 345 ? -35.537 -6.157 64.549 1.00 79.12 345 GLY A CA 1
ATOM 2601 C C . GLY A 1 345 ? -35.880 -5.452 63.231 1.00 79.12 345 GLY A C 1
ATOM 2602 O O . GLY A 1 345 ? -37.054 -5.285 62.906 1.00 79.12 345 GLY A O 1
ATOM 2603 N N . GLY A 1 346 ? -34.850 -5.077 62.473 1.00 86.94 346 GLY A N 1
ATOM 2604 C CA . GLY A 1 346 ? -34.934 -4.460 61.161 1.00 86.94 346 GLY A CA 1
ATOM 2605 C C . GLY A 1 346 ? -33.569 -3.940 60.713 1.00 86.94 346 GLY A C 1
ATOM 2606 O O . GLY A 1 346 ? -32.744 -3.571 61.549 1.00 86.94 346 GLY A O 1
ATOM 2607 N N . GLU A 1 347 ? -33.326 -3.939 59.407 1.00 90.81 347 GLU A N 1
ATOM 2608 C CA . GLU A 1 347 ? -32.032 -3.598 58.819 1.00 90.81 347 GLU A CA 1
ATOM 2609 C C . GLU A 1 347 ? -32.199 -2.781 57.537 1.00 90.81 347 GLU A C 1
ATOM 2611 O O . GLU A 1 347 ? -33.056 -3.067 56.695 1.00 90.81 347 GLU A O 1
ATOM 2616 N N . GLU A 1 348 ? -31.384 -1.736 57.416 1.00 93.06 348 GLU A N 1
ATOM 2617 C CA . GLU A 1 348 ? -31.277 -0.927 56.205 1.00 93.06 348 GLU A CA 1
ATOM 2618 C C . GLU A 1 348 ? -30.410 -1.641 55.170 1.00 93.06 348 GLU A C 1
ATOM 2620 O O . GLU A 1 348 ? -29.403 -2.265 55.504 1.00 93.06 348 GLU A O 1
ATOM 2625 N N . PHE A 1 349 ? -30.777 -1.513 53.899 1.00 93.19 349 PHE A N 1
ATOM 2626 C CA . PHE A 1 349 ? -30.006 -2.055 52.788 1.00 93.19 349 PHE A CA 1
ATOM 2627 C C . PHE A 1 349 ? -29.943 -1.074 51.620 1.00 93.19 349 PHE A C 1
ATOM 2629 O O . PHE A 1 349 ? -30.780 -0.175 51.477 1.00 93.19 349 PHE A O 1
ATOM 2636 N N . GLN A 1 350 ? -28.956 -1.284 50.756 1.00 94.38 350 GLN A N 1
ATOM 2637 C CA . GLN A 1 350 ? -28.813 -0.611 49.474 1.00 94.38 350 GLN A CA 1
ATOM 2638 C C . GLN A 1 350 ? -28.799 -1.633 48.345 1.00 94.38 350 GLN A C 1
ATOM 2640 O O . GLN A 1 350 ? -28.206 -2.700 48.477 1.00 94.38 350 GLN A O 1
ATOM 2645 N N . ILE A 1 351 ? -29.463 -1.299 47.239 1.00 95.00 351 ILE A N 1
ATOM 2646 C CA . ILE A 1 351 ? -29.401 -2.045 45.985 1.00 95.00 351 ILE A CA 1
ATOM 2647 C C . ILE A 1 351 ? -28.760 -1.173 44.902 1.00 95.00 351 ILE A C 1
ATOM 2649 O O . ILE A 1 351 ? -29.257 -0.089 44.579 1.00 95.00 351 ILE A O 1
ATOM 2653 N N . ASP A 1 352 ? -27.658 -1.665 44.347 1.00 95.62 352 ASP A N 1
ATOM 2654 C CA . ASP A 1 352 ? -26.941 -1.098 43.210 1.00 95.62 352 ASP A CA 1
ATOM 2655 C C . ASP A 1 352 ? -27.380 -1.818 41.940 1.00 95.62 352 ASP A C 1
ATOM 2657 O O . ASP A 1 352 ? -27.201 -3.027 41.817 1.00 95.62 352 ASP A O 1
ATOM 2661 N N . VAL A 1 353 ? -27.950 -1.088 40.985 1.00 95.88 353 VAL A N 1
ATOM 2662 C CA . VAL A 1 353 ? -28.409 -1.617 39.697 1.00 95.88 353 VAL A CA 1
ATOM 2663 C C . VAL A 1 353 ? -27.569 -1.010 38.586 1.00 95.88 353 VAL A C 1
ATOM 2665 O O . VAL A 1 353 ? -27.522 0.211 38.443 1.00 95.88 353 VAL A O 1
ATOM 2668 N N . ARG A 1 354 ? -26.943 -1.859 37.772 1.00 96.00 354 ARG A N 1
ATOM 2669 C CA . ARG A 1 354 ? -26.136 -1.466 36.614 1.00 96.00 354 ARG A CA 1
ATOM 2670 C C . ARG A 1 354 ? -26.762 -2.005 35.337 1.00 96.00 354 ARG A C 1
ATOM 2672 O O . ARG A 1 354 ? -27.072 -3.191 35.262 1.00 96.00 354 ARG A O 1
ATOM 2679 N N . PHE A 1 355 ? -26.935 -1.147 34.337 1.00 94.12 355 PHE A N 1
ATOM 2680 C CA . PHE A 1 355 ? -27.516 -1.512 33.043 1.00 94.12 355 PHE A CA 1
ATOM 2681 C C . PHE A 1 355 ? -26.951 -0.649 31.911 1.00 94.12 355 PHE A C 1
ATOM 2683 O O . PHE A 1 355 ? -26.321 0.379 32.152 1.00 94.12 355 PHE A O 1
ATOM 2690 N N . GLN A 1 356 ? -27.181 -1.065 30.667 1.00 93.19 356 GLN A N 1
ATOM 2691 C CA . GLN A 1 356 ? -26.783 -0.328 29.469 1.00 93.19 356 GLN A CA 1
ATOM 2692 C C . GLN A 1 356 ? -27.946 -0.306 28.475 1.00 93.19 356 GLN A C 1
ATOM 2694 O O . GLN A 1 356 ? -28.457 -1.364 28.111 1.00 93.19 356 GLN A O 1
ATOM 2699 N N . ALA A 1 357 ? -28.360 0.891 28.056 1.00 91.75 357 ALA A N 1
ATOM 2700 C CA . ALA A 1 357 ? -29.405 1.080 27.053 1.00 91.75 357 ALA A CA 1
ATOM 2701 C C . ALA A 1 357 ? -28.819 1.016 25.636 1.00 91.75 357 ALA A C 1
ATOM 2703 O O . ALA A 1 357 ? -27.836 1.702 25.345 1.00 91.75 357 ALA A O 1
ATOM 2704 N N . CYS A 1 358 ? -29.433 0.220 24.762 1.00 88.50 358 CYS A N 1
ATOM 2705 C CA . CYS A 1 358 ? -28.992 0.014 23.384 1.00 88.50 358 CYS A CA 1
ATOM 2706 C C . CYS A 1 358 ? -30.156 0.131 22.385 1.00 88.50 358 CYS A C 1
ATOM 2708 O O . CYS A 1 358 ? -31.285 -0.262 22.676 1.00 88.50 358 CYS A O 1
ATOM 2710 N N . THR A 1 359 ? -29.874 0.657 21.195 1.00 87.88 359 THR A N 1
ATOM 2711 C CA . THR A 1 359 ? -30.709 0.555 19.986 1.00 87.88 359 THR A CA 1
ATOM 2712 C C . THR A 1 359 ? -30.211 -0.614 19.122 1.00 87.88 359 THR A C 1
ATOM 2714 O O . THR A 1 359 ? -29.307 -1.341 19.529 1.00 87.88 359 THR A O 1
ATOM 2717 N N . GLU A 1 360 ? -30.771 -0.826 17.925 1.00 78.44 360 GLU A N 1
ATOM 2718 C CA . GLU A 1 360 ? -30.244 -1.846 16.997 1.00 78.44 360 GLU A CA 1
ATOM 2719 C C . GLU A 1 360 ? -28.796 -1.580 16.551 1.00 78.44 360 GLU A C 1
ATOM 2721 O O . GLU A 1 360 ? -28.076 -2.524 16.229 1.00 78.44 360 GLU A O 1
ATOM 2726 N N . SER A 1 361 ? -28.366 -0.315 16.519 1.00 76.69 361 SER A N 1
ATOM 2727 C CA . SER A 1 361 ? -27.071 0.083 15.956 1.00 76.69 361 SER A CA 1
ATOM 2728 C C . SER A 1 361 ? -26.057 0.569 16.989 1.00 76.69 361 SER A C 1
ATOM 2730 O O . SER A 1 361 ? -24.861 0.549 16.706 1.00 76.69 361 SER A O 1
ATOM 2732 N N . GLU A 1 362 ? -26.497 1.032 18.163 1.00 82.38 362 GLU A N 1
ATOM 2733 C CA . GLU A 1 362 ? -25.644 1.760 19.109 1.00 82.38 362 GLU A CA 1
ATOM 2734 C C . GLU A 1 362 ? -26.009 1.464 20.572 1.00 82.38 362 GLU A C 1
ATOM 2736 O O . GLU A 1 362 ? -27.167 1.223 20.902 1.00 82.38 362 GLU A O 1
ATOM 2741 N N . CYS A 1 363 ? -25.026 1.536 21.474 1.00 84.00 363 CYS A N 1
ATOM 2742 C CA . CYS A 1 363 ? -25.226 1.422 22.921 1.00 84.00 363 CYS A CA 1
ATOM 2743 C C . CYS A 1 363 ? -24.715 2.675 23.638 1.00 84.00 363 CYS A C 1
ATOM 2745 O O . CYS A 1 363 ? -23.648 3.190 23.308 1.00 84.00 363 CYS A O 1
ATOM 2747 N N . GLN A 1 364 ? -25.455 3.131 24.648 1.00 84.81 364 GLN A N 1
ATOM 2748 C CA . GLN A 1 364 ? -25.060 4.250 25.506 1.00 84.81 364 GLN A CA 1
ATOM 2749 C C . GLN A 1 364 ? -24.013 3.841 26.548 1.00 84.81 364 GLN A C 1
ATOM 2751 O O . GLN A 1 364 ? -23.693 2.660 26.711 1.00 84.81 364 GLN A O 1
ATOM 2756 N N . GLU A 1 365 ? -23.497 4.818 27.293 1.00 85.38 365 GLU A N 1
ATOM 2757 C CA . GLU A 1 365 ? -22.692 4.535 28.478 1.00 85.38 365 GLU A CA 1
ATOM 2758 C C . GLU A 1 365 ? -23.504 3.762 29.537 1.00 85.38 365 GLU A C 1
ATOM 2760 O O . GLU A 1 365 ? -24.712 3.979 29.683 1.00 85.38 365 GLU A O 1
ATOM 2765 N N . PRO A 1 366 ? -22.869 2.845 30.287 1.00 89.50 366 PRO A N 1
ATOM 2766 C CA . PRO A 1 366 ? -23.533 2.129 31.367 1.00 89.50 366 PRO A CA 1
ATOM 2767 C C . PRO A 1 366 ? -23.982 3.080 32.468 1.00 89.50 366 PRO A C 1
ATOM 2769 O O . PRO A 1 366 ? -23.224 3.940 32.913 1.00 89.50 366 PRO A O 1
ATOM 2772 N N . VAL A 1 367 ? -25.195 2.864 32.959 1.00 91.19 367 VAL A N 1
ATOM 2773 C CA . VAL A 1 367 ? -25.792 3.651 34.029 1.00 91.19 367 VAL A CA 1
ATOM 2774 C C . VAL A 1 367 ? -25.840 2.817 35.301 1.00 91.19 367 VAL A C 1
ATOM 2776 O O . VAL A 1 367 ? -26.234 1.650 35.280 1.00 91.19 367 VAL A O 1
ATOM 2779 N N . GLU A 1 368 ? -25.478 3.443 36.419 1.00 93.25 368 GLU A N 1
ATOM 2780 C CA . GLU A 1 368 ? -25.663 2.899 37.763 1.00 93.25 368 GLU A CA 1
ATOM 2781 C C . GLU A 1 368 ? -26.767 3.677 38.500 1.00 93.25 368 GLU A C 1
ATOM 2783 O O . GLU A 1 368 ? -26.864 4.911 38.428 1.00 93.25 368 GLU A O 1
ATOM 2788 N N . ARG A 1 369 ? -27.651 2.949 39.185 1.00 92.62 369 ARG A N 1
ATOM 2789 C CA . ARG A 1 369 ? -28.744 3.491 40.001 1.00 92.62 369 ARG A CA 1
ATOM 2790 C C . ARG A 1 369 ? -28.737 2.826 41.366 1.00 92.62 369 ARG A C 1
ATOM 2792 O O . ARG A 1 369 ? -28.638 1.608 41.459 1.00 92.62 369 ARG A O 1
ATOM 2799 N N . ARG A 1 370 ? -28.881 3.639 42.412 1.00 94.44 370 ARG A N 1
ATOM 2800 C CA . ARG A 1 370 ? -28.899 3.190 43.806 1.00 94.44 370 ARG A CA 1
ATOM 2801 C C . ARG A 1 370 ? -30.258 3.427 44.427 1.00 94.44 370 ARG A C 1
ATOM 2803 O O . ARG A 1 370 ? -30.797 4.529 44.316 1.00 94.44 370 ARG A O 1
ATOM 2810 N N . PHE A 1 371 ? -30.771 2.425 45.128 1.00 93.88 371 PHE A N 1
ATOM 2811 C CA . PHE A 1 371 ? -31.984 2.545 45.931 1.00 93.88 371 PHE A CA 1
ATOM 2812 C C . PHE A 1 371 ? -31.709 2.058 47.352 1.00 93.88 371 PHE A C 1
ATOM 2814 O O . PHE A 1 371 ? -30.953 1.113 47.548 1.00 93.88 371 PHE A O 1
ATOM 2821 N N . GLY A 1 372 ? -32.316 2.715 48.338 1.00 92.06 372 GLY A N 1
ATOM 2822 C CA . GLY A 1 372 ? -32.262 2.307 49.740 1.00 92.06 372 GLY A CA 1
ATOM 2823 C C . GLY A 1 372 ? -33.621 1.811 50.217 1.00 92.06 372 GLY A C 1
ATOM 2824 O O . GLY A 1 372 ? -34.658 2.294 49.745 1.00 92.06 372 GLY A O 1
ATOM 2825 N N . GLY A 1 373 ? -33.612 0.876 51.159 1.00 92.31 373 GLY A N 1
ATOM 2826 C CA . GLY A 1 373 ? -34.816 0.359 51.794 1.00 92.31 373 GLY A CA 1
ATOM 2827 C C . GLY A 1 373 ? -34.552 -0.191 53.190 1.00 92.31 373 GLY A C 1
ATOM 2828 O O . GLY A 1 373 ? -33.411 -0.254 53.642 1.00 92.31 373 GLY A O 1
ATOM 2829 N N . VAL A 1 374 ? -35.629 -0.577 53.867 1.00 91.62 374 VAL A N 1
ATOM 2830 C CA . VAL A 1 374 ? -35.597 -1.189 55.198 1.00 91.62 374 VAL A CA 1
ATOM 2831 C C . VAL A 1 374 ? -36.343 -2.517 55.149 1.00 91.62 374 VAL A C 1
ATOM 2833 O O . VAL A 1 374 ? -37.462 -2.596 54.641 1.00 91.62 374 VAL A O 1
ATOM 2836 N N . LEU A 1 375 ? -35.740 -3.572 55.684 1.00 91.31 375 LEU A N 1
ATOM 2837 C CA . LEU A 1 375 ? -36.420 -4.835 55.942 1.00 91.31 375 LEU A CA 1
ATOM 2838 C C . LEU A 1 375 ? -36.657 -4.946 57.445 1.00 91.31 375 LEU A C 1
ATOM 2840 O O . LEU A 1 375 ? -35.696 -4.945 58.206 1.00 91.31 375 LEU A O 1
ATOM 2844 N N . VAL A 1 376 ? -37.912 -5.032 57.879 1.00 90.94 376 VAL A N 1
ATOM 2845 C CA . VAL A 1 376 ? -38.269 -5.167 59.302 1.00 90.94 376 VAL A CA 1
ATOM 2846 C C . VAL A 1 376 ? -38.841 -6.550 59.592 1.00 90.94 376 VAL A C 1
ATOM 2848 O O . VAL A 1 376 ? -39.290 -7.242 58.678 1.00 90.94 376 VAL A O 1
ATOM 2851 N N . ARG A 1 377 ? -38.792 -6.973 60.855 1.00 85.69 377 ARG A N 1
ATOM 2852 C CA . ARG A 1 377 ? -39.325 -8.272 61.287 1.00 85.69 377 ARG A CA 1
ATOM 2853 C C . ARG A 1 377 ? -40.855 -8.316 61.335 1.00 85.69 377 ARG A C 1
ATOM 2855 O O . ARG A 1 377 ? -41.492 -7.270 61.605 1.00 85.69 377 ARG A O 1
#